Protein AF-A0A8S3WP65-F1 (afdb_monomer)

Structure (mmCIF, N/CA/C/O backbone):
data_AF-A0A8S3WP65-F1
#
_entry.id   AF-A0A8S3WP65-F1
#
loop_
_atom_site.group_PDB
_atom_site.id
_atom_site.type_symbol
_atom_site.label_atom_id
_atom_site.label_alt_id
_atom_site.label_comp_id
_atom_site.label_asym_id
_atom_site.label_entity_id
_atom_site.label_seq_id
_atom_site.pdbx_PDB_ins_code
_atom_site.Cartn_x
_atom_site.Cartn_y
_atom_site.Cartn_z
_atom_site.occupancy
_atom_site.B_iso_or_equiv
_atom_site.auth_seq_id
_atom_site.auth_comp_id
_atom_site.auth_asym_id
_atom_site.auth_atom_id
_atom_site.pdbx_PDB_model_num
ATOM 1 N N . MET A 1 1 ? -4.084 14.789 6.830 1.00 73.50 1 MET A N 1
ATOM 2 C CA . MET A 1 1 ? -4.139 13.817 5.713 1.00 73.50 1 MET A CA 1
ATOM 3 C C . MET A 1 1 ? -3.431 14.402 4.496 1.00 73.50 1 MET A C 1
ATOM 5 O O . MET A 1 1 ? -3.449 15.620 4.334 1.00 73.50 1 MET A O 1
ATOM 9 N N . SER A 1 2 ? -2.811 13.543 3.687 1.00 70.06 2 SER A N 1
ATOM 10 C CA . SER A 1 2 ? -2.235 13.818 2.359 1.00 70.06 2 SER A CA 1
ATOM 11 C C . SER A 1 2 ? -3.255 13.563 1.239 1.00 70.06 2 SER A C 1
ATOM 13 O O . SER A 1 2 ? -4.334 13.037 1.500 1.00 70.06 2 SER A O 1
ATOM 15 N N . SER A 1 3 ? -2.907 13.868 -0.017 1.00 68.88 3 SER A N 1
ATOM 16 C CA . SER A 1 3 ? -3.743 13.529 -1.183 1.00 68.88 3 SER A CA 1
ATOM 17 C C . SER A 1 3 ? -4.003 12.023 -1.320 1.00 68.88 3 SER A C 1
ATOM 19 O O . SER A 1 3 ? -5.126 11.620 -1.608 1.00 68.88 3 SER A O 1
ATOM 21 N N . SER A 1 4 ? -2.989 11.188 -1.062 1.00 62.34 4 SER A N 1
ATOM 22 C CA . SER A 1 4 ? -3.098 9.724 -1.118 1.00 62.34 4 SER A CA 1
ATOM 23 C C . SER A 1 4 ? -3.985 9.158 -0.007 1.00 62.34 4 SER A C 1
ATOM 25 O O . SER A 1 4 ? -4.814 8.292 -0.262 1.00 62.34 4 SER A O 1
ATOM 27 N N . SER A 1 5 ? -3.877 9.695 1.213 1.00 70.25 5 SER A N 1
ATOM 28 C CA . SER A 1 5 ? -4.699 9.248 2.349 1.00 70.25 5 SER A CA 1
ATOM 29 C C . SER A 1 5 ? -6.102 9.857 2.371 1.00 70.25 5 SER A C 1
ATOM 31 O O . SER A 1 5 ? -6.982 9.309 3.025 1.00 70.25 5 SER A O 1
ATOM 33 N N . PHE A 1 6 ? -6.352 10.957 1.652 1.00 82.69 6 PHE A N 1
ATOM 34 C CA . PHE A 1 6 ? -7.670 11.593 1.607 1.00 82.69 6 PHE A CA 1
ATOM 35 C C . PHE A 1 6 ? -8.737 10.671 1.006 1.00 82.69 6 PHE A C 1
ATOM 37 O O . PHE A 1 6 ? -9.775 10.451 1.621 1.00 82.69 6 PHE A O 1
ATOM 44 N N . TYR A 1 7 ? -8.486 10.087 -0.167 1.00 79.69 7 TYR A N 1
ATOM 45 C CA . TYR A 1 7 ? -9.469 9.193 -0.788 1.00 79.69 7 TYR A CA 1
ATOM 46 C C . TYR A 1 7 ? -9.624 7.873 -0.032 1.00 79.69 7 TYR A C 1
ATOM 48 O O . TYR A 1 7 ? -10.714 7.309 -0.036 1.00 79.69 7 TYR A O 1
ATOM 56 N N . ALA A 1 8 ? -8.564 7.406 0.632 1.00 70.00 8 ALA A N 1
ATOM 57 C CA . ALA A 1 8 ? -8.629 6.255 1.529 1.00 70.00 8 ALA A CA 1
ATOM 58 C C . ALA A 1 8 ? -9.447 6.560 2.797 1.00 70.00 8 ALA A C 1
ATOM 60 O O . ALA A 1 8 ? -10.123 5.680 3.320 1.00 70.00 8 ALA A O 1
ATOM 61 N N . HIS A 1 9 ? -9.434 7.812 3.269 1.00 76.38 9 HIS A N 1
ATOM 62 C CA . HIS A 1 9 ? -10.253 8.245 4.399 1.00 76.38 9 HIS A CA 1
ATOM 63 C C . HIS A 1 9 ? -11.750 8.180 4.084 1.00 76.38 9 HIS A C 1
ATOM 65 O O . HIS A 1 9 ? -12.510 7.749 4.946 1.00 76.38 9 HIS A O 1
ATOM 71 N N . LEU A 1 10 ? -12.158 8.541 2.858 1.00 83.31 10 LEU A N 1
ATOM 72 C CA . LEU A 1 10 ? -13.553 8.578 2.394 1.00 83.31 10 LEU A CA 1
ATOM 73 C C . LEU A 1 10 ? -14.160 7.181 2.134 1.00 83.31 10 LEU A C 1
ATOM 75 O O . LEU A 1 10 ? -14.700 6.903 1.064 1.00 83.31 10 LEU A O 1
ATOM 79 N N . THR A 1 11 ? -14.090 6.286 3.115 1.00 79.69 11 THR A N 1
ATOM 80 C CA . THR A 1 11 ? -14.781 4.985 3.089 1.00 79.69 11 THR A CA 1
ATOM 81 C C . THR A 1 11 ? -16.305 5.149 3.180 1.00 79.69 11 THR A C 1
ATOM 83 O O . THR A 1 11 ? -16.824 6.260 3.173 1.00 79.69 11 THR A O 1
ATOM 86 N N . GLU A 1 12 ? -17.051 4.061 3.360 1.00 78.50 12 GLU A N 1
ATOM 87 C CA . GLU A 1 12 ? -18.469 4.148 3.728 1.00 78.50 12 GLU A CA 1
ATOM 88 C C . GLU A 1 12 ? -18.692 4.953 5.022 1.00 78.50 12 GLU A C 1
ATOM 90 O O . GLU A 1 12 ? -17.815 5.016 5.896 1.00 78.50 12 GLU A O 1
ATOM 95 N N . GLY A 1 13 ? -19.871 5.573 5.113 1.00 83.88 13 GLY A N 1
ATOM 96 C CA . GLY A 1 13 ? -20.295 6.421 6.223 1.00 83.88 13 GLY A CA 1
ATOM 97 C C . GLY A 1 13 ? -20.136 7.922 5.969 1.00 83.88 13 GLY A C 1
ATOM 98 O O . GLY A 1 13 ? -19.842 8.373 4.860 1.00 83.88 13 GLY A O 1
ATOM 99 N N . TYR A 1 14 ? -20.349 8.689 7.036 1.00 91.25 14 TYR A N 1
ATOM 100 C CA . TYR A 1 14 ? -20.303 10.147 7.042 1.00 91.25 14 TYR A CA 1
ATOM 101 C C . TYR A 1 14 ? -18.891 10.656 7.297 1.00 91.25 14 TYR A C 1
ATOM 103 O O . TYR A 1 14 ? -18.251 10.239 8.264 1.00 91.25 14 TYR A O 1
ATOM 111 N N . HIS A 1 15 ? -18.433 11.610 6.487 1.00 94.12 15 HIS A N 1
ATOM 112 C CA . HIS A 1 15 ? -17.138 12.263 6.687 1.00 94.12 15 HIS A CA 1
ATOM 113 C C . HIS A 1 15 ? -17.296 13.767 6.695 1.00 94.12 15 HIS A C 1
ATOM 115 O O . HIS A 1 15 ? -18.008 14.322 5.862 1.00 94.12 15 HIS A O 1
ATOM 121 N N . PHE A 1 16 ? -16.582 14.442 7.585 1.00 96.81 16 PHE A N 1
ATOM 122 C CA . PHE A 1 16 ? -16.523 15.893 7.605 1.00 96.81 16 PHE A CA 1
ATOM 123 C C . PHE A 1 16 ? -15.064 16.327 7.572 1.00 96.81 16 PHE A C 1
ATOM 125 O O . PHE A 1 16 ? -14.299 16.008 8.480 1.00 96.81 16 PHE A O 1
ATOM 132 N N . VAL A 1 17 ? -14.650 17.003 6.499 1.00 96.62 17 VAL A N 1
ATOM 133 C CA . VAL A 1 17 ? -13.239 17.309 6.247 1.00 96.62 17 VAL A CA 1
ATOM 134 C C . VAL A 1 17 ? -12.992 18.811 6.235 1.00 96.62 17 VAL A C 1
ATOM 136 O O . VAL A 1 17 ? -13.615 19.550 5.473 1.00 96.62 17 VAL A O 1
ATOM 139 N N . ASN A 1 18 ? -12.025 19.241 7.047 1.00 97.12 18 ASN A N 1
ATOM 140 C CA . ASN A 1 18 ? -11.542 20.615 7.111 1.00 97.12 18 ASN A CA 1
ATOM 141 C C . ASN A 1 18 ? -10.295 20.814 6.242 1.00 97.12 18 ASN A C 1
ATOM 143 O O . ASN A 1 18 ? -9.227 20.266 6.529 1.00 97.12 18 ASN A O 1
ATOM 147 N N . PHE A 1 19 ? -10.417 21.630 5.200 1.00 96.88 19 PHE A N 1
ATOM 148 C CA . PHE A 1 19 ? -9.303 22.095 4.381 1.00 96.88 19 PHE A CA 1
ATOM 149 C C . PHE A 1 19 ? -8.787 23.416 4.950 1.00 96.88 19 PHE A C 1
ATOM 151 O O . PHE A 1 19 ? -9.448 24.452 4.843 1.00 96.88 19 PHE A O 1
ATOM 158 N N . TYR A 1 20 ? -7.601 23.375 5.560 1.00 96.06 20 TYR A N 1
ATOM 159 C CA . TYR A 1 20 ? -7.064 24.483 6.349 1.00 96.06 20 TYR A CA 1
ATOM 160 C C . TYR A 1 20 ? -5.624 24.846 5.972 1.00 96.06 20 TYR A C 1
ATOM 162 O O . TYR A 1 20 ? -4.920 24.111 5.277 1.00 96.06 20 TYR A O 1
ATOM 170 N N . SER A 1 21 ? -5.170 25.986 6.492 1.00 93.81 21 SER A N 1
ATOM 171 C CA . SER A 1 21 ? -3.768 26.406 6.496 1.00 93.81 21 SER A CA 1
ATOM 172 C C . SER A 1 21 ? -3.346 26.751 7.931 1.00 93.81 21 SER A C 1
ATOM 174 O O . SER A 1 21 ? -4.137 27.361 8.652 1.00 93.81 21 SER A O 1
ATOM 176 N N . PRO A 1 22 ? -2.122 26.410 8.375 1.00 89.19 22 PRO A N 1
ATOM 177 C CA . PRO A 1 22 ? -1.654 26.735 9.725 1.00 89.19 22 PRO A CA 1
ATOM 178 C C . PRO A 1 22 ? -1.484 28.246 9.951 1.00 89.19 22 PRO A C 1
ATOM 180 O O . PRO A 1 22 ? -1.510 28.700 11.090 1.00 89.19 22 PRO A O 1
ATOM 183 N N . PHE A 1 23 ? -1.362 29.028 8.874 1.00 90.88 23 PHE A N 1
ATOM 184 C CA . PHE A 1 23 ? -1.177 30.485 8.905 1.00 90.88 23 PHE A CA 1
ATOM 185 C C . PHE A 1 23 ? -2.480 31.265 8.665 1.00 90.88 23 PHE A C 1
ATOM 187 O O . PHE A 1 23 ? -2.450 32.428 8.281 1.00 90.88 23 PHE A O 1
ATOM 194 N N . CYS A 1 24 ? -3.629 30.612 8.823 1.00 93.25 24 CYS A N 1
ATOM 195 C CA . CYS A 1 24 ? -4.949 31.194 8.604 1.00 93.25 24 CYS A CA 1
ATOM 196 C C . CYS A 1 24 ? -5.618 31.448 9.968 1.00 93.25 24 CYS A C 1
ATOM 198 O O . CYS A 1 24 ? -6.002 30.479 10.626 1.00 93.25 24 CYS A O 1
ATOM 200 N N . PRO A 1 25 ? -5.793 32.711 10.405 1.00 94.69 25 PRO A N 1
ATOM 201 C CA . PRO A 1 25 ? -6.412 33.011 11.698 1.00 94.69 25 PRO A CA 1
ATOM 202 C C . PRO A 1 25 ? -7.833 32.436 11.862 1.00 94.69 25 PRO A C 1
ATOM 204 O O . PRO A 1 25 ? -8.093 31.804 12.885 1.00 94.69 25 PRO A O 1
ATOM 207 N N . PRO A 1 26 ? -8.738 32.505 10.858 1.00 94.81 26 PRO A N 1
ATOM 208 C CA . PRO A 1 26 ? -10.039 31.832 10.955 1.00 94.81 26 PRO A CA 1
ATOM 209 C C . PRO A 1 26 ? -9.928 30.312 11.164 1.00 94.81 26 PRO A C 1
ATOM 211 O O . PRO A 1 26 ? -10.738 29.714 11.867 1.00 94.81 26 PRO A O 1
ATOM 214 N N . CYS A 1 27 ? -8.902 29.682 10.587 1.00 96.00 27 CYS A N 1
ATOM 215 C CA . CYS A 1 27 ? -8.636 28.256 10.739 1.00 96.00 27 CYS A CA 1
ATOM 216 C C . CYS A 1 27 ? -8.142 27.916 12.150 1.00 96.00 27 CYS A C 1
ATOM 218 O O . CYS A 1 27 ? -8.512 26.877 12.692 1.00 96.00 27 CYS A O 1
ATOM 220 N N . GLN A 1 28 ? -7.321 28.788 12.743 1.00 94.75 28 GLN A N 1
ATOM 221 C CA . GLN A 1 28 ? -6.856 28.651 14.123 1.00 94.75 28 GLN A CA 1
ATOM 222 C C . GLN A 1 28 ? -8.035 28.749 15.104 1.00 94.75 28 GLN A C 1
ATOM 224 O O . GLN A 1 28 ? -8.157 27.896 15.977 1.00 94.75 28 GLN A O 1
ATOM 229 N N . ASN A 1 29 ? -8.965 29.687 14.884 1.00 94.62 29 ASN A N 1
ATOM 230 C CA . ASN A 1 29 ? -10.176 29.836 15.706 1.00 94.62 29 ASN A CA 1
ATOM 231 C C . ASN A 1 29 ? -11.123 28.620 15.621 1.00 94.62 29 ASN A C 1
ATOM 233 O O . ASN A 1 29 ? -11.782 28.257 16.598 1.00 94.62 29 ASN A O 1
ATOM 237 N N . LEU A 1 30 ? -11.193 27.965 14.457 1.00 97.06 30 LEU A N 1
ATOM 238 C CA . LEU A 1 30 ? -11.996 26.755 14.265 1.00 97.06 30 LEU A CA 1
ATOM 239 C C . LEU A 1 30 ? -11.356 25.506 14.902 1.00 97.06 30 LEU A C 1
ATOM 241 O O . LEU A 1 30 ? -12.071 24.565 15.242 1.00 97.06 30 LEU A O 1
ATOM 245 N N . ALA A 1 31 ? -10.030 25.465 15.055 1.00 95.62 31 ALA A N 1
ATOM 246 C CA . ALA A 1 31 ? -9.293 24.239 15.365 1.00 95.62 31 ALA A CA 1
ATOM 247 C C . ALA A 1 31 ? -9.797 23.512 16.624 1.00 95.62 31 ALA A C 1
ATOM 249 O O . ALA A 1 31 ? -9.958 22.291 16.598 1.00 95.62 31 ALA A O 1
ATOM 250 N N . ASP A 1 32 ? -10.088 24.241 17.702 1.00 96.38 32 ASP A N 1
ATOM 251 C CA . ASP A 1 32 ? -10.550 23.632 18.954 1.00 96.38 32 ASP A CA 1
ATOM 252 C C . ASP A 1 32 ? -12.001 23.149 18.872 1.00 96.38 32 ASP A C 1
ATOM 254 O O . ASP A 1 32 ? -12.317 22.066 19.366 1.00 96.38 32 ASP A O 1
ATOM 258 N N . HIS A 1 33 ? -12.874 23.885 18.180 1.00 97.62 33 HIS A N 1
ATOM 259 C CA . HIS A 1 33 ? -14.239 23.434 17.893 1.00 97.62 33 HIS A CA 1
ATOM 260 C C . HIS A 1 33 ? -14.230 22.171 17.022 1.00 97.62 33 HIS A C 1
ATOM 262 O O . HIS A 1 33 ? -14.977 21.233 17.284 1.00 97.62 33 HIS A O 1
ATOM 268 N N . TRP A 1 34 ? -13.328 22.107 16.039 1.00 97.62 34 TRP A N 1
ATOM 269 C CA . TRP A 1 34 ? -13.163 20.950 15.161 1.00 97.62 34 TRP A CA 1
ATOM 270 C C . TRP A 1 34 ? -12.699 19.700 15.915 1.00 97.62 34 TRP A C 1
ATOM 272 O O . TRP A 1 34 ? -13.223 18.612 15.688 1.00 97.62 34 TRP A O 1
ATOM 282 N N . LYS A 1 35 ? -11.749 19.848 16.850 1.00 96.25 35 LYS A N 1
ATOM 283 C CA . LYS A 1 35 ? -11.306 18.750 17.726 1.00 96.25 35 LYS A CA 1
ATOM 284 C C . LYS A 1 35 ? -12.433 18.263 18.636 1.00 96.25 35 LYS A C 1
ATOM 286 O O . LYS A 1 35 ? -12.632 17.059 18.739 1.00 96.25 35 LYS A O 1
ATOM 291 N N . LYS A 1 36 ? -13.191 19.180 19.250 1.00 96.19 36 LYS A N 1
ATOM 292 C CA . LYS A 1 36 ? -14.346 18.831 20.095 1.00 96.19 36 LYS A CA 1
ATOM 293 C C . LYS A 1 36 ? -15.425 18.095 19.304 1.00 96.19 36 LYS A C 1
ATOM 295 O O . LYS A 1 36 ? -15.953 17.102 19.790 1.00 96.19 36 LYS A O 1
ATOM 300 N N . LEU A 1 37 ? -15.707 18.530 18.073 1.00 96.50 37 LEU A N 1
ATOM 301 C CA . LEU A 1 37 ? -16.617 17.823 17.170 1.00 96.50 37 LEU A CA 1
ATOM 302 C C . LEU A 1 37 ? -16.105 16.405 16.870 1.00 96.50 37 LEU A C 1
ATOM 304 O O . LEU A 1 37 ? -16.864 15.445 16.965 1.00 96.50 37 LEU A O 1
ATOM 308 N N . ALA A 1 38 ? -14.812 16.264 16.555 1.00 95.25 38 ALA A N 1
ATOM 309 C CA . ALA A 1 38 ? -14.188 14.967 16.297 1.00 95.25 38 ALA A CA 1
ATOM 310 C C . ALA A 1 38 ? -14.262 14.019 17.503 1.00 95.25 38 ALA A C 1
ATOM 312 O O . ALA A 1 38 ? -14.479 12.824 17.320 1.00 95.25 38 ALA A O 1
ATOM 313 N N . GLU A 1 39 ? -14.094 14.540 18.720 1.00 92.88 39 GLU A N 1
ATOM 314 C CA . GLU A 1 39 ? -14.215 13.758 19.950 1.00 92.88 39 GLU A CA 1
ATOM 315 C C . GLU A 1 39 ? -15.669 13.350 20.218 1.00 92.88 39 GLU A C 1
ATOM 317 O O . GLU A 1 39 ? -15.942 12.171 20.432 1.00 92.88 39 GLU A O 1
ATOM 322 N N . LYS A 1 40 ? -16.606 14.306 20.152 1.00 92.38 40 LYS A N 1
ATOM 323 C CA . LYS A 1 40 ? -18.023 14.103 20.492 1.00 92.38 40 LYS A CA 1
ATOM 324 C C . LYS A 1 40 ? -18.760 13.192 19.506 1.00 92.38 40 LYS A C 1
ATOM 326 O O . LYS A 1 40 ? -19.698 12.513 19.895 1.00 92.38 40 LYS A O 1
ATOM 331 N N . TYR A 1 41 ? -18.327 13.149 18.244 1.00 93.62 41 TYR A N 1
ATOM 332 C CA . TYR A 1 41 ? -18.921 12.300 17.202 1.00 93.62 41 TYR A CA 1
ATOM 333 C C . TYR A 1 41 ? -17.994 11.157 16.765 1.00 93.62 41 TYR A C 1
ATOM 335 O O . TYR A 1 41 ? -18.170 10.580 15.684 1.00 93.62 41 TYR A O 1
ATOM 343 N N . LYS A 1 42 ? -16.998 10.809 17.591 1.00 89.62 42 LYS A N 1
ATOM 344 C CA . LYS A 1 42 ? -16.091 9.687 17.336 1.00 89.62 42 LYS A CA 1
ATOM 345 C C . LYS A 1 42 ? -16.895 8.397 17.181 1.00 89.62 42 LYS A C 1
ATOM 347 O O . LYS A 1 42 ? -17.644 8.023 18.067 1.00 89.62 42 LYS A O 1
ATOM 352 N N . GLY A 1 43 ? -16.716 7.694 16.064 1.00 86.00 43 GLY A N 1
ATOM 353 C CA . GLY A 1 43 ? -17.458 6.459 15.768 1.00 86.00 43 GLY A CA 1
ATOM 354 C C . GLY A 1 43 ? -18.841 6.678 15.141 1.00 86.00 43 GLY A C 1
ATOM 355 O O . GLY A 1 43 ? -19.447 5.712 14.691 1.00 86.00 43 GLY A O 1
ATOM 356 N N . ILE A 1 44 ? -19.303 7.929 15.042 1.00 89.81 44 ILE A N 1
ATOM 357 C CA . ILE A 1 44 ? -20.542 8.310 14.348 1.00 89.81 44 ILE A CA 1
ATOM 358 C C . ILE A 1 44 ? -20.214 8.879 12.968 1.00 89.81 44 ILE A C 1
ATOM 360 O O . ILE A 1 44 ? -20.711 8.399 11.949 1.00 89.81 44 ILE A O 1
ATOM 364 N N . ILE A 1 45 ? -19.326 9.877 12.930 1.00 92.19 45 ILE A N 1
ATOM 365 C CA . ILE A 1 45 ? -18.794 10.454 11.693 1.00 92.19 45 ILE A CA 1
ATOM 366 C C . ILE A 1 45 ? -17.265 10.439 11.733 1.00 92.19 45 ILE A C 1
ATOM 368 O O . ILE A 1 45 ? -16.646 10.510 12.797 1.00 92.19 45 ILE A O 1
ATOM 372 N N . LYS A 1 46 ? -16.629 10.385 10.565 1.00 91.19 46 LYS A N 1
ATOM 373 C CA . LYS A 1 46 ? -15.177 10.526 10.447 1.00 91.19 46 LYS A CA 1
ATOM 374 C C . LYS A 1 46 ? -14.826 11.991 10.237 1.00 91.19 46 LYS A C 1
ATOM 376 O O . LYS A 1 46 ? -15.157 12.583 9.213 1.00 91.19 46 LYS A O 1
ATOM 381 N N . VAL A 1 47 ? -14.162 12.590 11.218 1.00 94.44 47 VAL A N 1
ATOM 382 C CA . VAL A 1 47 ? -13.735 13.990 11.143 1.00 94.44 47 VAL A CA 1
ATOM 383 C C . VAL A 1 47 ? -12.275 14.052 10.704 1.00 94.44 47 VAL A C 1
ATOM 385 O O . VAL A 1 47 ? -11.386 13.528 11.374 1.00 94.44 47 VAL A O 1
ATOM 388 N N . GLY A 1 48 ? -12.026 14.683 9.559 1.00 93.56 48 GLY A N 1
ATOM 389 C CA . GLY A 1 48 ? -10.716 14.766 8.921 1.00 93.56 48 GLY A CA 1
ATOM 390 C C . GLY A 1 48 ? -10.206 16.200 8.782 1.00 93.56 48 GLY A C 1
ATOM 391 O O . GLY A 1 48 ? -10.965 17.169 8.832 1.00 93.56 48 GLY A O 1
ATOM 392 N N . ALA A 1 49 ? -8.898 16.346 8.564 1.00 94.50 49 ALA A N 1
ATOM 393 C CA . ALA A 1 49 ? -8.287 17.622 8.199 1.00 94.50 49 ALA A CA 1
ATOM 394 C C . ALA A 1 49 ? -7.174 17.460 7.146 1.00 94.50 49 ALA A C 1
ATOM 396 O O . ALA A 1 49 ? -6.339 16.545 7.215 1.00 94.50 49 ALA A O 1
ATOM 397 N N . VAL A 1 50 ? -7.147 18.374 6.175 1.00 93.06 50 VAL A N 1
ATOM 398 C CA . VAL A 1 50 ? -6.142 18.465 5.108 1.00 93.06 50 VAL A CA 1
ATOM 399 C C . VAL A 1 50 ? -5.423 19.801 5.231 1.00 93.06 50 VAL A C 1
ATOM 401 O O . VAL A 1 50 ? -6.041 20.861 5.151 1.00 93.06 50 VAL A O 1
ATOM 404 N N . ASN A 1 51 ? -4.104 19.748 5.413 1.00 91.75 51 ASN A N 1
ATOM 405 C CA . ASN A 1 51 ? -3.274 20.943 5.463 1.00 91.75 51 ASN A CA 1
ATOM 406 C C . ASN A 1 51 ? -2.873 21.357 4.039 1.00 91.75 51 ASN A C 1
ATOM 408 O O . ASN A 1 51 ? -1.953 20.794 3.441 1.00 91.75 51 ASN A O 1
ATOM 412 N N . CYS A 1 52 ? -3.548 22.369 3.507 1.00 90.31 52 CYS A N 1
ATOM 413 C CA . CYS A 1 52 ? -3.350 22.843 2.143 1.00 90.31 52 CYS A CA 1
ATOM 414 C C . CYS A 1 52 ? -2.051 23.627 1.938 1.00 90.31 52 CYS A C 1
ATOM 416 O O . CYS A 1 52 ? -1.647 23.836 0.797 1.00 90.31 52 CYS A O 1
ATOM 418 N N . LYS A 1 53 ? -1.339 24.009 3.010 1.00 87.50 53 LYS A N 1
ATOM 419 C CA . LYS A 1 53 ? 0.011 24.579 2.883 1.00 87.50 53 LYS A CA 1
ATOM 420 C C . LYS A 1 53 ? 1.011 23.541 2.369 1.00 87.50 53 LYS A C 1
ATOM 422 O O . LYS A 1 53 ? 1.858 23.889 1.553 1.00 87.50 53 LYS A O 1
ATOM 427 N N . TYR A 1 54 ? 0.903 22.294 2.827 1.00 83.31 54 TYR A N 1
ATOM 428 C CA . TYR A 1 54 ? 1.789 21.197 2.413 1.00 83.31 54 TYR A CA 1
ATOM 429 C C . TYR A 1 54 ? 1.242 20.393 1.224 1.00 83.31 54 TYR A C 1
ATOM 431 O O . TYR A 1 54 ? 1.994 19.687 0.561 1.00 83.31 54 TYR A O 1
ATOM 439 N N . HIS A 1 55 ? -0.053 20.525 0.918 1.00 84.12 55 HIS A N 1
ATOM 440 C CA . HIS A 1 55 ? -0.723 19.821 -0.182 1.00 84.12 55 HIS A CA 1
ATOM 441 C C . HIS A 1 55 ? -1.456 20.791 -1.127 1.00 84.12 55 HIS A C 1
ATOM 443 O O . HIS A 1 55 ? -2.608 20.565 -1.496 1.00 84.12 55 HIS A O 1
ATOM 449 N N . SER A 1 56 ? -0.790 21.884 -1.513 1.00 82.25 56 SER A N 1
ATOM 450 C CA . SER A 1 56 ? -1.386 22.994 -2.276 1.00 82.25 56 SER A CA 1
ATOM 451 C C . SER A 1 56 ? -1.949 22.571 -3.632 1.00 82.25 56 SER A C 1
ATOM 453 O O . SER A 1 56 ? -3.081 22.926 -3.949 1.00 82.25 56 SER A O 1
ATOM 455 N N . SER A 1 57 ? -1.199 21.770 -4.398 1.00 83.19 57 SER A N 1
ATOM 456 C CA . SER A 1 57 ? -1.639 21.270 -5.707 1.00 83.19 57 SER A CA 1
ATOM 457 C C . SER A 1 57 ? -2.940 20.471 -5.590 1.00 83.19 57 SER A C 1
ATOM 459 O O . SER A 1 57 ? -3.912 20.753 -6.286 1.00 83.19 57 SER A O 1
ATOM 461 N N . PHE A 1 58 ? -3.009 19.564 -4.613 1.00 84.44 58 PHE A N 1
ATOM 462 C CA . PHE A 1 58 ? -4.211 18.783 -4.341 1.00 84.44 58 PHE A CA 1
ATOM 463 C C . PHE A 1 58 ? -5.400 19.663 -3.930 1.00 84.44 58 PHE A C 1
ATOM 465 O O . PHE A 1 58 ? -6.489 19.529 -4.485 1.00 84.44 58 PHE A O 1
ATOM 472 N N . CYS A 1 59 ? -5.207 20.593 -2.990 1.00 89.81 59 CYS A N 1
ATOM 473 C CA . CYS A 1 59 ? -6.298 21.457 -2.548 1.00 89.81 59 CYS A CA 1
ATOM 474 C C . CYS A 1 59 ? -6.813 22.372 -3.669 1.00 89.81 59 CYS A C 1
ATOM 476 O O . CYS A 1 59 ? -8.022 22.484 -3.845 1.00 89.81 59 CYS A O 1
ATOM 478 N N . TYR A 1 60 ? -5.923 23.006 -4.437 1.00 87.12 60 TYR A N 1
ATOM 479 C CA . TYR A 1 60 ? -6.311 24.003 -5.435 1.00 87.12 60 TYR A CA 1
ATOM 480 C C . TYR A 1 60 ? -6.745 23.377 -6.767 1.00 87.12 60 TYR A C 1
ATOM 482 O O . TYR A 1 60 ? -7.796 23.730 -7.295 1.00 87.12 60 TYR A O 1
ATOM 490 N N . HIS A 1 61 ? -5.980 22.423 -7.307 1.00 83.38 61 HIS A N 1
ATOM 491 C CA . HIS A 1 61 ? -6.253 21.854 -8.630 1.00 83.38 61 HIS A CA 1
ATOM 492 C C . HIS A 1 61 ? -7.238 20.684 -8.585 1.00 83.38 61 HIS A C 1
ATOM 494 O O . HIS A 1 61 ? -8.125 20.614 -9.435 1.00 83.38 61 HIS A O 1
ATOM 500 N N . ASN A 1 62 ? -7.123 19.783 -7.602 1.00 85.38 62 ASN A N 1
ATOM 501 C CA . ASN A 1 62 ? -7.996 18.605 -7.527 1.00 85.38 62 ASN A CA 1
ATOM 502 C C . ASN A 1 62 ? -9.307 18.916 -6.798 1.00 85.38 62 ASN A C 1
ATOM 504 O O . ASN A 1 62 ? -10.378 18.621 -7.319 1.00 85.38 62 ASN A O 1
ATOM 508 N N . MET A 1 63 ? -9.223 19.527 -5.613 1.00 87.81 63 MET A N 1
ATOM 509 C CA . MET A 1 63 ? -10.391 19.787 -4.760 1.00 87.81 63 MET A CA 1
ATOM 510 C C . MET A 1 63 ? -11.020 21.171 -4.970 1.00 87.81 63 MET A C 1
ATOM 512 O O . MET A 1 63 ? -12.078 21.446 -4.407 1.00 87.81 63 MET A O 1
ATOM 516 N N . ARG A 1 64 ? -10.392 22.045 -5.773 1.00 89.88 64 ARG A N 1
ATOM 517 C CA . ARG A 1 64 ? -10.871 23.407 -6.086 1.00 89.88 64 ARG A CA 1
ATOM 518 C C . ARG A 1 64 ? -11.171 24.254 -4.840 1.00 89.88 64 ARG A C 1
ATOM 520 O O . ARG A 1 64 ? -12.131 25.021 -4.805 1.00 89.88 64 ARG A O 1
ATOM 527 N N . ILE A 1 65 ? -10.345 24.119 -3.804 1.00 94.00 65 ILE A N 1
ATOM 528 C CA . ILE A 1 65 ? -10.447 24.896 -2.566 1.00 94.00 65 ILE A CA 1
ATOM 529 C C . ILE A 1 65 ? -9.917 26.312 -2.809 1.00 94.00 65 ILE A C 1
ATOM 531 O O . ILE A 1 65 ? -8.718 26.510 -3.005 1.00 94.00 65 ILE A O 1
ATOM 535 N N . GLY A 1 66 ? -10.823 27.294 -2.797 1.00 87.62 66 GLY A N 1
ATOM 536 C CA . GLY A 1 66 ? -10.508 28.704 -3.058 1.00 87.62 66 GLY A CA 1
ATOM 537 C C . GLY A 1 66 ? -10.247 29.559 -1.813 1.00 87.62 66 GLY A C 1
ATOM 538 O O . GLY A 1 66 ? -9.679 30.641 -1.931 1.00 87.62 66 GLY A O 1
ATOM 539 N N . SER A 1 67 ? -10.642 29.100 -0.623 1.00 92.75 67 SER A N 1
ATOM 540 C CA . SER A 1 67 ? -10.499 29.847 0.634 1.00 92.75 67 SER A CA 1
ATOM 541 C C . SER A 1 67 ? -10.354 28.913 1.837 1.00 92.75 67 SER A C 1
ATOM 543 O O . SER A 1 67 ? -10.700 27.730 1.772 1.00 92.75 67 SER A O 1
ATOM 545 N N . TYR A 1 68 ? -9.828 29.444 2.945 1.00 94.25 68 TYR A N 1
ATOM 546 C CA . TYR A 1 68 ? -9.612 28.684 4.176 1.00 94.25 68 TYR A CA 1
ATOM 547 C C . TYR A 1 68 ? -10.307 29.337 5.388 1.00 94.25 68 TYR A C 1
ATOM 549 O O . TYR A 1 68 ? -10.245 30.562 5.518 1.00 94.25 68 TYR A O 1
ATOM 557 N N . PRO A 1 69 ? -10.880 28.537 6.308 1.00 96.50 69 PRO A N 1
ATOM 558 C CA . PRO A 1 69 ? -11.108 27.100 6.160 1.00 96.50 69 PRO A CA 1
ATOM 559 C C . PRO A 1 69 ? -12.226 26.824 5.139 1.00 96.50 69 PRO A C 1
ATOM 561 O O . PRO A 1 69 ? -13.158 27.611 5.005 1.00 96.50 69 PRO A O 1
ATOM 564 N N . SER A 1 70 ? -12.134 25.699 4.430 1.00 97.25 70 SER A N 1
ATOM 565 C CA . SER A 1 70 ? -13.240 25.155 3.631 1.00 97.25 70 SER A CA 1
ATOM 566 C C . SER A 1 70 ? -13.666 23.819 4.224 1.00 97.25 70 SER A C 1
ATOM 568 O O . SER A 1 70 ? -12.842 22.915 4.369 1.00 97.25 70 SER A O 1
ATOM 570 N N . LEU A 1 71 ? -14.944 23.694 4.578 1.00 97.81 71 LEU A N 1
ATOM 571 C CA . LEU A 1 71 ? -15.491 22.531 5.275 1.00 97.81 71 LEU A CA 1
ATOM 572 C C . LEU A 1 71 ? -16.406 21.742 4.337 1.00 97.81 71 LEU A C 1
ATOM 574 O O . LEU A 1 71 ? -17.433 22.253 3.888 1.00 97.81 71 LEU A O 1
ATOM 578 N N . LEU A 1 72 ? -16.017 20.505 4.025 1.00 96.00 72 LEU A N 1
ATOM 579 C CA . LEU A 1 72 ? -16.735 19.635 3.090 1.00 96.00 72 LEU A CA 1
ATOM 580 C C . LEU A 1 72 ? -17.282 18.406 3.812 1.00 96.00 72 LEU A C 1
ATOM 582 O O . LEU A 1 72 ? -16.517 17.659 4.426 1.00 96.00 72 LEU A O 1
ATOM 586 N N . PHE A 1 73 ? -18.589 18.185 3.704 1.00 95.88 73 PHE A N 1
ATOM 587 C CA . PHE A 1 73 ? -19.274 17.028 4.270 1.00 95.88 73 PHE A CA 1
ATOM 588 C C . PHE A 1 73 ? -19.604 16.002 3.189 1.00 95.88 73 PHE A C 1
ATOM 590 O O . PHE A 1 73 ? -20.195 16.341 2.169 1.00 95.88 73 PHE A O 1
ATOM 597 N N . TYR A 1 74 ? -19.237 14.747 3.414 1.00 94.00 74 TYR A N 1
ATOM 598 C CA . TYR A 1 74 ? -19.426 13.633 2.491 1.00 94.00 74 TYR A CA 1
ATOM 599 C C . TYR A 1 74 ? -20.429 12.662 3.120 1.00 94.00 74 TYR A C 1
ATOM 601 O O . TYR A 1 74 ? -20.027 11.828 3.937 1.00 94.00 74 TYR A O 1
ATOM 609 N N . PRO A 1 75 ? -21.729 12.763 2.785 1.00 89.56 75 PRO A N 1
ATOM 610 C CA . PRO A 1 75 ? -22.755 11.915 3.382 1.00 89.56 75 PRO A CA 1
ATOM 611 C C . PRO A 1 75 ? -22.659 10.444 2.963 1.00 89.56 75 PRO A C 1
ATOM 613 O O . PRO A 1 75 ? -23.085 9.575 3.713 1.00 89.56 75 PRO A O 1
ATOM 616 N N . ASN A 1 76 ? -22.076 10.166 1.792 1.00 85.94 76 ASN A N 1
ATOM 617 C CA . ASN A 1 76 ? -21.975 8.819 1.219 1.00 85.94 76 ASN A CA 1
ATOM 618 C C . ASN A 1 76 ? -20.520 8.456 0.860 1.00 85.94 76 ASN A C 1
ATOM 620 O O . ASN A 1 76 ? -20.263 7.809 -0.158 1.00 85.94 76 ASN A O 1
ATOM 624 N N . GLY A 1 77 ? -19.552 8.930 1.650 1.00 84.56 77 GLY A N 1
ATOM 625 C CA . GLY A 1 77 ? -18.130 8.672 1.403 1.00 84.56 77 GLY A CA 1
ATOM 626 C C . GLY A 1 77 ? -17.657 9.079 0.002 1.00 84.56 77 GLY A C 1
ATOM 627 O O . GLY A 1 77 ? -18.076 10.104 -0.537 1.00 84.56 77 GLY A O 1
ATOM 628 N N . LYS A 1 78 ? -16.774 8.265 -0.596 1.00 77.12 78 LYS A N 1
ATOM 629 C CA . LYS A 1 78 ? -16.163 8.511 -1.918 1.00 77.12 78 LYS A CA 1
ATOM 630 C C . LYS A 1 78 ? -17.146 8.441 -3.094 1.00 77.12 78 LYS A C 1
ATOM 632 O O . LYS A 1 78 ? -16.874 9.045 -4.126 1.00 77.12 78 LYS A O 1
ATOM 637 N N . GLN A 1 79 ? -18.244 7.692 -2.973 1.00 72.81 79 GLN A N 1
ATOM 638 C CA . GLN A 1 79 ? -19.187 7.462 -4.079 1.00 72.81 79 GLN A CA 1
ATOM 639 C C . GLN A 1 79 ? -20.255 8.562 -4.211 1.00 72.81 79 GLN A C 1
ATOM 641 O O . GLN A 1 79 ? -20.988 8.586 -5.196 1.00 72.81 79 GLN A O 1
ATOM 646 N N . GLY A 1 80 ? -20.354 9.471 -3.236 1.00 73.31 80 GLY A N 1
ATOM 647 C CA . GLY A 1 80 ? -21.351 10.540 -3.224 1.00 73.31 80 GLY A CA 1
ATOM 648 C C . GLY A 1 80 ? -20.811 11.926 -3.560 1.00 73.31 80 GLY A C 1
ATOM 649 O O . GLY A 1 80 ? -19.615 12.201 -3.479 1.00 73.31 80 GLY A O 1
ATOM 650 N N . ASN A 1 81 ? -21.740 12.838 -3.853 1.00 85.56 81 ASN A N 1
ATOM 651 C CA . ASN A 1 81 ? -21.456 14.269 -3.847 1.00 85.56 81 ASN A CA 1
ATOM 652 C C . ASN A 1 81 ? -21.183 14.752 -2.421 1.00 85.56 81 ASN A C 1
ATOM 654 O O . ASN A 1 81 ? -21.749 14.238 -1.454 1.00 85.56 81 ASN A O 1
ATOM 658 N N . TYR A 1 82 ? -20.354 15.784 -2.308 1.00 92.00 82 TYR A N 1
ATOM 659 C CA . TYR A 1 82 ? -20.096 16.464 -1.049 1.00 92.00 82 TYR A CA 1
ATOM 660 C C . TYR A 1 82 ? -20.932 17.740 -0.924 1.00 92.00 82 TYR A C 1
ATOM 662 O O . TYR A 1 82 ? -21.332 18.353 -1.914 1.00 92.00 82 TYR A O 1
ATOM 670 N N . VAL A 1 83 ? -21.175 18.155 0.315 1.00 94.12 83 VAL A N 1
ATOM 671 C CA . VAL A 1 83 ? -21.905 19.369 0.677 1.00 94.12 83 VAL A CA 1
ATOM 672 C C . VAL A 1 83 ? -20.917 20.377 1.258 1.00 94.12 83 VAL A C 1
ATOM 674 O O . VAL A 1 83 ? -20.172 20.063 2.187 1.00 94.12 83 VAL A O 1
ATOM 677 N N . TYR A 1 84 ? -20.908 21.597 0.717 1.00 94.88 84 TYR A N 1
ATOM 678 C CA . TYR A 1 84 ? -20.176 22.710 1.323 1.00 94.88 84 TYR A CA 1
ATOM 679 C C . TYR A 1 84 ? -20.910 23.182 2.574 1.00 94.88 84 TYR A C 1
ATOM 681 O O . TYR A 1 84 ? -22.047 23.648 2.484 1.00 94.88 84 TYR A O 1
ATOM 689 N N . TYR A 1 85 ? -20.239 23.136 3.720 1.00 96.88 85 TYR A N 1
ATOM 690 C CA . TYR A 1 85 ? -20.737 23.791 4.919 1.00 96.88 85 TYR A CA 1
ATOM 691 C C . TYR A 1 85 ? -20.480 25.300 4.833 1.00 96.88 85 TYR A C 1
ATOM 693 O O . TYR A 1 85 ? -19.364 25.737 4.550 1.00 96.88 85 TYR A O 1
ATOM 701 N N . ARG A 1 86 ? -21.535 26.089 5.058 1.00 94.19 86 ARG A N 1
ATOM 702 C CA . ARG A 1 86 ? -21.518 27.562 4.985 1.00 94.19 86 ARG A CA 1
ATOM 703 C C . ARG A 1 86 ? -22.012 28.239 6.269 1.00 94.19 86 ARG A C 1
ATOM 705 O O . ARG A 1 86 ? -22.217 29.448 6.264 1.00 94.19 86 ARG A O 1
ATOM 712 N N . GLY A 1 87 ? -22.263 27.462 7.322 1.00 94.81 87 GLY A N 1
ATOM 713 C CA . GLY A 1 87 ? -22.715 27.982 8.610 1.00 94.81 87 GLY A CA 1
ATOM 714 C C . GLY A 1 87 ? -21.574 28.585 9.429 1.00 94.81 87 GLY A C 1
ATOM 715 O O . GLY A 1 87 ? -20.432 28.682 8.978 1.00 94.81 87 GLY A O 1
ATOM 716 N N . GLU A 1 88 ? -21.877 28.965 10.666 1.00 95.81 88 GLU A N 1
ATOM 717 C CA . GLU A 1 88 ? -20.879 29.521 11.578 1.00 95.81 88 GLU A CA 1
ATOM 718 C C . GLU A 1 88 ? -19.828 28.483 11.996 1.00 95.81 88 GLU A C 1
ATOM 720 O O . GLU A 1 88 ? -20.098 27.292 12.114 1.00 95.81 88 GLU A O 1
ATOM 725 N N . HIS A 1 89 ? -18.604 28.923 12.277 1.00 95.75 89 HIS A N 1
ATOM 726 C CA . HIS A 1 89 ? -17.501 28.044 12.689 1.00 95.75 89 HIS A CA 1
ATOM 727 C C . HIS A 1 89 ? -17.481 27.779 14.207 1.00 95.75 89 HIS A C 1
ATOM 729 O O . HIS A 1 89 ? -16.414 27.701 14.818 1.00 95.75 89 HIS A O 1
ATOM 735 N N . THR A 1 90 ? -18.661 27.661 14.820 1.00 96.50 90 THR A N 1
ATOM 736 C CA . THR A 1 90 ? -18.849 27.325 16.238 1.00 96.50 90 THR A CA 1
ATOM 737 C C . THR A 1 90 ? -19.184 25.841 16.385 1.00 96.50 90 THR A C 1
ATOM 739 O O . THR A 1 90 ? -19.725 25.229 15.467 1.00 96.50 90 THR A O 1
ATOM 742 N N . LEU A 1 91 ? -18.881 25.236 17.542 1.00 95.56 91 LEU A N 1
ATOM 743 C CA . LEU A 1 91 ? -19.203 23.818 17.775 1.00 95.56 91 LEU A CA 1
ATOM 744 C C . LEU A 1 91 ? -20.706 23.564 17.599 1.00 95.56 91 LEU A C 1
ATOM 746 O O . LEU A 1 91 ? -21.074 22.651 16.875 1.00 95.56 91 LEU A O 1
ATOM 750 N N . ARG A 1 92 ? -21.557 24.419 18.175 1.00 95.38 92 ARG A N 1
ATOM 751 C CA . ARG A 1 92 ? -23.016 24.292 18.092 1.00 95.38 92 ARG A CA 1
ATOM 752 C C . ARG A 1 92 ? -23.528 24.237 16.649 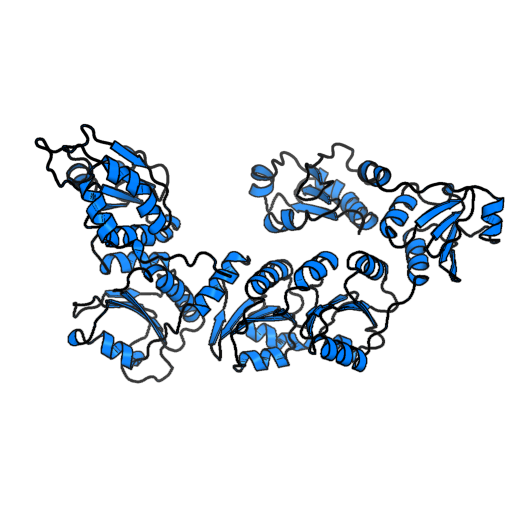1.00 95.38 92 ARG A C 1
ATOM 754 O O . ARG A 1 92 ? -24.259 23.314 16.314 1.00 95.38 92 ARG A O 1
ATOM 761 N N . ALA A 1 93 ? -23.116 25.173 15.793 1.00 96.75 93 ALA A N 1
ATOM 762 C CA . ALA A 1 93 ? -23.574 25.209 14.402 1.00 96.75 93 ALA A CA 1
ATOM 763 C C . ALA A 1 93 ? -23.072 23.995 13.592 1.00 96.75 93 ALA A C 1
ATOM 765 O O . ALA A 1 93 ? -23.793 23.451 12.753 1.00 96.75 93 ALA A O 1
ATOM 766 N N . LEU A 1 94 ? -21.854 23.520 13.883 1.00 97.12 94 LEU A N 1
ATOM 767 C CA . LEU A 1 94 ? -21.326 22.286 13.296 1.00 97.12 94 LEU A CA 1
ATOM 768 C C . LEU A 1 94 ? -22.130 21.055 13.742 1.00 97.12 94 LEU A C 1
ATOM 770 O O . LEU A 1 94 ? -22.406 20.184 12.919 1.00 97.12 94 LEU A O 1
ATOM 774 N N . GLU A 1 95 ? -22.513 20.985 15.019 1.00 95.19 95 GLU A N 1
ATOM 775 C CA . GLU A 1 95 ? -23.351 19.909 15.560 1.00 95.19 95 GLU A CA 1
ATOM 776 C C . GLU A 1 95 ? -24.746 19.907 14.940 1.00 95.19 95 GLU A C 1
ATOM 778 O O . GLU A 1 95 ? -25.186 18.866 14.462 1.00 95.19 95 GLU A O 1
ATOM 783 N N . GLU A 1 96 ? -25.411 21.063 14.884 1.00 94.94 96 GLU A N 1
ATOM 784 C CA . GLU A 1 96 ? -26.725 21.227 14.247 1.00 94.94 96 GLU A CA 1
ATOM 785 C C . GLU A 1 96 ? -26.692 20.749 12.787 1.00 94.94 96 GLU A C 1
ATOM 787 O O . GLU A 1 96 ? -27.562 19.996 12.342 1.00 94.94 96 GLU A O 1
ATOM 792 N N . PHE A 1 97 ? -25.637 21.107 12.049 1.00 95.31 97 PHE A N 1
ATOM 793 C CA . PHE A 1 97 ? -25.458 20.648 10.678 1.00 95.31 97 PHE A CA 1
ATOM 794 C C . PHE A 1 97 ? -25.284 19.132 10.586 1.00 95.31 97 PHE A C 1
ATOM 796 O O . PHE A 1 97 ? -25.996 18.499 9.811 1.00 95.31 97 PHE A O 1
ATOM 803 N N . VAL A 1 98 ? -24.392 18.529 11.378 1.00 94.12 98 VAL A N 1
ATOM 804 C CA . VAL A 1 98 ? -24.208 17.066 11.397 1.00 94.12 98 VAL A CA 1
ATOM 805 C C . VAL A 1 98 ? -25.515 16.362 11.775 1.00 94.12 98 VAL A C 1
ATOM 807 O O . VAL A 1 98 ? -25.909 15.392 11.123 1.00 94.12 98 VAL A O 1
ATOM 810 N N . MET A 1 99 ? -26.227 16.877 12.776 1.00 91.62 99 MET A N 1
ATOM 811 C CA . MET A 1 99 ? -27.477 16.297 13.255 1.00 91.62 99 MET A CA 1
ATOM 812 C C . MET A 1 99 ? -28.602 16.349 12.233 1.00 91.62 99 MET A C 1
ATOM 814 O O . MET A 1 99 ? -29.364 15.386 12.148 1.00 91.62 99 MET A O 1
ATOM 818 N N . SER A 1 100 ? -28.646 17.377 11.384 1.00 91.94 100 SER A N 1
ATOM 819 C CA . SER A 1 100 ? -29.612 17.436 10.280 1.00 91.94 100 SER A CA 1
ATOM 820 C C . SER A 1 100 ? -29.508 16.237 9.320 1.00 91.94 100 SER A C 1
ATOM 822 O O . SER A 1 100 ? -30.501 15.846 8.708 1.00 91.94 100 SER A O 1
ATOM 824 N N . PHE A 1 101 ? -28.337 15.594 9.222 1.00 89.75 101 PHE A N 1
ATOM 825 C CA . PHE A 1 101 ? -28.166 14.352 8.461 1.00 89.75 101 PHE A CA 1
ATOM 826 C C . PHE A 1 101 ? -28.447 13.104 9.304 1.00 89.75 101 PHE A C 1
ATOM 828 O O . PHE A 1 101 ? -29.049 12.156 8.801 1.00 89.75 101 PHE A O 1
ATOM 835 N N . LEU A 1 102 ? -28.031 13.089 10.575 1.00 87.44 102 LEU A N 1
ATOM 836 C CA . LEU A 1 102 ? -28.156 11.911 11.441 1.00 87.44 102 LEU A CA 1
ATOM 837 C C . LEU A 1 102 ? -29.594 11.641 11.900 1.00 87.44 102 LEU A C 1
ATOM 839 O O . LEU A 1 102 ? -30.020 10.486 11.906 1.00 87.44 102 LEU A O 1
ATOM 843 N N . GLN A 1 103 ? -30.359 12.675 12.254 1.00 84.12 103 GLN A N 1
ATOM 844 C CA . GLN A 1 103 ? -31.735 12.523 12.750 1.00 84.12 103 GLN A CA 1
ATOM 845 C C . GLN A 1 103 ? -32.682 11.949 11.690 1.00 84.12 103 GLN A C 1
ATOM 847 O O . GLN A 1 103 ? -33.591 11.192 12.020 1.00 84.12 103 GLN A O 1
ATOM 852 N N . ASN A 1 104 ? -32.424 12.226 10.408 1.00 78.44 104 ASN A N 1
ATOM 853 C CA . ASN A 1 104 ? -33.170 11.624 9.301 1.00 78.44 104 ASN A CA 1
ATOM 854 C C . ASN A 1 104 ? -32.964 10.102 9.198 1.00 78.44 104 ASN A C 1
ATOM 856 O O . ASN A 1 104 ? -33.813 9.404 8.649 1.00 78.44 104 ASN A O 1
ATOM 860 N N . LEU A 1 105 ? -31.851 9.576 9.721 1.00 78.31 105 LEU A N 1
ATOM 861 C CA . LEU A 1 105 ? -31.572 8.139 9.748 1.00 78.31 105 LEU A CA 1
ATOM 862 C C . LEU A 1 105 ? -31.994 7.456 11.048 1.00 78.31 105 LEU A C 1
ATOM 864 O O . LEU A 1 105 ? -32.318 6.269 11.036 1.00 78.31 105 LEU A O 1
ATOM 868 N N . MET A 1 106 ? -31.894 8.166 12.170 1.00 82.88 106 MET A N 1
ATOM 869 C CA . MET A 1 106 ? -32.043 7.604 13.509 1.00 82.88 106 MET A CA 1
ATOM 870 C C . MET A 1 106 ? -33.106 8.382 14.276 1.00 82.88 106 MET A C 1
ATOM 872 O O . MET A 1 106 ? -32.816 9.374 14.940 1.00 82.88 106 MET A O 1
ATOM 876 N N . HIS A 1 107 ? -34.342 7.893 14.205 1.00 83.88 107 HIS A N 1
ATOM 877 C CA . HIS A 1 107 ? -35.439 8.374 15.035 1.00 83.88 107 HIS A CA 1
ATOM 878 C C . HIS A 1 107 ? -35.593 7.481 16.269 1.00 83.88 107 HIS A C 1
ATOM 880 O O . HIS A 1 107 ? -35.758 6.267 16.141 1.00 83.88 107 HIS A O 1
ATOM 886 N N . VAL A 1 108 ? -35.556 8.084 17.459 1.00 89.31 108 VAL A N 1
ATOM 887 C CA . VAL A 1 108 ? -35.823 7.399 18.730 1.00 89.31 108 VAL A CA 1
ATOM 888 C C . VAL A 1 108 ? -37.316 7.543 19.043 1.00 89.31 108 VAL A C 1
ATOM 890 O O . VAL A 1 108 ? -37.754 8.644 19.377 1.00 89.31 108 VAL A O 1
ATOM 893 N N . PRO A 1 109 ? -38.125 6.476 18.919 1.00 91.19 109 PRO A N 1
ATOM 894 C CA . PRO A 1 109 ? -39.567 6.592 19.070 1.00 91.19 109 PRO A CA 1
ATOM 895 C C . PRO A 1 109 ? -39.979 6.675 20.544 1.00 91.19 109 PRO A C 1
ATOM 897 O O . PRO A 1 109 ? -39.428 5.977 21.402 1.00 91.19 109 PRO A O 1
ATOM 900 N N . VAL A 1 110 ? -41.028 7.455 20.811 1.00 91.88 110 VAL A N 1
ATOM 901 C CA . VAL A 1 110 ? -41.762 7.415 22.082 1.00 91.88 110 VAL A CA 1
ATOM 902 C C . VAL A 1 110 ? -42.712 6.219 22.063 1.00 91.88 110 VAL A C 1
ATOM 904 O O . VAL A 1 110 ? -43.482 6.037 21.116 1.00 91.88 110 VAL A O 1
ATOM 907 N N . ILE A 1 111 ? -42.665 5.383 23.097 1.00 92.25 111 ILE A N 1
ATOM 908 C CA . ILE A 1 111 ? -43.519 4.197 23.217 1.00 92.25 111 ILE A CA 1
ATOM 909 C C . ILE A 1 111 ? -44.557 4.363 24.328 1.00 92.25 111 ILE A C 1
ATOM 911 O O . ILE A 1 111 ? -44.314 5.003 25.344 1.00 92.25 111 ILE A O 1
ATOM 915 N N . ARG A 1 112 ? -45.721 3.732 24.138 1.00 89.38 112 ARG A N 1
ATOM 916 C CA . ARG A 1 112 ? -46.823 3.705 25.121 1.00 89.38 112 ARG A CA 1
ATOM 917 C C . ARG A 1 112 ? -47.097 2.315 25.696 1.00 89.38 112 ARG A C 1
ATOM 919 O O . ARG A 1 112 ? -48.026 2.132 26.473 1.00 89.38 112 ARG A O 1
ATOM 926 N N . GLN A 1 113 ? -46.319 1.315 25.290 1.00 89.75 113 GLN A N 1
ATOM 927 C CA . GLN A 1 113 ? -46.434 -0.059 25.771 1.00 89.75 113 GLN A CA 1
ATOM 928 C C . GLN A 1 113 ? -45.053 -0.706 25.807 1.00 89.75 113 GLN A C 1
ATOM 930 O O . GLN A 1 113 ? -44.237 -0.486 24.907 1.00 89.75 113 GLN A O 1
ATOM 935 N N . LEU A 1 114 ? -44.798 -1.522 26.833 1.00 86.25 114 LEU A N 1
ATOM 936 C CA . LEU A 1 114 ? -43.562 -2.292 26.919 1.00 86.25 114 LEU A CA 1
ATOM 937 C C . LEU A 1 114 ? -43.534 -3.350 25.818 1.00 86.25 114 LEU A C 1
ATOM 939 O O . LEU A 1 114 ? -44.480 -4.113 25.635 1.00 86.25 114 LEU A O 1
ATOM 943 N N . ARG A 1 115 ? -42.416 -3.406 25.100 1.00 82.62 115 ARG A N 1
ATOM 944 C CA . ARG A 1 115 ? -42.132 -4.482 24.154 1.00 82.62 115 ARG A CA 1
ATOM 945 C C . ARG A 1 115 ? -41.624 -5.700 24.924 1.00 82.62 115 ARG A C 1
ATOM 947 O O . ARG A 1 115 ? -40.673 -5.576 25.690 1.00 82.62 115 ARG A O 1
ATOM 954 N N . ASN A 1 116 ? -42.233 -6.858 24.688 1.00 70.94 116 ASN A N 1
ATOM 955 C CA . ASN A 1 116 ? -41.687 -8.147 25.099 1.00 70.94 116 ASN A CA 1
ATOM 956 C C . ASN A 1 116 ? -41.017 -8.787 23.883 1.00 70.94 116 ASN A C 1
ATOM 958 O O . ASN A 1 116 ? -41.667 -9.002 22.862 1.00 70.94 116 ASN A O 1
ATOM 962 N N . GLY A 1 117 ? -39.719 -9.047 23.980 1.00 71.75 117 GLY A N 1
ATOM 963 C CA . GLY A 1 117 ? -38.972 -9.745 22.946 1.00 71.75 117 GLY A CA 1
ATOM 964 C C . GLY A 1 117 ? -37.521 -9.959 23.348 1.00 71.75 117 GLY A C 1
ATOM 965 O O . GLY A 1 117 ? -37.003 -9.261 24.217 1.00 71.75 117 GLY A O 1
ATOM 966 N N . ASP A 1 118 ? -36.866 -10.884 22.658 1.00 81.75 118 ASP A N 1
ATOM 967 C CA . ASP A 1 118 ? -35.501 -11.343 22.957 1.00 81.75 118 ASP A CA 1
ATOM 968 C C . ASP A 1 118 ? -34.420 -10.383 22.432 1.00 81.75 118 ASP A C 1
ATOM 970 O O . ASP A 1 118 ? -33.271 -10.761 22.224 1.00 81.75 118 ASP A O 1
ATOM 974 N N . LYS A 1 119 ? -34.788 -9.132 22.133 1.00 89.12 119 LYS A N 1
ATOM 975 C CA . LYS A 1 119 ? -33.864 -8.114 21.624 1.00 89.12 119 LYS A CA 1
ATOM 976 C C . LYS A 1 119 ? -33.518 -7.131 22.739 1.00 89.12 119 LYS A C 1
ATOM 978 O O . LYS A 1 119 ? -34.414 -6.767 23.497 1.00 89.12 119 LYS A O 1
ATOM 983 N N . PRO A 1 120 ? -32.266 -6.649 22.820 1.00 93.50 120 PRO A N 1
ATOM 984 C CA . PRO A 1 120 ? -31.897 -5.648 23.811 1.00 93.50 120 PRO A CA 1
ATOM 985 C C . PRO A 1 120 ? -32.638 -4.326 23.572 1.00 93.50 120 PRO A C 1
ATOM 987 O O . PRO A 1 120 ? -32.673 -3.815 22.445 1.00 93.50 120 PRO A O 1
ATOM 990 N N . ILE A 1 121 ? -33.226 -3.762 24.628 1.00 94.81 121 ILE A N 1
ATOM 991 C CA . ILE A 1 121 ? -33.944 -2.483 24.587 1.00 94.81 121 ILE A CA 1
ATOM 992 C C . ILE A 1 121 ? -33.432 -1.574 25.703 1.00 94.81 121 ILE A C 1
ATOM 994 O O . ILE A 1 121 ? -33.266 -2.002 26.843 1.00 94.81 121 ILE A O 1
ATOM 998 N N . VAL A 1 122 ? -33.208 -0.307 25.363 1.00 95.19 122 VAL A N 1
ATOM 999 C CA . VAL A 1 122 ? -32.882 0.770 26.300 1.00 95.19 122 VAL A CA 1
ATOM 1000 C C . VAL A 1 122 ? -34.097 1.681 26.398 1.00 95.19 122 VAL A C 1
ATOM 1002 O O . VAL A 1 122 ? -34.452 2.358 25.431 1.00 95.19 122 VAL A O 1
ATOM 1005 N N . TYR A 1 123 ? -34.740 1.682 27.559 1.00 94.31 123 TYR A N 1
ATOM 1006 C CA . TYR A 1 123 ? -35.863 2.553 27.875 1.00 94.31 123 TYR A CA 1
ATOM 1007 C C . TYR A 1 123 ? -35.344 3.813 28.553 1.00 94.31 123 TYR A C 1
ATOM 1009 O O . TYR A 1 123 ? -34.882 3.756 29.687 1.00 94.31 123 TYR A O 1
ATOM 1017 N N . VAL A 1 124 ? -35.428 4.945 27.869 1.00 93.88 124 VAL A N 1
ATOM 1018 C CA . VAL A 1 124 ? -35.085 6.253 28.428 1.00 93.88 124 VAL A CA 1
ATOM 1019 C C . VAL A 1 124 ? -36.314 6.811 29.134 1.00 93.88 124 VAL A C 1
ATOM 1021 O O . VAL A 1 124 ? -37.355 7.001 28.503 1.00 93.88 124 VAL A O 1
ATOM 1024 N N . LEU A 1 125 ? -36.202 7.057 30.436 1.00 91.31 125 LEU A N 1
ATOM 1025 C CA . LEU A 1 125 ? -37.297 7.494 31.295 1.00 91.31 125 LEU A CA 1
ATOM 1026 C C . LEU A 1 125 ? -37.335 9.029 31.355 1.00 91.31 125 LEU A C 1
ATOM 1028 O O . LEU A 1 125 ? -36.742 9.645 32.239 1.00 91.31 125 LEU A O 1
ATOM 1032 N N . GLY A 1 126 ? -38.055 9.638 30.412 1.00 79.25 126 GLY A N 1
ATOM 1033 C CA . GLY A 1 126 ? -38.102 11.089 30.230 1.00 79.25 126 GLY A CA 1
ATOM 1034 C C . GLY A 1 126 ? -36.888 11.628 29.464 1.00 79.25 126 GLY A C 1
ATOM 1035 O O . GLY A 1 126 ? -35.751 11.568 29.920 1.00 79.25 126 GLY A O 1
ATOM 1036 N N . SER A 1 127 ? -37.130 12.191 28.280 1.00 72.69 127 SER A N 1
ATOM 1037 C CA . SER A 1 127 ? -36.081 12.715 27.388 1.00 72.69 127 SER A CA 1
ATOM 1038 C C . SER A 1 127 ? -35.481 14.051 27.847 1.00 72.69 127 SER A C 1
ATOM 1040 O O . SER A 1 127 ? -34.364 14.378 27.462 1.00 72.69 127 SER A O 1
ATOM 1042 N N . HIS A 1 128 ? -36.190 14.802 28.693 1.00 75.62 128 HIS A N 1
ATOM 1043 C CA . HIS A 1 128 ? -35.812 16.146 29.147 1.00 75.62 128 HIS A CA 1
ATOM 1044 C C . HIS A 1 128 ? -34.566 16.182 30.047 1.00 75.62 128 HIS A C 1
ATOM 1046 O O . HIS A 1 128 ? -33.946 17.233 30.182 1.00 75.62 128 HIS A O 1
ATOM 1052 N N . ASN A 1 129 ? -34.187 15.048 30.641 1.00 74.81 129 ASN A N 1
ATOM 1053 C CA . ASN A 1 129 ? -33.028 14.947 31.533 1.00 74.81 129 ASN A CA 1
ATOM 1054 C C . ASN A 1 129 ? -31.712 14.662 30.795 1.00 74.81 129 ASN A C 1
ATOM 1056 O O . ASN A 1 129 ? -30.658 14.605 31.424 1.00 74.81 129 ASN A O 1
ATOM 1060 N N . ILE A 1 130 ? -31.762 14.468 29.474 1.00 83.75 130 ILE A N 1
ATOM 1061 C CA . ILE A 1 130 ? -30.603 14.159 28.637 1.00 83.75 130 ILE A CA 1
ATOM 1062 C C . ILE A 1 130 ? -30.356 15.326 27.674 1.00 83.75 130 ILE A C 1
ATOM 1064 O O . ILE A 1 130 ? -31.292 15.951 27.183 1.00 83.75 130 ILE A O 1
ATOM 1068 N N . GLU A 1 131 ? -29.082 15.626 27.402 1.00 86.06 131 GLU A N 1
ATOM 1069 C CA . GLU A 1 131 ? -28.678 16.654 26.434 1.00 86.06 131 GLU A CA 1
ATOM 1070 C C . GLU A 1 131 ? -29.374 16.439 25.072 1.00 86.06 131 GLU A C 1
ATOM 1072 O O . GLU A 1 131 ? -29.437 15.311 24.577 1.00 86.06 131 GLU A O 1
ATOM 1077 N N . GLU A 1 132 ? -29.821 17.533 24.440 1.00 79.62 132 GLU A N 1
ATOM 1078 C CA . GLU A 1 132 ? -30.623 17.608 23.198 1.00 79.62 132 GLU A CA 1
ATOM 1079 C C . GLU A 1 132 ? -30.211 16.613 22.093 1.00 79.62 132 GLU A C 1
ATOM 1081 O O . GLU A 1 132 ? -31.044 16.065 21.371 1.00 79.62 132 GLU A O 1
ATOM 1086 N N . TYR A 1 133 ? -28.916 16.325 21.989 1.00 88.38 133 TYR A N 1
ATOM 1087 C CA . TYR A 1 133 ? -28.329 15.486 20.950 1.00 88.38 133 TYR A CA 1
ATOM 1088 C C . TYR A 1 133 ? -27.753 14.155 21.441 1.00 88.38 133 TYR A C 1
ATOM 1090 O O . TYR A 1 133 ? -27.495 13.266 20.622 1.00 88.38 133 TYR A O 1
ATOM 1098 N N . ALA A 1 134 ? -27.594 13.976 22.753 1.00 89.94 134 ALA A N 1
ATOM 1099 C CA . ALA A 1 134 ? -26.993 12.773 23.321 1.00 89.94 134 ALA A CA 1
ATOM 1100 C C . ALA A 1 134 ? -27.830 11.526 23.023 1.00 89.94 134 ALA A C 1
ATOM 1102 O O . ALA A 1 134 ? -27.278 10.508 22.622 1.00 89.94 134 ALA A O 1
ATOM 1103 N N . LEU A 1 135 ? -29.164 11.608 23.082 1.00 90.12 135 LEU A N 1
ATOM 1104 C CA . LEU A 1 135 ? -30.030 10.466 22.755 1.00 90.12 135 LEU A CA 1
ATOM 1105 C C . LEU A 1 135 ? -29.832 9.930 21.336 1.00 90.12 135 LEU A C 1
ATOM 1107 O O . LEU A 1 135 ? -29.785 8.718 21.130 1.00 90.12 135 LEU A O 1
ATOM 1111 N N . THR A 1 136 ? -29.684 10.826 20.360 1.00 90.62 136 THR A N 1
ATOM 1112 C CA . THR A 1 136 ? -29.462 10.429 18.963 1.00 90.62 136 THR A CA 1
ATOM 1113 C C . THR A 1 136 ? -28.084 9.786 18.799 1.00 90.62 136 THR A C 1
ATOM 1115 O O . THR A 1 136 ? -27.958 8.774 18.108 1.00 90.62 136 THR A O 1
ATOM 1118 N N . ARG A 1 137 ? -27.055 10.321 19.471 1.00 92.38 137 ARG A N 1
ATOM 1119 C CA . ARG A 1 137 ? -25.701 9.745 19.453 1.00 92.38 137 ARG A CA 1
ATOM 1120 C C . ARG A 1 137 ? -25.641 8.380 20.140 1.00 92.38 137 ARG A C 1
ATOM 1122 O O . ARG A 1 137 ? -25.120 7.439 19.545 1.00 92.38 137 ARG A O 1
ATOM 1129 N N . ILE A 1 138 ? -26.264 8.228 21.312 1.00 93.06 138 ILE A N 1
ATOM 1130 C CA . ILE A 1 138 ? -26.409 6.943 22.016 1.00 93.06 138 ILE A CA 1
ATOM 1131 C C . ILE A 1 138 ? -27.096 5.923 21.106 1.00 93.06 138 ILE A C 1
ATOM 1133 O O . ILE A 1 138 ? -26.590 4.818 20.914 1.00 93.06 138 ILE A O 1
ATOM 1137 N N . ALA A 1 139 ? -28.221 6.298 20.489 1.00 92.75 139 ALA A N 1
ATOM 1138 C CA . ALA A 1 139 ? -28.930 5.425 19.561 1.00 92.75 139 ALA A CA 1
ATOM 1139 C C . ALA A 1 139 ? -28.056 5.020 18.365 1.00 92.75 139 ALA A C 1
ATOM 1141 O O . ALA A 1 139 ? -28.111 3.869 17.934 1.00 92.75 139 ALA A O 1
ATOM 1142 N N . PHE A 1 140 ? -27.231 5.932 17.841 1.00 92.06 140 PHE A N 1
ATOM 1143 C CA . PHE A 1 140 ? -26.301 5.631 16.754 1.00 92.06 140 PHE A CA 1
ATOM 1144 C C . PHE A 1 140 ? -25.218 4.638 17.187 1.00 92.06 140 PHE A C 1
ATOM 1146 O O . PHE A 1 140 ? -24.977 3.653 16.492 1.00 92.06 140 PHE A O 1
ATOM 1153 N N . HIS A 1 141 ? -24.602 4.850 18.350 1.00 92.12 141 HIS A N 1
ATOM 1154 C CA . HIS A 1 141 ? -23.605 3.939 18.913 1.00 92.12 141 HIS A CA 1
ATOM 1155 C C . HIS A 1 141 ? -24.162 2.535 19.163 1.00 92.12 141 HIS A C 1
ATOM 1157 O O . HIS A 1 141 ? -23.478 1.542 18.908 1.00 92.12 141 HIS A O 1
ATOM 1163 N N . LEU A 1 142 ? -25.417 2.450 19.603 1.00 93.38 142 LEU A N 1
ATOM 1164 C CA . LEU A 1 142 ? -26.116 1.196 19.871 1.00 93.38 142 LEU A CA 1
ATOM 1165 C C . LEU A 1 142 ? -26.835 0.622 18.647 1.00 93.38 142 LEU A C 1
ATOM 1167 O O . LEU A 1 142 ? -27.535 -0.385 18.767 1.00 93.38 142 LEU A O 1
ATOM 1171 N N . LYS A 1 143 ? -26.674 1.217 17.462 1.00 90.88 143 LYS A N 1
ATOM 1172 C CA . LYS A 1 143 ? -27.332 0.752 16.241 1.00 90.88 143 LYS A CA 1
ATOM 1173 C C . LYS A 1 143 ? -26.993 -0.718 15.978 1.00 90.88 143 LYS A C 1
ATOM 1175 O O . LYS A 1 143 ? -25.834 -1.096 15.843 1.00 90.88 143 LYS A O 1
ATOM 1180 N N . GLY A 1 144 ? -28.031 -1.550 15.908 1.00 90.12 144 GLY A N 1
ATOM 1181 C CA . GLY A 1 144 ? -27.912 -3.004 15.758 1.00 90.12 144 GLY A CA 1
ATOM 1182 C C . GLY A 1 144 ? -27.623 -3.764 17.059 1.00 90.12 144 GLY A C 1
ATOM 1183 O O . GLY A 1 144 ? -27.896 -4.960 17.107 1.00 90.12 144 GLY A O 1
ATOM 1184 N N . LEU A 1 145 ? -27.136 -3.094 18.111 1.00 92.56 145 LEU A N 1
ATOM 1185 C CA . LEU A 1 145 ? -26.902 -3.676 19.438 1.00 92.56 145 LEU A CA 1
ATOM 1186 C C . LEU A 1 145 ? -28.151 -3.645 20.307 1.00 92.56 145 LEU A C 1
ATOM 1188 O O . LEU A 1 145 ? -28.556 -4.674 20.834 1.00 92.56 145 LEU A O 1
ATOM 1192 N N . ALA A 1 146 ? -28.758 -2.471 20.455 1.00 93.75 146 ALA A N 1
ATOM 1193 C CA . ALA A 1 146 ? -29.941 -2.277 21.274 1.00 93.75 146 ALA A CA 1
ATOM 1194 C C . ALA A 1 146 ? -30.868 -1.248 20.631 1.00 93.75 146 ALA A C 1
ATOM 1196 O O . ALA A 1 146 ? -30.429 -0.284 20.006 1.00 93.75 146 ALA A O 1
ATOM 1197 N N . THR A 1 147 ? -32.174 -1.447 20.794 1.00 93.25 147 THR A N 1
ATOM 1198 C CA . THR A 1 147 ? -33.155 -0.442 20.375 1.00 93.25 147 THR A CA 1
ATOM 1199 C C . THR A 1 147 ? -33.328 0.575 21.492 1.00 93.25 147 THR A C 1
ATOM 1201 O O . THR A 1 147 ? -33.702 0.201 22.599 1.00 93.25 147 THR A O 1
ATOM 1204 N N . VAL A 1 148 ? -33.098 1.852 21.203 1.00 93.62 148 VAL A N 1
ATOM 1205 C CA . VAL A 1 148 ? -33.361 2.942 22.151 1.00 93.62 148 VAL A CA 1
ATOM 1206 C C . VAL A 1 148 ? -34.787 3.446 21.946 1.00 93.62 148 VAL A C 1
ATOM 1208 O O . VAL A 1 148 ? -35.210 3.655 20.808 1.00 93.62 148 VAL A O 1
ATOM 1211 N N . VAL A 1 149 ? -35.539 3.611 23.033 1.00 93.56 149 VAL A N 1
ATOM 1212 C CA . VAL A 1 149 ? -36.921 4.115 23.031 1.00 93.56 149 VAL A CA 1
ATOM 1213 C C . VAL A 1 149 ? -37.135 5.086 24.187 1.00 93.56 149 VAL A C 1
ATOM 1215 O O . VAL A 1 149 ? -36.507 4.948 25.235 1.00 93.56 149 VAL A O 1
ATOM 1218 N N . ILE A 1 150 ? -38.042 6.044 24.012 1.00 93.12 150 ILE A N 1
ATOM 1219 C CA . ILE A 1 150 ? -38.400 7.014 25.053 1.00 93.12 150 ILE A CA 1
ATOM 1220 C C . ILE A 1 150 ? -39.707 6.580 25.724 1.00 93.12 150 ILE A C 1
ATOM 1222 O O . ILE A 1 150 ? -40.660 6.170 25.055 1.00 93.12 150 ILE A O 1
ATOM 1226 N N . VAL A 1 151 ? -39.747 6.681 27.050 1.00 93.19 151 VAL A N 1
ATOM 1227 C CA . VAL A 1 151 ? -40.924 6.445 27.888 1.00 93.19 151 VAL A CA 1
ATOM 1228 C C . VAL A 1 151 ? -41.275 7.750 28.596 1.00 93.19 151 VAL A C 1
ATOM 1230 O O . VAL A 1 151 ? -40.512 8.228 29.432 1.00 93.19 151 VAL A O 1
ATOM 1233 N N . GLU A 1 152 ? -42.427 8.320 28.245 1.00 90.44 152 GLU A N 1
ATOM 1234 C CA . GLU A 1 152 ? -42.984 9.534 28.873 1.00 90.44 152 GLU A CA 1
ATOM 1235 C C . GLU A 1 152 ? -44.195 9.228 29.768 1.00 90.44 152 GLU A C 1
ATOM 1237 O O . GLU A 1 152 ? -44.637 10.077 30.531 1.00 90.44 152 GLU A O 1
ATOM 1242 N N . ASP A 1 153 ? -44.745 8.017 29.673 1.00 90.88 153 ASP A N 1
ATOM 1243 C CA . ASP A 1 153 ? -45.892 7.580 30.466 1.00 90.88 153 ASP A CA 1
ATOM 1244 C C . ASP A 1 153 ? -45.447 7.148 31.874 1.00 90.88 153 ASP A C 1
ATOM 1246 O O . ASP A 1 153 ? -44.631 6.234 32.020 1.00 90.88 153 ASP A O 1
ATOM 1250 N N . GLU A 1 154 ? -46.003 7.787 32.906 1.00 89.25 154 GLU A N 1
ATOM 1251 C CA . GLU A 1 154 ? -45.658 7.536 34.314 1.00 89.25 154 GLU A CA 1
ATOM 1252 C C . GLU A 1 154 ? -45.964 6.098 34.763 1.00 89.25 154 GLU A C 1
ATOM 1254 O O . GLU A 1 154 ? -45.193 5.491 35.504 1.00 89.25 154 GLU A O 1
ATOM 1259 N N . ILE A 1 155 ? -47.038 5.484 34.256 1.00 91.19 155 ILE A N 1
ATOM 1260 C CA . ILE A 1 155 ? -47.405 4.106 34.618 1.00 91.19 155 ILE A CA 1
ATOM 1261 C C . ILE A 1 155 ? -46.366 3.126 34.058 1.00 91.19 155 ILE A C 1
ATOM 1263 O O . ILE A 1 155 ? -46.015 2.129 34.695 1.00 91.19 155 ILE A O 1
ATOM 1267 N N . LEU A 1 156 ? -45.867 3.375 32.846 1.00 91.38 156 LEU A N 1
ATOM 1268 C CA . LEU A 1 156 ? -44.774 2.591 32.268 1.00 91.38 156 LEU A CA 1
ATOM 1269 C C . LEU A 1 156 ? -43.449 2.847 32.981 1.00 91.38 156 LEU A C 1
ATOM 1271 O O . LEU A 1 156 ? -42.690 1.892 33.167 1.00 91.38 156 LEU A O 1
ATOM 1275 N N . ARG A 1 157 ? -43.183 4.094 33.387 1.00 91.19 157 ARG A N 1
ATOM 1276 C CA . ARG A 1 157 ? -42.008 4.457 34.187 1.00 91.19 157 ARG A CA 1
ATOM 1277 C C . ARG A 1 157 ? -41.967 3.631 35.470 1.00 91.19 157 ARG A C 1
ATOM 1279 O O . ARG A 1 157 ? -40.991 2.914 35.671 1.00 91.19 157 ARG A O 1
ATOM 1286 N N . GLU A 1 158 ? -43.044 3.630 36.256 1.00 91.31 158 GLU A N 1
ATOM 1287 C CA . GLU A 1 158 ? -43.137 2.873 37.516 1.00 91.31 158 GLU A CA 1
ATOM 1288 C C . GLU A 1 158 ? -42.990 1.354 37.326 1.00 91.31 158 GLU A C 1
ATOM 1290 O O . GLU A 1 158 ? -42.449 0.651 38.183 1.00 91.31 158 GLU A O 1
ATOM 1295 N N . LYS A 1 159 ? -43.446 0.819 36.184 1.00 91.50 159 LYS A N 1
ATOM 1296 C CA . LYS A 1 159 ? -43.238 -0.597 35.827 1.00 91.50 159 LYS A CA 1
ATOM 1297 C C . LYS A 1 159 ? -41.778 -0.917 35.511 1.00 91.50 159 LYS A C 1
ATOM 1299 O O . LYS A 1 159 ? -41.362 -2.065 35.678 1.00 91.50 159 LYS A O 1
ATOM 1304 N N . LEU A 1 160 ? -41.022 0.056 35.006 1.00 92.00 160 LEU A N 1
ATOM 1305 C CA . LEU A 1 160 ? -39.624 -0.109 34.624 1.00 92.00 160 LEU A CA 1
ATOM 1306 C C . LEU A 1 160 ? -38.675 0.143 35.790 1.00 92.00 160 LEU A C 1
ATOM 1308 O O . LEU A 1 160 ? -37.762 -0.654 35.970 1.00 92.00 160 LEU A O 1
ATOM 1312 N N . SER A 1 161 ? -38.885 1.182 36.592 1.00 92.88 161 SER A N 1
ATOM 1313 C CA . SER A 1 161 ? -38.094 1.460 37.793 1.00 92.88 161 SER A CA 1
ATOM 1314 C C . SER A 1 161 ? -38.953 2.131 38.862 1.00 92.88 161 SER A C 1
ATOM 1316 O O . SER A 1 161 ? -39.849 2.913 38.555 1.00 92.88 161 SER A O 1
ATOM 1318 N N . LYS A 1 162 ? -38.662 1.816 40.128 1.00 92.75 162 LYS A N 1
ATOM 1319 C CA . LYS A 1 162 ? -39.236 2.509 41.292 1.00 92.75 162 LYS A CA 1
ATOM 1320 C C . LYS A 1 162 ? -38.347 3.647 41.787 1.00 92.75 162 LYS A C 1
ATOM 1322 O O . LYS A 1 162 ? -38.783 4.420 42.633 1.00 92.75 162 LYS A O 1
ATOM 1327 N N . ASP A 1 163 ? -37.108 3.708 41.310 1.00 91.69 163 ASP A N 1
ATOM 1328 C CA . ASP A 1 163 ? -36.155 4.735 41.696 1.00 91.69 163 ASP A CA 1
ATOM 1329 C C . ASP A 1 163 ? -36.374 5.992 40.831 1.00 91.69 163 ASP A C 1
ATOM 1331 O O . ASP A 1 163 ? -36.227 5.927 39.602 1.00 91.69 163 ASP A O 1
ATOM 1335 N N . PRO A 1 164 ? -36.742 7.138 41.434 1.00 87.12 164 PRO A N 1
ATOM 1336 C CA . PRO A 1 164 ? -36.943 8.380 40.697 1.00 87.12 164 PRO A CA 1
ATOM 1337 C C . PRO A 1 164 ? -35.662 8.884 40.023 1.00 87.12 164 PRO A C 1
ATOM 1339 O O . PRO A 1 164 ? -35.771 9.548 38.995 1.00 87.12 164 PRO A O 1
ATOM 1342 N N . GLU A 1 165 ? -34.480 8.519 40.524 1.00 89.88 165 GLU A N 1
ATOM 1343 C CA . GLU A 1 165 ? -33.191 8.920 39.948 1.00 89.88 165 GLU A CA 1
ATOM 1344 C C . GLU A 1 165 ? -32.822 8.102 38.700 1.00 89.88 165 GLU A C 1
ATOM 1346 O O . GLU A 1 165 ? -31.863 8.423 38.003 1.00 89.88 165 GLU A O 1
ATOM 1351 N N . THR A 1 166 ? -33.573 7.041 38.373 1.00 93.00 166 THR A N 1
ATOM 1352 C CA . THR A 1 166 ? -33.318 6.263 37.156 1.00 93.00 166 THR A CA 1
ATOM 1353 C C . THR A 1 166 ? -33.619 7.098 35.907 1.00 93.00 166 THR A C 1
ATOM 1355 O O . THR A 1 166 ? -34.753 7.528 35.674 1.00 93.00 166 THR A O 1
ATOM 1358 N N . VAL A 1 167 ? -32.601 7.258 35.061 1.00 93.44 167 VAL A N 1
ATOM 1359 C CA . VAL A 1 167 ? -32.665 7.952 33.768 1.00 93.44 167 VAL A CA 1
ATOM 1360 C C . VAL A 1 167 ? -32.929 6.965 32.633 1.00 93.44 167 VAL A C 1
ATOM 1362 O O . VAL A 1 167 ? -33.696 7.260 31.716 1.00 93.44 167 VAL A O 1
ATOM 1365 N N . ALA A 1 168 ? -32.326 5.776 32.682 1.00 94.81 168 ALA A N 1
ATOM 1366 C CA . ALA A 1 168 ? -32.522 4.748 31.669 1.00 94.81 168 ALA A CA 1
ATOM 1367 C C . ALA A 1 168 ? -32.558 3.337 32.266 1.00 94.81 168 ALA A C 1
ATOM 1369 O O . ALA A 1 168 ? -31.912 3.041 33.268 1.00 94.81 168 ALA A O 1
ATOM 1370 N N . VAL A 1 169 ? -33.301 2.442 31.617 1.00 95.00 169 VAL A N 1
ATOM 1371 C CA . VAL A 1 169 ? -33.359 1.017 31.956 1.00 95.00 169 VAL A CA 1
ATOM 1372 C C . VAL A 1 169 ? -32.972 0.204 30.734 1.00 95.00 169 VAL A C 1
ATOM 1374 O O . VAL A 1 169 ? -33.667 0.220 29.719 1.00 95.00 169 VAL A O 1
ATOM 1377 N N . PHE A 1 170 ? -31.876 -0.537 30.835 1.00 95.38 170 PHE A N 1
ATOM 1378 C CA . PHE A 1 170 ? -31.511 -1.551 29.858 1.00 95.38 170 PHE A CA 1
ATOM 1379 C C . PHE A 1 170 ? -32.166 -2.883 30.222 1.00 95.38 170 PHE A C 1
ATOM 1381 O O . PHE A 1 170 ? -32.071 -3.348 31.362 1.00 95.38 170 PHE A O 1
ATOM 1388 N N . LYS A 1 171 ? -32.828 -3.503 29.245 1.00 93.44 171 LYS A N 1
ATOM 1389 C CA . LYS A 1 171 ? -33.456 -4.815 29.385 1.00 93.44 171 LYS A CA 1
ATOM 1390 C C . LYS A 1 171 ? -33.036 -5.731 28.242 1.00 93.44 171 LYS A C 1
ATOM 1392 O O . LYS A 1 171 ? -33.183 -5.376 27.071 1.00 93.44 171 LYS A O 1
ATOM 1397 N N . TYR A 1 172 ? -32.569 -6.924 28.586 1.00 92.25 172 TYR A N 1
ATOM 1398 C CA . TYR A 1 172 ? -32.247 -7.981 27.634 1.00 92.25 172 TYR A CA 1
ATOM 1399 C C . TYR A 1 172 ? -32.384 -9.354 28.296 1.00 92.25 172 TYR A C 1
ATOM 1401 O O . TYR A 1 172 ? -31.637 -9.670 29.219 1.00 92.25 172 TYR A O 1
ATOM 1409 N N . ASN A 1 173 ? -33.318 -10.180 27.822 1.00 87.88 173 ASN A N 1
ATOM 1410 C CA . ASN A 1 173 ? -33.696 -11.435 28.483 1.00 87.88 173 ASN A CA 1
ATOM 1411 C C . ASN A 1 173 ? -34.005 -11.181 29.976 1.00 87.88 173 ASN A C 1
ATOM 1413 O O . ASN A 1 173 ? -34.808 -10.302 30.294 1.00 87.88 173 ASN A O 1
ATOM 1417 N N . GLU A 1 174 ? -33.329 -11.892 30.879 1.00 86.75 174 GLU A N 1
ATOM 1418 C CA . GLU A 1 174 ? -33.438 -11.720 32.335 1.00 86.75 174 GLU A CA 1
ATOM 1419 C C . GLU A 1 174 ? -32.575 -10.571 32.886 1.00 86.75 174 GLU A C 1
ATOM 1421 O O . GLU A 1 174 ? -32.665 -10.221 34.062 1.00 86.75 174 GLU A O 1
ATOM 1426 N N . ILE A 1 175 ? -31.720 -9.963 32.056 1.00 90.62 175 ILE A N 1
ATOM 1427 C CA . ILE A 1 175 ? -30.869 -8.850 32.471 1.00 90.62 175 ILE A CA 1
ATOM 1428 C C . ILE A 1 175 ? -31.719 -7.584 32.503 1.00 90.62 175 ILE A C 1
ATOM 1430 O O . ILE A 1 175 ? -32.240 -7.132 31.479 1.00 90.62 175 ILE A O 1
ATOM 1434 N N . LYS A 1 176 ? -31.811 -6.989 33.690 1.00 93.25 176 LYS A N 1
ATOM 1435 C CA . LYS A 1 176 ? -32.359 -5.655 33.916 1.00 93.25 176 LYS A CA 1
ATOM 1436 C C . LYS A 1 176 ? -31.294 -4.805 34.597 1.00 93.25 176 LYS A C 1
ATOM 1438 O O . LYS A 1 176 ? -30.831 -5.152 35.681 1.00 93.25 176 LYS A O 1
ATOM 1443 N N . LYS A 1 177 ? -30.921 -3.694 33.969 1.00 95.25 177 LYS A N 1
ATOM 1444 C CA . LYS A 1 177 ? -29.919 -2.759 34.480 1.00 95.25 177 LYS A CA 1
ATOM 1445 C C . LYS A 1 177 ? -30.505 -1.351 34.501 1.00 95.25 177 LYS A C 1
ATOM 1447 O O . LYS A 1 177 ? -30.876 -0.816 33.460 1.00 95.25 177 LYS A O 1
ATOM 1452 N N . GLU A 1 178 ? -30.622 -0.787 35.696 1.00 95.31 178 GLU A N 1
ATOM 1453 C CA . GLU A 1 178 ? -31.059 0.593 35.929 1.00 95.31 178 GLU A CA 1
ATOM 1454 C C . GLU A 1 178 ? -29.831 1.512 35.938 1.00 95.31 178 GLU A C 1
ATOM 1456 O O . GLU A 1 178 ? -28.786 1.143 36.485 1.00 95.31 178 GLU A O 1
ATOM 1461 N N . ILE A 1 179 ? -29.953 2.664 35.276 1.00 95.06 179 ILE A N 1
ATOM 1462 C CA . ILE A 1 179 ? -28.888 3.642 35.048 1.00 95.06 179 ILE A CA 1
ATOM 1463 C C . ILE A 1 179 ? -29.399 5.003 35.514 1.00 95.06 179 ILE A C 1
ATOM 1465 O O . ILE A 1 179 ? -30.385 5.512 34.974 1.00 95.06 179 ILE A O 1
ATOM 1469 N N . SER A 1 180 ? -28.720 5.599 36.491 1.00 93.38 180 SER A N 1
ATOM 1470 C CA . SER A 1 180 ? -29.124 6.879 37.096 1.00 93.38 180 SER A CA 1
ATOM 1471 C C . SER A 1 180 ? -28.370 8.090 36.532 1.00 93.38 180 SER A C 1
ATOM 1473 O O . SER A 1 180 ? -28.711 9.230 36.822 1.00 93.38 180 SER A O 1
ATOM 1475 N N . SER A 1 181 ? -27.334 7.872 35.718 1.00 91.94 181 SER A N 1
ATOM 1476 C CA . SER A 1 181 ? -26.578 8.961 35.089 1.00 91.94 181 SER A CA 1
ATOM 1477 C C . SER A 1 181 ? -27.262 9.464 33.817 1.00 91.94 181 SER A C 1
ATOM 1479 O O . SER A 1 181 ? -27.748 8.668 33.014 1.00 91.94 181 SER A O 1
ATOM 1481 N N . SER A 1 182 ? -27.239 10.780 33.599 1.00 90.25 182 SER A N 1
ATOM 1482 C CA . SER A 1 182 ? -27.620 11.421 32.333 1.00 90.25 182 SER A CA 1
ATOM 1483 C C . SER A 1 182 ? -26.440 11.647 31.378 1.00 90.25 182 SER A C 1
ATOM 1485 O O . SER A 1 182 ? -26.642 12.080 30.242 1.00 90.25 182 SER A O 1
ATOM 1487 N N . ASP A 1 183 ? -25.211 11.349 31.815 1.00 91.69 183 ASP A N 1
ATOM 1488 C CA . ASP A 1 183 ? -24.009 11.473 30.992 1.00 91.69 183 ASP A CA 1
ATOM 1489 C C . ASP A 1 183 ? -23.941 10.365 29.930 1.00 91.69 183 ASP A C 1
ATOM 1491 O O . ASP A 1 183 ? -24.005 9.172 30.229 1.00 91.69 183 ASP A O 1
ATOM 1495 N N . GLU A 1 184 ? -23.752 10.770 28.673 1.00 91.25 184 GLU A N 1
ATOM 1496 C CA . GLU A 1 184 ? -23.739 9.885 27.505 1.00 91.25 184 GLU A CA 1
ATOM 1497 C C . GLU A 1 184 ? -22.709 8.753 27.614 1.00 91.25 184 GLU A C 1
ATOM 1499 O O . GLU A 1 184 ? -23.032 7.597 27.327 1.00 91.25 184 GLU A O 1
ATOM 1504 N N . LYS A 1 185 ? -21.477 9.063 28.043 1.00 90.62 185 LYS A N 1
ATOM 1505 C CA . LYS A 1 185 ? -20.395 8.070 28.144 1.00 90.62 185 LYS A CA 1
ATOM 1506 C C . LYS A 1 185 ? -20.714 7.035 29.220 1.00 90.62 185 LYS A C 1
ATOM 1508 O O . LYS A 1 185 ? -20.489 5.844 29.012 1.00 90.62 185 LYS A O 1
ATOM 1513 N N . THR A 1 186 ? -21.270 7.484 30.342 1.00 92.44 186 THR A N 1
ATOM 1514 C CA . THR A 1 186 ? -21.679 6.621 31.455 1.00 92.44 186 THR A CA 1
ATOM 1515 C C . THR A 1 186 ? -22.829 5.701 31.051 1.00 92.44 186 THR A C 1
ATOM 1517 O O . THR A 1 186 ? -22.740 4.493 31.265 1.00 92.44 186 THR A O 1
ATOM 1520 N N . ILE A 1 187 ? -23.863 6.243 30.394 1.00 92.94 187 ILE A N 1
ATOM 1521 C CA . ILE A 1 187 ? -24.995 5.453 29.889 1.00 92.94 187 ILE A CA 1
ATOM 1522 C C . ILE A 1 187 ? -24.499 4.367 28.929 1.00 92.94 187 ILE A C 1
ATOM 1524 O O . ILE A 1 187 ? -24.840 3.197 29.096 1.00 92.94 187 ILE A O 1
ATOM 1528 N N . LEU A 1 188 ? -23.669 4.732 27.944 1.00 93.44 188 LEU A N 1
ATOM 1529 C CA . LEU A 1 188 ? -23.119 3.770 26.986 1.00 93.44 188 LEU A CA 1
ATOM 1530 C C . LEU A 1 188 ? -22.300 2.681 27.681 1.00 93.44 188 LEU A C 1
ATOM 1532 O O . LEU A 1 188 ? -22.509 1.505 27.388 1.00 93.44 188 LEU A O 1
ATOM 1536 N N . LYS A 1 189 ? -21.424 3.052 28.620 1.00 92.50 189 LYS A N 1
ATOM 1537 C CA . LYS A 1 189 ? -20.599 2.098 29.366 1.00 92.50 189 LYS A CA 1
ATOM 1538 C C . LYS A 1 189 ? -21.450 1.098 30.149 1.00 92.50 189 LYS A C 1
ATOM 1540 O O . LYS A 1 189 ? -21.258 -0.102 29.996 1.00 92.50 189 LYS A O 1
ATOM 1545 N N . GLU A 1 190 ? -22.429 1.566 30.924 1.00 93.88 190 GLU A N 1
ATOM 1546 C CA . GLU A 1 190 ? -23.284 0.675 31.719 1.00 93.88 190 GLU A CA 1
ATOM 1547 C C . GLU A 1 190 ? -24.137 -0.264 30.854 1.00 93.88 190 GLU A C 1
ATOM 1549 O O . GLU A 1 190 ? -24.364 -1.414 31.233 1.00 93.88 190 GLU A O 1
ATOM 1554 N N . ILE A 1 191 ? -24.586 0.201 29.682 1.00 94.31 191 ILE A N 1
ATOM 1555 C CA . ILE A 1 191 ? -25.292 -0.644 28.710 1.00 94.31 191 ILE A CA 1
ATOM 1556 C C . ILE A 1 191 ? -24.349 -1.709 28.152 1.00 94.31 191 ILE A C 1
ATOM 1558 O O . ILE A 1 191 ? -24.710 -2.883 28.110 1.00 94.31 191 ILE A O 1
ATOM 1562 N N . VAL A 1 192 ? -23.148 -1.311 27.728 1.00 93.12 192 VAL A N 1
ATOM 1563 C CA . VAL A 1 192 ? -22.144 -2.213 27.150 1.00 93.12 192 VAL A CA 1
ATOM 1564 C C . VAL A 1 192 ? -21.698 -3.268 28.161 1.00 93.12 192 VAL A C 1
ATOM 1566 O O . VAL A 1 192 ? -21.640 -4.444 27.812 1.00 93.12 192 VAL A O 1
ATOM 1569 N N . ASP A 1 193 ? -21.475 -2.892 29.418 1.00 91.31 193 ASP A N 1
ATOM 1570 C CA . ASP A 1 193 ? -21.090 -3.817 30.491 1.00 91.31 193 ASP A CA 1
ATOM 1571 C C . ASP A 1 193 ? -22.195 -4.837 30.822 1.00 91.31 193 ASP A C 1
ATOM 1573 O O . ASP A 1 193 ? -21.909 -5.944 31.289 1.00 91.31 193 ASP A O 1
ATOM 1577 N N . ALA A 1 194 ? -23.458 -4.480 30.567 1.00 92.88 194 ALA A N 1
ATOM 1578 C CA . ALA A 1 194 ? -24.614 -5.357 30.739 1.00 92.88 194 ALA A CA 1
ATOM 1579 C C . ALA A 1 194 ? -24.886 -6.269 29.526 1.00 92.88 194 ALA A C 1
ATOM 1581 O O . ALA A 1 194 ? -25.710 -7.184 29.625 1.00 92.88 194 ALA A O 1
ATOM 1582 N N . LEU A 1 195 ? -24.224 -6.050 28.382 1.00 91.25 195 LEU A N 1
ATOM 1583 C CA . LEU A 1 195 ? -24.343 -6.936 27.224 1.00 91.25 195 LEU A CA 1
ATOM 1584 C C . LEU A 1 195 ? -23.671 -8.299 27.489 1.00 91.25 195 LEU A C 1
ATOM 1586 O O . LEU A 1 195 ? -22.797 -8.427 28.348 1.00 91.25 195 LEU A O 1
ATOM 1590 N N . PRO A 1 196 ? -24.047 -9.354 26.736 1.00 88.81 196 PRO A N 1
ATOM 1591 C CA . PRO A 1 196 ? -23.419 -10.666 26.864 1.00 88.81 196 PRO A CA 1
ATOM 1592 C C . PRO A 1 196 ? -21.906 -10.605 26.674 1.00 88.81 196 PRO A C 1
ATOM 1594 O O . PRO A 1 196 ? -21.428 -10.163 25.627 1.00 88.81 196 PRO A O 1
ATOM 1597 N N . LYS A 1 197 ? -21.171 -11.107 27.670 1.00 89.81 197 LYS A N 1
ATOM 1598 C CA . LYS A 1 197 ? -19.707 -11.161 27.653 1.00 89.81 197 LYS A CA 1
ATOM 1599 C C . LYS A 1 197 ? -19.192 -12.061 26.528 1.00 89.81 197 LYS A C 1
ATOM 1601 O O . LYS A 1 197 ? -19.852 -13.021 26.129 1.00 89.81 197 LYS A O 1
ATOM 1606 N N . PHE A 1 198 ? -17.997 -11.745 26.040 1.00 91.75 198 PHE A N 1
ATOM 1607 C CA . PHE A 1 198 ? -17.298 -12.536 25.033 1.00 91.75 198 PHE A CA 1
ATOM 1608 C C . PHE A 1 198 ? -16.526 -13.694 25.663 1.00 91.75 198 PHE A C 1
ATOM 1610 O O . PHE A 1 198 ? -16.126 -13.636 26.830 1.00 91.75 198 PHE A O 1
ATOM 1617 N N . GLU A 1 199 ? -16.307 -14.733 24.860 1.00 93.44 199 GLU A N 1
ATOM 1618 C CA . GLU A 1 199 ? -15.449 -15.860 25.210 1.00 93.44 199 GLU A CA 1
ATOM 1619 C C . GLU A 1 199 ? -14.032 -15.364 25.524 1.00 93.44 199 GLU A C 1
ATOM 1621 O O . GLU A 1 199 ? -13.435 -14.632 24.731 1.00 93.44 199 GLU A O 1
ATOM 1626 N N . GLN A 1 200 ? -13.512 -15.739 26.696 1.00 94.50 200 GLN A N 1
ATOM 1627 C CA . GLN A 1 200 ? -12.146 -15.412 27.098 1.00 94.50 200 GLN A CA 1
ATOM 1628 C C . GLN A 1 200 ? -11.186 -16.456 26.534 1.00 94.50 200 GLN A C 1
ATOM 1630 O O . GLN A 1 200 ? -11.317 -17.643 26.830 1.00 94.50 200 GLN A O 1
ATOM 1635 N N . ILE A 1 201 ? -10.199 -16.013 25.761 1.00 95.31 201 ILE A N 1
ATOM 1636 C CA . ILE A 1 201 ? -9.231 -16.893 25.112 1.00 95.31 201 ILE A CA 1
ATOM 1637 C C . ILE A 1 201 ? -7.939 -16.933 25.933 1.00 95.31 201 ILE A C 1
ATOM 1639 O O . ILE A 1 201 ? -7.246 -15.930 26.104 1.00 95.31 201 ILE A O 1
ATOM 1643 N N . GLY A 1 202 ? -7.605 -18.126 26.424 1.00 95.31 202 GLY A N 1
ATOM 1644 C CA . GLY A 1 202 ? -6.306 -18.435 27.024 1.00 95.31 202 GLY A CA 1
ATOM 1645 C C . GLY A 1 202 ? -5.340 -19.109 26.036 1.00 95.31 202 GLY A C 1
ATOM 1646 O O . GLY A 1 202 ? -5.714 -19.380 24.893 1.00 95.31 202 GLY A O 1
ATOM 1647 N N . PRO A 1 203 ? -4.111 -19.444 26.470 1.00 94.19 203 PRO A N 1
ATOM 1648 C CA . PRO A 1 203 ? -3.090 -20.046 25.606 1.00 94.19 203 PRO A CA 1
ATOM 1649 C C . PRO A 1 203 ? -3.517 -21.369 24.948 1.00 94.19 203 PRO A C 1
ATOM 1651 O O . PRO A 1 203 ? -3.329 -21.551 23.744 1.00 94.19 203 PRO A O 1
ATOM 1654 N N . GLU A 1 204 ? -4.128 -22.279 25.714 1.00 94.19 204 GLU A N 1
ATOM 1655 C CA . GLU A 1 204 ? -4.585 -23.575 25.188 1.00 94.19 204 GLU A CA 1
ATOM 1656 C C . GLU A 1 204 ? -5.754 -23.419 24.214 1.00 94.19 204 GLU A C 1
ATOM 1658 O O . GLU A 1 204 ? -5.763 -24.051 23.158 1.00 94.19 204 GLU A O 1
ATOM 1663 N N . GLU A 1 205 ? -6.704 -22.524 24.500 1.00 94.38 205 GLU A N 1
ATOM 1664 C CA . GLU A 1 205 ? -7.821 -22.293 23.582 1.00 94.38 205 GLU A CA 1
ATOM 1665 C C . GLU A 1 205 ? -7.350 -21.625 22.288 1.00 94.38 205 GLU A C 1
ATOM 1667 O O . GLU A 1 205 ? -7.723 -22.048 21.196 1.00 94.38 205 GLU A O 1
ATOM 1672 N N . LEU A 1 206 ? -6.421 -20.668 22.375 1.00 93.81 206 LEU A N 1
ATOM 1673 C CA . LEU A 1 206 ? -5.795 -20.066 21.199 1.00 93.81 206 LEU A CA 1
ATOM 1674 C C . LEU A 1 206 ? -5.121 -21.127 20.315 1.00 93.81 206 LEU A C 1
ATOM 1676 O O . LEU A 1 206 ? -5.249 -21.109 19.087 1.00 93.81 206 LEU A O 1
ATOM 1680 N N . LYS A 1 207 ? -4.414 -22.077 20.934 1.00 92.38 207 LYS A N 1
ATOM 1681 C CA . LYS A 1 207 ? -3.782 -23.206 20.245 1.00 92.38 207 LYS A CA 1
ATOM 1682 C C . LYS A 1 207 ? -4.823 -24.121 19.594 1.00 92.38 207 LYS A C 1
ATOM 1684 O O . LYS A 1 207 ? -4.645 -24.501 18.434 1.00 92.38 207 LYS A O 1
ATOM 1689 N N . ASN A 1 208 ? -5.921 -24.425 20.285 1.00 92.50 208 ASN A N 1
ATOM 1690 C CA . ASN A 1 208 ? -7.029 -25.217 19.746 1.00 92.50 208 ASN A CA 1
ATOM 1691 C C . ASN A 1 208 ? -7.671 -24.546 18.528 1.00 92.50 208 ASN A C 1
ATOM 1693 O O . ASN A 1 208 ? -7.848 -25.197 17.495 1.00 92.50 208 ASN A O 1
ATOM 1697 N N . ILE A 1 209 ? -7.959 -23.244 18.613 1.00 92.94 209 ILE A N 1
ATOM 1698 C CA . ILE A 1 209 ? -8.507 -22.445 17.511 1.00 92.94 209 ILE A CA 1
ATOM 1699 C C . ILE A 1 209 ? -7.562 -22.490 16.302 1.00 92.94 209 ILE A C 1
ATOM 1701 O O . ILE A 1 209 ? -7.991 -22.805 15.191 1.00 92.94 209 ILE A O 1
ATOM 1705 N N . ARG A 1 210 ? -6.256 -22.259 16.502 1.00 91.56 210 ARG A N 1
ATOM 1706 C CA . ARG A 1 210 ? -5.260 -22.315 15.413 1.00 91.56 210 ARG A CA 1
ATOM 1707 C C . ARG A 1 210 ? -5.186 -23.690 14.754 1.00 91.56 210 ARG A C 1
ATOM 1709 O O . ARG A 1 210 ? -5.095 -23.768 13.531 1.00 91.56 210 ARG A O 1
ATOM 1716 N N . ASN A 1 211 ? -5.239 -24.766 15.537 1.00 90.19 211 ASN A N 1
ATOM 1717 C CA . ASN A 1 211 ? -5.212 -26.129 15.005 1.00 90.19 211 ASN A CA 1
ATOM 1718 C C . ASN A 1 211 ? -6.465 -26.440 14.178 1.00 90.19 211 ASN A C 1
ATOM 1720 O O . ASN A 1 211 ? -6.345 -26.967 13.075 1.00 90.19 211 ASN A O 1
ATOM 1724 N N . LYS A 1 212 ? -7.647 -26.034 14.655 1.00 90.94 212 LYS A N 1
ATOM 1725 C CA . LYS A 1 212 ? -8.915 -26.153 13.918 1.00 90.94 212 LYS A CA 1
ATOM 1726 C C . LYS A 1 212 ? -8.872 -25.416 12.574 1.00 90.94 212 LYS A C 1
ATOM 1728 O O . LYS A 1 212 ? -9.283 -25.967 11.554 1.00 90.94 212 LYS A O 1
ATOM 1733 N N . LEU A 1 213 ? -8.332 -24.195 12.555 1.00 89.94 213 LEU A N 1
ATOM 1734 C CA . LEU A 1 213 ? -8.180 -23.390 11.334 1.00 89.94 213 LEU A CA 1
ATOM 1735 C C . LEU A 1 213 ? -7.199 -24.001 10.322 1.00 89.94 213 LEU A C 1
ATOM 1737 O O . LEU A 1 213 ? -7.327 -23.767 9.121 1.00 89.94 213 LEU A O 1
ATOM 1741 N N . ARG A 1 214 ? -6.222 -24.787 10.793 1.00 87.75 214 ARG A N 1
ATOM 1742 C CA . ARG A 1 214 ? -5.286 -25.546 9.947 1.00 87.75 214 ARG A CA 1
ATOM 1743 C C . ARG A 1 214 ? -5.898 -26.829 9.391 1.00 87.75 214 ARG A C 1
ATOM 1745 O O . ARG A 1 214 ? -5.581 -27.205 8.272 1.00 87.75 214 ARG A O 1
ATOM 1752 N N . SER A 1 215 ? -6.775 -27.491 10.146 1.00 85.56 215 SER A N 1
ATOM 1753 C CA . SER A 1 215 ? -7.354 -28.792 9.779 1.00 85.56 215 SER A CA 1
ATOM 1754 C C . SER A 1 215 ? -8.602 -28.710 8.891 1.00 85.56 215 SER A C 1
ATOM 1756 O O . SER A 1 215 ? -9.282 -29.717 8.716 1.00 85.56 215 SER A O 1
ATOM 1758 N N . GLY A 1 216 ? -8.932 -27.533 8.348 1.00 72.75 216 GLY A N 1
ATOM 1759 C CA . GLY A 1 216 ? -10.021 -27.361 7.379 1.00 72.75 216 GLY A CA 1
ATOM 1760 C C . GLY A 1 216 ? -11.215 -26.526 7.850 1.00 72.75 216 GLY A C 1
ATOM 1761 O O . GLY A 1 216 ? -12.135 -26.319 7.061 1.00 72.75 216 GLY A O 1
ATOM 1762 N N . HIS A 1 217 ? -11.220 -25.988 9.079 1.00 72.62 217 HIS A N 1
ATOM 1763 C CA . HIS A 1 217 ? -12.202 -24.958 9.435 1.00 72.62 217 HIS A CA 1
ATOM 1764 C C . HIS A 1 217 ? -11.862 -23.632 8.747 1.00 72.62 217 HIS A C 1
ATOM 1766 O O . HIS A 1 217 ? -10.738 -23.140 8.836 1.00 72.62 217 HIS A O 1
ATOM 1772 N N . ILE A 1 218 ? -12.848 -23.050 8.062 1.00 74.75 218 ILE A N 1
ATOM 1773 C CA . ILE A 1 218 ? -12.642 -21.881 7.196 1.00 74.75 218 ILE A CA 1
ATOM 1774 C C . ILE A 1 218 ? -12.986 -20.540 7.854 1.00 74.75 218 ILE A C 1
ATOM 1776 O O . ILE A 1 218 ? -12.565 -19.509 7.340 1.00 74.75 218 ILE A O 1
ATOM 1780 N N . THR A 1 219 ? -13.729 -20.536 8.965 1.00 89.31 219 THR A N 1
ATOM 1781 C CA . THR A 1 219 ? -14.252 -19.305 9.579 1.00 89.31 219 THR A CA 1
ATOM 1782 C C . THR A 1 219 ? -13.178 -18.583 10.401 1.00 89.31 219 THR A C 1
ATOM 1784 O O . THR A 1 219 ? -12.746 -19.135 11.416 1.00 89.31 219 THR A O 1
ATOM 1787 N N . PRO A 1 220 ? -12.762 -17.357 10.030 1.00 92.81 220 PRO A N 1
ATOM 1788 C CA . PRO A 1 220 ? -11.760 -16.602 10.777 1.00 92.81 220 PRO A CA 1
ATOM 1789 C C . PRO A 1 220 ? -12.223 -16.215 12.187 1.00 92.81 220 PRO A C 1
ATOM 1791 O O . PRO A 1 220 ? -13.420 -16.069 12.455 1.00 92.81 220 PRO A O 1
ATOM 1794 N N . TRP A 1 221 ? -11.251 -15.989 13.069 1.00 95.06 221 TRP A N 1
ATOM 1795 C CA . TRP A 1 221 ? -11.465 -15.446 14.408 1.00 95.06 221 TRP A CA 1
ATOM 1796 C C . TRP A 1 221 ? -10.884 -14.041 14.518 1.00 95.06 221 TRP A C 1
ATOM 1798 O O . TRP A 1 221 ? -9.722 -13.809 14.187 1.00 95.06 221 TRP A O 1
ATOM 1808 N N . VAL A 1 222 ? -11.682 -13.118 15.039 1.00 96.81 222 VAL A N 1
ATOM 1809 C CA . VAL A 1 222 ? -11.250 -11.793 15.472 1.00 96.81 222 VAL A CA 1
ATOM 1810 C C . VAL A 1 222 ? -10.894 -11.870 16.952 1.00 96.81 222 VAL A C 1
ATOM 1812 O O . VAL A 1 222 ? -11.709 -12.271 17.784 1.00 96.81 222 VAL A O 1
ATOM 1815 N N . LEU A 1 223 ? -9.668 -11.478 17.279 1.00 96.88 223 LEU A N 1
ATOM 1816 C CA . LEU A 1 223 ? -9.172 -11.393 18.645 1.00 96.88 223 LEU A CA 1
ATOM 1817 C C . LEU A 1 223 ? -9.164 -9.932 19.086 1.00 96.88 223 LEU A C 1
ATOM 1819 O O . LEU A 1 223 ? -8.611 -9.075 18.391 1.00 96.88 223 LEU A O 1
ATOM 1823 N N . TYR A 1 224 ? -9.759 -9.666 20.244 1.00 96.75 224 TYR A N 1
ATOM 1824 C CA . TYR A 1 224 ? -9.741 -8.360 20.889 1.00 96.75 224 TYR A CA 1
ATOM 1825 C C . TYR A 1 224 ? -8.902 -8.414 22.156 1.00 96.75 224 TYR A C 1
ATOM 1827 O O . TYR A 1 224 ? -9.190 -9.187 23.067 1.00 96.75 224 TYR A O 1
ATOM 1835 N N . PHE A 1 225 ? -7.864 -7.590 22.206 1.00 95.94 225 PHE A N 1
ATOM 1836 C CA . PHE A 1 225 ? -6.983 -7.473 23.358 1.00 95.94 225 PHE A CA 1
ATOM 1837 C C . PHE A 1 225 ? -7.411 -6.276 24.186 1.00 95.94 225 PHE A C 1
ATOM 1839 O O . PHE A 1 225 ? -7.470 -5.160 23.668 1.00 95.94 225 PHE A O 1
ATOM 1846 N N . SER A 1 226 ? -7.687 -6.511 25.461 1.00 94.69 226 SER A N 1
ATOM 1847 C CA . SER A 1 226 ? -8.258 -5.515 26.362 1.00 94.69 226 SER A CA 1
ATOM 1848 C C . SER A 1 226 ? -7.686 -5.623 27.772 1.00 94.69 226 SER A C 1
ATOM 1850 O O . SER A 1 226 ? -6.998 -6.579 28.146 1.00 94.69 226 SER A O 1
ATOM 1852 N N . THR A 1 227 ? -8.014 -4.623 28.570 1.00 92.56 227 THR A N 1
ATOM 1853 C CA . THR A 1 227 ? -7.938 -4.591 30.025 1.00 92.56 227 THR A CA 1
ATOM 1854 C C . THR A 1 227 ? -9.342 -4.394 30.605 1.00 92.56 227 THR A C 1
ATOM 1856 O O . THR A 1 227 ? -10.312 -4.198 29.876 1.00 92.56 227 THR A O 1
ATOM 1859 N N . GLU A 1 228 ? -9.482 -4.480 31.929 1.00 82.88 228 GLU A N 1
ATOM 1860 C CA . GLU A 1 228 ? -10.781 -4.324 32.610 1.00 82.88 228 GLU A CA 1
ATOM 1861 C C . GLU A 1 228 ? -11.409 -2.936 32.407 1.00 82.88 228 GLU A C 1
ATOM 1863 O O . GLU A 1 228 ? -12.629 -2.807 32.478 1.00 82.88 228 GLU A O 1
ATOM 1868 N N . ASP A 1 229 ? -10.586 -1.922 32.137 1.00 82.56 229 ASP A N 1
ATOM 1869 C CA . ASP A 1 229 ? -11.011 -0.529 32.008 1.00 82.56 229 ASP A CA 1
ATOM 1870 C C . ASP A 1 229 ? -11.381 -0.137 30.567 1.00 82.56 229 ASP A C 1
ATOM 1872 O O . ASP A 1 229 ? -11.960 0.933 30.353 1.00 82.56 229 ASP A O 1
ATOM 1876 N N . ASP A 1 230 ? -11.064 -0.986 29.583 1.00 85.69 230 ASP A N 1
ATOM 1877 C CA . ASP A 1 230 ? -11.288 -0.688 28.170 1.00 85.69 230 ASP A CA 1
ATOM 1878 C C . ASP A 1 230 ? -12.771 -0.764 27.791 1.00 85.69 230 ASP A C 1
ATOM 1880 O O . ASP A 1 230 ? -13.472 -1.733 28.088 1.00 85.69 230 ASP A O 1
ATOM 1884 N N . ASP A 1 231 ? -13.235 0.245 27.050 1.00 85.62 231 ASP A N 1
ATOM 1885 C CA . ASP A 1 231 ? -14.575 0.265 26.462 1.00 85.62 231 ASP A CA 1
ATOM 1886 C C . ASP A 1 231 ? -14.725 -0.859 25.418 1.00 85.62 231 ASP A C 1
ATOM 1888 O O . ASP A 1 231 ? -13.943 -0.973 24.469 1.00 85.62 231 ASP A O 1
ATOM 1892 N N . LYS A 1 232 ? -15.754 -1.695 25.588 1.00 91.06 232 LYS A N 1
ATOM 1893 C CA . LYS A 1 232 ? -16.044 -2.858 24.733 1.00 91.06 232 LYS A CA 1
ATOM 1894 C C . LYS A 1 232 ? -17.090 -2.578 23.655 1.00 91.06 232 LYS A C 1
ATOM 1896 O O . LYS A 1 232 ? -17.461 -3.490 22.912 1.00 91.06 232 LYS A O 1
ATOM 1901 N N . LEU A 1 233 ? -17.555 -1.335 23.516 1.00 92.38 233 LEU A N 1
ATOM 1902 C CA . LEU A 1 233 ? -18.558 -0.951 22.523 1.00 92.38 233 LEU A CA 1
ATOM 1903 C C . LEU A 1 233 ? -18.126 -1.341 21.105 1.00 92.38 233 LEU A C 1
ATOM 1905 O O . LEU A 1 233 ? -18.898 -1.941 20.356 1.00 92.38 233 LEU A O 1
ATOM 1909 N N . GLN A 1 234 ? -16.872 -1.055 20.747 1.00 91.00 234 GLN A N 1
ATOM 1910 C CA . GLN A 1 234 ? -16.357 -1.355 19.414 1.00 91.00 234 GLN A CA 1
ATOM 1911 C C . GLN A 1 234 ? -16.316 -2.869 19.142 1.00 91.00 234 GLN A C 1
ATOM 1913 O O . GLN A 1 234 ? -16.649 -3.292 18.037 1.00 91.00 234 GLN A O 1
ATOM 1918 N N . LEU A 1 235 ? -15.979 -3.697 20.140 1.00 93.94 235 LEU A N 1
ATOM 1919 C CA . LEU A 1 235 ? -16.011 -5.163 20.034 1.00 93.94 235 LEU A CA 1
ATOM 1920 C C . LEU A 1 235 ? -17.408 -5.674 19.675 1.00 93.94 235 LEU A C 1
ATOM 1922 O O . LEU A 1 235 ? -17.585 -6.455 18.737 1.00 93.94 235 LEU A O 1
ATOM 1926 N N . HIS A 1 236 ? -18.416 -5.162 20.370 1.00 94.19 236 HIS A N 1
ATOM 1927 C CA . HIS A 1 236 ? -19.813 -5.463 20.099 1.00 94.19 236 HIS A CA 1
ATOM 1928 C C . HIS A 1 236 ? -20.268 -5.012 18.703 1.00 94.19 236 HIS A C 1
ATOM 1930 O O . HIS A 1 236 ? -20.933 -5.778 18.000 1.00 94.19 236 HIS A O 1
ATOM 1936 N N . GLN A 1 237 ? -19.878 -3.810 18.275 1.00 92.88 237 GLN A N 1
ATOM 1937 C CA . GLN A 1 237 ? -20.187 -3.296 16.938 1.00 92.88 237 GLN A CA 1
ATOM 1938 C C . GLN A 1 237 ? -19.547 -4.144 15.829 1.00 92.88 237 GLN A C 1
ATOM 1940 O O . GLN A 1 237 ? -20.214 -4.477 14.849 1.00 92.88 237 GLN A O 1
ATOM 1945 N N . MET A 1 238 ? -18.283 -4.553 15.990 1.00 94.19 238 MET A N 1
ATOM 1946 C CA . MET A 1 238 ? -17.601 -5.405 15.009 1.00 94.19 238 MET A CA 1
ATOM 1947 C C . MET A 1 238 ? -18.260 -6.783 14.895 1.00 94.19 238 MET A C 1
ATOM 1949 O O . MET A 1 238 ? -18.413 -7.277 13.780 1.00 94.19 238 MET A O 1
ATOM 1953 N N . ARG A 1 239 ? -18.742 -7.371 16.001 1.00 94.12 239 ARG A N 1
ATOM 1954 C CA . ARG A 1 239 ? -19.489 -8.642 15.954 1.00 94.12 239 ARG A CA 1
ATOM 1955 C C . ARG A 1 239 ? -20.744 -8.558 15.081 1.00 94.12 239 ARG A C 1
ATOM 1957 O O . ARG A 1 239 ? -21.069 -9.517 14.391 1.00 94.12 239 ARG A O 1
ATOM 1964 N N . ILE A 1 240 ? -21.447 -7.425 15.101 1.00 92.25 240 ILE A N 1
ATOM 1965 C CA . ILE A 1 240 ? -22.616 -7.212 14.232 1.00 92.25 240 ILE A CA 1
ATOM 1966 C C . ILE A 1 240 ? -22.191 -7.031 12.780 1.00 92.25 240 ILE A C 1
ATOM 1968 O O . ILE A 1 240 ? -22.831 -7.573 11.884 1.00 92.25 240 ILE A O 1
ATOM 1972 N N . GLN A 1 241 ? -21.137 -6.247 12.546 1.00 92.12 241 GLN A N 1
ATOM 1973 C CA . GLN A 1 241 ? -20.671 -5.939 11.197 1.00 92.12 241 GLN A CA 1
ATOM 1974 C C . GLN A 1 241 ? -20.109 -7.174 10.476 1.00 92.12 241 GLN A C 1
ATOM 1976 O O . GLN A 1 241 ? -20.239 -7.280 9.258 1.00 92.12 241 GLN A O 1
ATOM 1981 N N . PHE A 1 242 ? -19.521 -8.117 11.216 1.00 94.31 242 PHE A N 1
ATOM 1982 C CA . PHE A 1 242 ? -18.906 -9.331 10.679 1.00 94.31 242 PHE A CA 1
ATOM 1983 C C . PHE A 1 242 ? -19.563 -10.595 11.267 1.00 94.31 242 PHE A C 1
ATOM 1985 O O . PHE A 1 242 ? -18.923 -11.323 12.026 1.00 94.31 242 PHE A O 1
ATOM 1992 N N . PRO A 1 243 ? -20.827 -10.902 10.909 1.00 93.06 243 PRO A N 1
ATOM 1993 C CA . PRO A 1 243 ? -21.573 -12.023 11.495 1.00 93.06 243 PRO A CA 1
ATOM 1994 C C . PRO A 1 243 ? -21.005 -13.400 11.115 1.00 93.06 243 PRO A C 1
ATOM 1996 O O . PRO A 1 243 ? -21.269 -14.386 11.796 1.00 93.06 243 PRO A O 1
ATOM 1999 N N . ASN A 1 244 ? -20.206 -13.467 10.046 1.00 92.38 244 ASN A N 1
ATOM 2000 C CA . ASN A 1 244 ? -19.561 -14.686 9.552 1.00 92.38 244 ASN A CA 1
ATOM 2001 C C . ASN A 1 244 ? -18.149 -14.888 10.136 1.00 92.38 244 ASN A C 1
ATOM 2003 O O . ASN A 1 244 ? -17.312 -15.533 9.510 1.00 92.38 244 ASN A O 1
ATOM 2007 N N . MET A 1 245 ? -17.853 -14.293 11.293 1.00 94.44 245 MET A N 1
ATOM 2008 C CA . MET A 1 245 ? -16.581 -14.449 12.001 1.00 94.44 245 MET A CA 1
ATOM 2009 C C . MET A 1 245 ? -16.832 -14.743 13.476 1.00 94.44 245 MET A C 1
ATOM 2011 O O . MET A 1 245 ? -17.818 -14.292 14.061 1.00 94.44 245 MET A O 1
ATOM 2015 N N . HIS A 1 246 ? -15.914 -15.482 14.091 1.00 94.69 246 HIS A N 1
ATOM 2016 C CA . HIS A 1 246 ? -15.914 -15.671 15.538 1.00 94.69 246 HIS A CA 1
ATOM 2017 C C . HIS A 1 246 ? -15.171 -14.526 16.225 1.00 94.69 246 HIS A C 1
ATOM 2019 O O . HIS A 1 246 ? -14.276 -13.920 15.641 1.00 94.69 246 HIS A O 1
ATOM 2025 N N . PHE A 1 247 ? -15.539 -14.232 17.469 1.00 96.06 247 PHE A N 1
ATOM 2026 C CA . PHE A 1 247 ? -14.937 -13.167 18.265 1.00 96.06 247 PHE A CA 1
ATOM 2027 C C . PHE A 1 247 ? -14.549 -13.713 19.629 1.00 96.06 247 PHE A C 1
ATOM 2029 O O . PHE A 1 247 ? -15.379 -14.332 20.293 1.00 96.06 247 PHE A O 1
ATOM 2036 N N . GLY A 1 248 ? -13.328 -13.419 20.062 1.00 95.44 248 GLY A N 1
ATOM 2037 C CA . GLY A 1 248 ? -12.879 -13.720 21.413 1.00 95.44 248 GLY A CA 1
ATOM 2038 C C . GLY A 1 248 ? -12.059 -12.589 22.011 1.00 95.44 248 GLY A C 1
ATOM 2039 O O . GLY A 1 248 ? -11.454 -11.782 21.302 1.00 95.44 248 GLY A O 1
ATOM 2040 N N . GLU A 1 249 ? -12.076 -12.527 23.334 1.00 95.94 249 GLU A N 1
ATOM 2041 C CA . GLU A 1 249 ? -11.407 -11.504 24.124 1.00 95.94 249 GLU A CA 1
ATOM 2042 C C . GLU A 1 249 ? -10.197 -12.105 24.847 1.00 95.94 249 GLU A C 1
ATOM 2044 O O . GLU A 1 249 ? -10.268 -13.198 25.407 1.00 95.94 249 GLU A O 1
ATOM 2049 N N . ILE A 1 250 ? -9.078 -11.383 24.842 1.00 96.44 250 ILE A N 1
ATOM 2050 C CA . ILE A 1 250 ? -7.868 -11.724 25.589 1.00 96.44 250 ILE A CA 1
ATOM 2051 C C . ILE A 1 250 ? -7.579 -10.571 26.547 1.00 96.44 250 ILE A C 1
ATOM 2053 O O . ILE A 1 250 ? -7.168 -9.486 26.136 1.00 96.44 250 ILE A O 1
ATOM 2057 N N . ASN A 1 251 ? -7.775 -10.816 27.841 1.00 94.75 251 ASN A N 1
ATOM 2058 C CA . ASN A 1 251 ? -7.489 -9.832 28.877 1.00 94.75 251 ASN A CA 1
ATOM 2059 C C . ASN A 1 251 ? -5.983 -9.811 29.201 1.00 94.75 251 ASN A C 1
ATOM 2061 O O . ASN A 1 251 ? -5.487 -10.663 29.946 1.00 94.75 251 ASN A O 1
ATOM 2065 N N . CYS A 1 252 ? -5.266 -8.802 28.701 1.00 94.94 252 CYS A N 1
ATOM 2066 C CA . CYS A 1 252 ? -3.811 -8.675 28.840 1.00 94.94 252 CYS A CA 1
ATOM 2067 C C . CYS A 1 252 ? -3.327 -8.345 30.258 1.00 94.94 252 CYS A C 1
ATOM 2069 O O . CYS A 1 252 ? -2.137 -8.480 30.543 1.00 94.94 252 CYS A O 1
ATOM 2071 N N . LYS A 1 253 ? -4.223 -7.958 31.177 1.00 93.25 253 LYS A N 1
ATOM 2072 C CA . LYS A 1 253 ? -3.888 -7.836 32.605 1.00 93.25 253 LYS A CA 1
ATOM 2073 C C . LYS A 1 253 ? -3.734 -9.217 33.242 1.00 93.25 253 LYS A C 1
ATOM 2075 O O . LYS A 1 253 ? -2.806 -9.431 34.015 1.00 93.25 253 LYS A O 1
ATOM 2080 N N . SER A 1 254 ? -4.618 -10.152 32.886 1.00 93.56 254 SER A N 1
ATOM 2081 C CA . SER A 1 254 ? -4.586 -11.539 33.375 1.00 93.56 254 SER A CA 1
ATOM 2082 C C . SER A 1 254 ? -3.668 -12.466 32.564 1.00 93.56 254 SER A C 1
ATOM 2084 O O . SER A 1 254 ? -3.105 -13.403 33.119 1.00 93.56 254 SER A O 1
ATOM 2086 N N . GLN A 1 255 ? -3.483 -12.193 31.269 1.00 95.00 255 GLN A N 1
ATOM 2087 C CA . GLN A 1 255 ? -2.749 -13.024 30.305 1.00 95.00 255 GLN A CA 1
ATOM 2088 C C . GLN A 1 255 ? -1.513 -12.287 29.758 1.00 95.00 255 GLN A C 1
ATOM 2090 O O . GLN A 1 255 ? -1.308 -12.210 28.546 1.00 95.00 255 GLN A O 1
ATOM 2095 N N . ARG A 1 256 ? -0.695 -11.700 30.644 1.00 92.75 256 ARG A N 1
ATOM 2096 C CA . ARG A 1 256 ? 0.440 -10.843 30.249 1.00 92.75 256 ARG A CA 1
ATOM 2097 C C . ARG A 1 256 ? 1.428 -11.560 29.324 1.00 92.75 256 ARG A C 1
ATOM 2099 O O . ARG A 1 256 ? 1.721 -11.053 28.250 1.00 92.75 256 ARG A O 1
ATOM 2106 N N . GLU A 1 257 ? 1.863 -12.764 29.694 1.00 92.06 257 GLU A N 1
ATOM 2107 C CA . GLU A 1 257 ? 2.822 -13.546 28.897 1.00 92.06 257 GLU A CA 1
ATOM 2108 C C . GLU A 1 257 ? 2.289 -13.871 27.494 1.00 92.06 257 GLU A C 1
ATOM 2110 O O . GLU A 1 257 ? 3.027 -13.811 26.509 1.00 92.06 257 GLU A O 1
ATOM 2115 N N . LEU A 1 258 ? 0.988 -14.163 27.384 1.00 93.31 258 LEU A N 1
ATOM 2116 C CA . LEU A 1 258 ? 0.344 -14.422 26.101 1.00 93.31 258 LEU A CA 1
ATOM 2117 C C . LEU A 1 258 ? 0.342 -13.164 25.225 1.00 93.31 258 LEU A C 1
ATOM 2119 O O . LEU A 1 258 ? 0.750 -13.235 24.066 1.00 93.31 258 LEU A O 1
ATOM 2123 N N . CYS A 1 259 ? -0.073 -12.018 25.768 1.00 93.06 259 CYS A N 1
ATOM 2124 C CA . CYS A 1 259 ? -0.085 -10.753 25.032 1.00 93.06 259 CYS A CA 1
ATOM 2125 C C . CYS A 1 259 ? 1.326 -10.315 24.605 1.00 93.06 259 CYS A C 1
ATOM 2127 O O . CYS A 1 259 ? 1.508 -9.899 23.458 1.00 93.06 259 CYS A O 1
ATOM 2129 N N . ASP A 1 260 ? 2.330 -10.499 25.467 1.00 88.81 260 ASP A N 1
ATOM 2130 C CA . ASP A 1 260 ? 3.734 -10.221 25.148 1.00 88.81 260 ASP A CA 1
ATOM 2131 C C . ASP A 1 260 ? 4.227 -11.111 23.994 1.00 88.81 260 ASP A C 1
ATOM 2133 O O . ASP A 1 260 ? 4.856 -10.626 23.049 1.00 88.81 260 ASP A O 1
ATOM 2137 N N . SER A 1 261 ? 3.883 -12.407 24.016 1.00 87.75 261 SER A N 1
ATOM 2138 C CA . SER A 1 261 ? 4.235 -13.349 22.941 1.00 87.75 261 SER A CA 1
ATOM 2139 C C . SER A 1 261 ? 3.583 -13.004 21.595 1.00 87.75 261 SER A C 1
ATOM 2141 O O . SER A 1 261 ? 4.153 -13.276 20.539 1.00 87.75 261 SER A O 1
ATOM 2143 N N . LEU A 1 262 ? 2.413 -12.360 21.632 1.00 90.31 262 LEU A N 1
ATOM 2144 C CA . LEU A 1 262 ? 1.653 -11.895 20.468 1.00 90.31 262 LEU A CA 1
ATOM 2145 C C . LEU A 1 262 ? 2.005 -10.456 20.054 1.00 90.31 262 LEU A C 1
ATOM 2147 O O . LEU A 1 262 ? 1.363 -9.902 19.155 1.00 90.31 262 LEU A O 1
ATOM 2151 N N . GLN A 1 263 ? 3.039 -9.876 20.682 1.00 87.75 263 GLN A N 1
ATOM 2152 C CA . GLN A 1 263 ? 3.567 -8.535 20.415 1.00 87.75 263 GLN A CA 1
ATOM 2153 C C . GLN A 1 263 ? 2.515 -7.427 20.600 1.00 87.75 263 GLN A C 1
ATOM 2155 O O . GLN A 1 263 ? 2.453 -6.472 19.820 1.00 87.75 263 GLN A O 1
ATOM 2160 N N . ILE A 1 264 ? 1.663 -7.562 21.619 1.00 90.38 264 ILE A N 1
ATOM 2161 C CA . ILE A 1 264 ? 0.663 -6.556 21.983 1.00 90.38 264 ILE A CA 1
ATOM 2162 C C . ILE A 1 264 ? 1.287 -5.560 22.961 1.00 90.38 264 ILE A C 1
ATOM 2164 O O . ILE A 1 264 ? 1.555 -5.892 24.109 1.00 90.38 264 ILE A O 1
ATOM 2168 N N . GLU A 1 265 ? 1.515 -4.327 22.508 1.00 84.06 265 GLU A N 1
ATOM 2169 C CA . GLU A 1 265 ? 2.170 -3.287 23.321 1.00 84.06 265 GLU A CA 1
ATOM 2170 C C . GLU A 1 265 ? 1.192 -2.338 24.010 1.00 84.06 265 GLU A C 1
ATOM 2172 O O . GLU A 1 265 ? 1.499 -1.746 25.044 1.00 84.06 265 GLU A O 1
ATOM 2177 N N . SER A 1 266 ? 0.023 -2.162 23.405 1.00 88.38 266 SER A N 1
ATOM 2178 C CA . SER A 1 266 ? -1.006 -1.233 23.839 1.00 88.38 266 SER A CA 1
ATOM 2179 C C . SER A 1 266 ? -2.371 -1.900 23.726 1.00 88.38 266 SER A C 1
ATOM 2181 O O . SER A 1 266 ? -2.595 -2.769 22.881 1.00 88.38 266 SER A O 1
ATOM 2183 N N . THR A 1 267 ? -3.272 -1.519 24.626 1.00 90.94 267 THR A N 1
ATOM 2184 C CA . THR A 1 267 ? -4.678 -1.927 24.615 1.00 90.94 267 THR A CA 1
ATOM 2185 C C . THR A 1 267 ? -5.552 -0.672 24.501 1.00 90.94 267 THR A C 1
ATOM 2187 O O . THR A 1 267 ? -5.120 0.402 24.935 1.00 90.94 267 THR A O 1
ATOM 2190 N N . PRO A 1 268 ? -6.727 -0.768 23.860 1.00 92.81 268 PRO A N 1
ATOM 2191 C CA . PRO A 1 268 ? -7.237 -1.950 23.168 1.00 92.81 268 PRO A CA 1
ATOM 2192 C C . PRO A 1 268 ? -6.509 -2.219 21.839 1.00 92.81 268 PRO A C 1
ATOM 2194 O O . PRO A 1 268 ? -6.045 -1.297 21.167 1.00 92.81 268 PRO A O 1
ATOM 2197 N N . SER A 1 269 ? -6.420 -3.489 21.439 1.00 93.38 269 SER A N 1
ATOM 2198 C CA . SER A 1 269 ? -5.814 -3.897 20.163 1.00 93.38 269 SER A CA 1
ATOM 2199 C C . SER A 1 269 ? -6.604 -5.013 19.489 1.00 93.38 269 SER A C 1
ATOM 2201 O O . SER A 1 269 ? -7.425 -5.684 20.113 1.00 93.38 269 SER A O 1
ATOM 2203 N N . TRP A 1 270 ? -6.347 -5.219 18.200 1.00 95.31 270 TRP A N 1
ATOM 2204 C CA . TRP A 1 270 ? -7.075 -6.165 17.360 1.00 95.31 270 TRP A CA 1
ATOM 2205 C C . TRP A 1 270 ? -6.109 -7.092 16.637 1.00 95.31 270 TRP A C 1
ATOM 2207 O O . TRP A 1 270 ? -5.040 -6.672 16.191 1.00 95.31 270 TRP A O 1
ATOM 2217 N N . ALA A 1 271 ? -6.509 -8.344 16.459 1.00 95.81 271 ALA A N 1
ATOM 2218 C CA . ALA A 1 271 ? -5.840 -9.262 15.553 1.00 95.81 271 ALA A CA 1
ATOM 2219 C C . ALA A 1 271 ? -6.834 -10.210 14.886 1.00 95.81 271 ALA A C 1
ATOM 2221 O O . ALA A 1 271 ? -7.986 -10.340 15.298 1.00 95.81 271 ALA A O 1
ATOM 2222 N N . LEU A 1 272 ? -6.357 -10.889 13.853 1.00 95.50 272 LEU A N 1
ATOM 2223 C CA . LEU A 1 272 ? -7.068 -11.942 13.154 1.00 95.50 272 LEU A CA 1
ATOM 2224 C C . LEU A 1 272 ? -6.298 -13.252 13.257 1.00 95.50 272 LEU A C 1
ATOM 2226 O O . LEU A 1 272 ? -5.086 -13.288 13.040 1.00 95.50 272 LEU A O 1
ATOM 2230 N N . LEU A 1 273 ? -7.033 -14.332 13.496 1.00 94.12 273 LEU A N 1
ATOM 2231 C CA . LEU A 1 273 ? -6.631 -15.676 13.111 1.00 94.12 273 LEU A CA 1
ATOM 2232 C C . LEU A 1 273 ? -7.411 -16.066 11.863 1.00 94.12 273 LEU A C 1
ATOM 2234 O O . LEU A 1 273 ? -8.635 -16.199 11.880 1.00 94.12 273 LEU A O 1
ATOM 2238 N N . LYS A 1 274 ? -6.683 -16.226 10.769 1.00 91.94 274 LYS A N 1
ATOM 2239 C CA . LYS A 1 274 ? -7.228 -16.483 9.440 1.00 91.94 274 LYS A CA 1
ATOM 2240 C C . LYS A 1 274 ? -7.312 -17.984 9.178 1.00 91.94 274 LYS A C 1
ATOM 2242 O O . LYS A 1 274 ? -6.742 -18.799 9.913 1.00 91.94 274 LYS A O 1
ATOM 2247 N N . ARG A 1 275 ? -7.968 -18.348 8.076 1.00 87.25 275 ARG A N 1
ATOM 2248 C CA . ARG A 1 275 ? -7.881 -19.701 7.508 1.00 87.25 275 ARG A CA 1
ATOM 2249 C C . ARG A 1 275 ? -6.405 -20.110 7.358 1.00 87.25 275 ARG A C 1
ATOM 2251 O O . ARG A 1 275 ? -5.567 -19.273 7.035 1.00 87.25 275 ARG A O 1
ATOM 2258 N N . GLY A 1 276 ? -6.079 -21.364 7.680 1.00 84.44 276 GLY A N 1
ATOM 2259 C CA . GLY A 1 276 ? -4.690 -21.844 7.745 1.00 84.44 276 GLY A CA 1
ATOM 2260 C C . GLY A 1 276 ? -3.979 -21.555 9.077 1.00 84.44 276 GLY A C 1
ATOM 2261 O O . GLY A 1 276 ? -2.845 -21.982 9.289 1.00 84.44 276 GLY A O 1
ATOM 2262 N N . GLY A 1 277 ? -4.639 -20.875 10.023 1.00 85.06 277 GLY A N 1
ATOM 2263 C CA . GLY A 1 277 ? -4.093 -20.585 11.354 1.00 85.06 277 GLY A CA 1
ATOM 2264 C C . GLY A 1 277 ? -3.066 -19.446 11.378 1.00 85.06 277 GLY A C 1
ATOM 2265 O O . GLY A 1 277 ? -2.309 -19.326 12.353 1.00 85.06 277 GLY A O 1
ATOM 2266 N N . THR A 1 278 ? -3.033 -18.636 10.316 1.00 89.25 278 THR A N 1
ATOM 2267 C CA . THR A 1 278 ? -2.202 -17.436 10.190 1.00 89.25 278 THR A CA 1
ATOM 2268 C C . THR A 1 278 ? -2.692 -16.346 11.135 1.00 89.25 278 THR A C 1
ATOM 2270 O O . THR A 1 278 ? -3.874 -16.007 11.141 1.00 89.25 278 THR A O 1
ATOM 2273 N N . TYR A 1 279 ? -1.774 -15.787 11.922 1.00 93.06 279 TYR A N 1
ATOM 2274 C CA . TYR A 1 279 ? -2.028 -14.664 12.820 1.00 93.06 279 TYR A CA 1
ATOM 2275 C C . TYR A 1 279 ? -1.596 -13.356 12.157 1.00 93.06 279 TYR A C 1
ATOM 2277 O O . TYR A 1 279 ? -0.488 -13.277 11.627 1.00 93.06 279 TYR A O 1
ATOM 2285 N N . GLN A 1 280 ? -2.445 -12.330 12.210 1.00 93.88 280 GLN A N 1
ATOM 2286 C CA . GLN A 1 280 ? -2.069 -10.965 11.848 1.00 93.88 280 GLN A CA 1
ATOM 2287 C C . GLN A 1 280 ? -2.582 -9.980 12.895 1.00 93.88 280 GLN A C 1
ATOM 2289 O O . GLN A 1 280 ? -3.773 -9.959 13.194 1.00 93.88 280 GLN A O 1
ATOM 2294 N N . ARG A 1 281 ? -1.694 -9.127 13.403 1.00 93.06 281 ARG A N 1
ATOM 2295 C CA . ARG A 1 281 ? -2.011 -8.008 14.294 1.00 93.06 281 ARG A CA 1
ATOM 2296 C C . ARG A 1 281 ? -2.394 -6.761 13.493 1.00 93.06 281 ARG A C 1
ATOM 2298 O O . ARG A 1 281 ? -1.790 -6.476 12.458 1.00 93.06 281 ARG A O 1
ATOM 2305 N N . ALA A 1 282 ? -3.365 -6.003 13.994 1.00 91.12 282 ALA A N 1
ATOM 2306 C CA . ALA A 1 282 ? -3.748 -4.721 13.420 1.00 91.12 282 ALA A CA 1
ATOM 2307 C C . ALA A 1 282 ? -2.684 -3.639 13.695 1.00 91.12 282 ALA A C 1
ATOM 2309 O O . ALA A 1 282 ? -2.153 -3.566 14.808 1.00 91.12 282 ALA A O 1
ATOM 2310 N N . PRO A 1 283 ? -2.396 -2.749 12.730 1.00 88.25 283 PRO A N 1
ATOM 2311 C CA . PRO A 1 283 ? -1.641 -1.527 12.998 1.00 88.25 283 PRO A CA 1
ATOM 2312 C C . PRO A 1 283 ? -2.396 -0.615 13.982 1.00 88.25 283 PRO A C 1
ATOM 2314 O O . PRO A 1 283 ? -3.612 -0.471 13.878 1.00 88.25 283 PRO A O 1
ATOM 2317 N N . GLU A 1 284 ? -1.686 0.057 14.895 1.00 82.25 284 GLU A N 1
ATOM 2318 C CA . GLU A 1 284 ? -2.302 0.785 16.025 1.00 82.25 284 GLU A CA 1
ATOM 2319 C C . GLU A 1 284 ? -3.329 1.855 15.618 1.00 82.25 284 GLU A C 1
ATOM 2321 O O . GLU A 1 284 ? -4.359 2.007 16.269 1.00 82.25 284 GLU A O 1
ATOM 2326 N N . LYS A 1 285 ? -3.075 2.611 14.542 1.00 79.38 285 LYS A N 1
ATOM 2327 C CA . LYS A 1 285 ? -3.972 3.699 14.096 1.00 79.38 285 LYS A CA 1
ATOM 2328 C C . LYS A 1 285 ? -4.966 3.274 13.017 1.00 79.38 285 LYS A C 1
ATOM 2330 O O . LYS A 1 285 ? -5.680 4.121 12.477 1.00 79.38 285 LYS A O 1
ATOM 2335 N N . MET A 1 286 ? -4.999 1.992 12.667 1.00 81.44 286 MET A N 1
ATOM 2336 C CA . MET A 1 286 ? -5.906 1.476 11.652 1.00 81.44 286 MET A CA 1
ATOM 2337 C C . MET A 1 286 ? -7.290 1.217 12.249 1.00 81.44 286 MET A C 1
ATOM 2339 O O . MET A 1 286 ? -7.426 0.768 13.384 1.00 81.44 286 MET A O 1
ATOM 2343 N N . SER A 1 287 ? -8.349 1.490 11.482 1.00 83.94 287 SER A N 1
ATOM 2344 C CA . SER A 1 287 ? -9.703 1.159 11.933 1.00 83.94 287 SER A CA 1
ATOM 2345 C C . SER A 1 287 ? -9.894 -0.360 11.954 1.00 83.94 287 SER A C 1
ATOM 2347 O O . SER A 1 287 ? -9.556 -1.032 10.977 1.00 83.94 287 SER A O 1
ATOM 2349 N N . ALA A 1 288 ? -10.483 -0.889 13.031 1.00 89.44 288 ALA A N 1
ATOM 2350 C CA . ALA A 1 288 ? -10.746 -2.322 13.170 1.00 89.44 288 ALA A CA 1
ATOM 2351 C C . ALA A 1 288 ? -11.571 -2.872 11.997 1.00 89.44 288 ALA A C 1
ATOM 2353 O O . ALA A 1 288 ? -11.222 -3.904 11.440 1.00 89.44 288 ALA A O 1
ATOM 2354 N N . ALA A 1 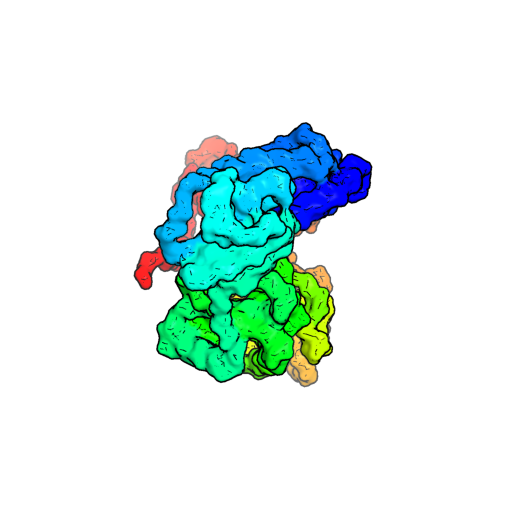289 ? -12.601 -2.149 11.546 1.00 88.38 289 ALA A N 1
ATOM 2355 C CA . ALA A 1 289 ? -13.424 -2.572 10.412 1.00 88.38 289 ALA A CA 1
ATOM 2356 C C . ALA A 1 289 ? -12.622 -2.665 9.102 1.00 88.38 289 ALA A C 1
ATOM 2358 O O . ALA A 1 289 ? -12.764 -3.627 8.346 1.00 88.38 289 ALA A O 1
ATOM 2359 N N . THR A 1 290 ? -11.759 -1.680 8.832 1.00 85.12 290 THR A N 1
ATOM 2360 C CA . THR A 1 290 ? -10.893 -1.676 7.640 1.00 85.12 290 THR A CA 1
ATOM 2361 C C . THR A 1 290 ? -9.888 -2.819 7.700 1.00 85.12 290 THR A C 1
ATOM 2363 O O . THR A 1 290 ? -9.710 -3.525 6.714 1.00 85.12 290 THR A O 1
ATOM 2366 N N . PHE A 1 291 ? -9.275 -3.028 8.864 1.00 90.69 291 PHE A N 1
ATOM 2367 C CA . PHE A 1 291 ? -8.343 -4.123 9.088 1.00 90.69 291 PHE A CA 1
ATOM 2368 C C . PHE A 1 291 ? -9.024 -5.486 8.903 1.00 90.69 291 PHE A C 1
ATOM 2370 O O . PHE A 1 291 ? -8.578 -6.283 8.085 1.00 90.69 291 PHE A O 1
ATOM 2377 N N . ILE A 1 292 ? -10.144 -5.730 9.594 1.00 92.88 292 ILE A N 1
ATOM 2378 C CA . ILE A 1 292 ? -10.867 -7.008 9.545 1.00 92.88 292 ILE A CA 1
ATOM 2379 C C . ILE A 1 292 ? -11.293 -7.340 8.110 1.00 92.88 292 ILE A C 1
ATOM 2381 O O . ILE A 1 292 ? -11.036 -8.443 7.634 1.00 92.88 292 ILE A O 1
ATOM 2385 N N . SER A 1 293 ? -11.900 -6.382 7.404 1.00 88.81 293 SER A N 1
ATOM 2386 C CA . SER A 1 293 ? -12.395 -6.596 6.036 1.00 88.81 293 SER A CA 1
ATOM 2387 C C . SER A 1 293 ? -11.287 -6.898 5.024 1.00 88.81 293 SER A C 1
ATOM 2389 O O . SER A 1 293 ? -11.464 -7.776 4.183 1.00 88.81 293 SER A O 1
ATOM 2391 N N . ARG A 1 294 ? -10.145 -6.203 5.101 1.00 85.75 294 ARG A N 1
ATOM 2392 C CA . ARG A 1 294 ? -9.032 -6.375 4.152 1.00 85.75 294 ARG A CA 1
ATOM 2393 C C . ARG A 1 294 ? -8.166 -7.585 4.475 1.00 85.75 294 ARG A C 1
ATOM 2395 O O . ARG A 1 294 ? -7.827 -8.370 3.597 1.00 85.75 294 ARG A O 1
ATOM 2402 N N . SER A 1 295 ? -7.810 -7.749 5.744 1.00 90.88 295 SER A N 1
ATOM 2403 C CA . SER A 1 295 ? -6.808 -8.726 6.165 1.00 90.88 295 SER A CA 1
ATOM 2404 C C . SER A 1 295 ? -7.354 -10.145 6.310 1.00 90.88 295 SER A C 1
ATOM 2406 O O . SER A 1 295 ? -6.561 -11.086 6.294 1.00 90.88 295 SER A O 1
ATOM 2408 N N . ALA A 1 296 ? -8.674 -10.337 6.421 1.00 89.50 296 ALA A N 1
ATOM 2409 C CA . ALA A 1 296 ? -9.272 -11.666 6.584 1.00 89.50 296 ALA A CA 1
ATOM 2410 C C . ALA A 1 296 ? -8.912 -12.642 5.450 1.00 89.50 296 ALA A C 1
ATOM 2412 O O . ALA A 1 296 ? -8.701 -13.826 5.716 1.00 89.50 296 ALA A O 1
ATOM 2413 N N . ASN A 1 297 ? -8.788 -12.142 4.216 1.00 87.50 297 ASN A N 1
ATOM 2414 C CA . ASN A 1 297 ? -8.498 -12.962 3.036 1.00 87.50 297 ASN A CA 1
ATOM 2415 C C . ASN A 1 297 ? -6.997 -13.114 2.738 1.00 87.50 297 ASN A C 1
ATOM 2417 O O . ASN A 1 297 ? -6.624 -13.989 1.963 1.00 87.50 297 ASN A O 1
ATOM 2421 N N . ALA A 1 298 ? -6.130 -12.319 3.371 1.00 90.12 298 ALA A N 1
ATOM 2422 C CA . ALA A 1 298 ? -4.683 -12.345 3.148 1.00 90.12 298 ALA A CA 1
ATOM 2423 C C . ALA A 1 298 ? -4.025 -13.526 3.888 1.00 90.12 298 ALA A C 1
ATOM 2425 O O . ALA A 1 298 ? -3.341 -13.337 4.893 1.00 90.12 298 ALA A O 1
ATOM 2426 N N . GLN A 1 299 ? -4.294 -14.763 3.469 1.00 89.12 299 GLN A N 1
ATOM 2427 C CA . GLN A 1 299 ? -3.874 -15.981 4.187 1.00 89.12 299 GLN A CA 1
ATOM 2428 C C . GLN A 1 299 ? -2.350 -16.170 4.229 1.00 89.12 299 GLN A C 1
ATOM 2430 O O . GLN A 1 299 ? -1.832 -16.689 5.219 1.00 89.12 299 GLN A O 1
ATOM 2435 N N . ASN A 1 300 ? -1.656 -15.680 3.201 1.00 91.50 300 ASN A N 1
ATOM 2436 C CA . ASN A 1 300 ? -0.201 -15.675 3.050 1.00 91.50 300 ASN A CA 1
ATOM 2437 C C . ASN A 1 300 ? 0.502 -14.538 3.818 1.00 91.50 300 ASN A C 1
ATOM 2439 O O . ASN A 1 300 ? 1.721 -14.430 3.741 1.00 91.50 300 ASN A O 1
ATOM 2443 N N . LEU A 1 301 ? -0.232 -13.676 4.538 1.00 94.44 301 LEU A N 1
ATOM 2444 C CA . LEU A 1 301 ? 0.325 -12.545 5.288 1.00 94.44 301 LEU A CA 1
ATOM 2445 C C . LEU A 1 301 ? 0.323 -12.799 6.798 1.00 94.44 301 LEU A C 1
ATOM 2447 O O . LEU A 1 301 ? -0.736 -12.840 7.435 1.00 94.44 301 LEU A O 1
ATOM 2451 N N . HIS A 1 302 ? 1.517 -12.869 7.378 1.00 93.06 302 HIS A N 1
ATOM 2452 C CA . HIS A 1 302 ? 1.754 -13.217 8.776 1.00 93.06 302 HIS A CA 1
ATOM 2453 C C . HIS A 1 302 ? 2.283 -12.024 9.577 1.00 93.06 302 HIS A C 1
ATOM 2455 O O . HIS A 1 302 ? 3.128 -11.271 9.099 1.00 93.06 302 HIS A O 1
ATOM 2461 N N . THR A 1 303 ? 1.860 -11.877 10.832 1.00 93.56 303 THR A N 1
ATOM 2462 C CA . THR A 1 303 ? 2.653 -11.141 11.826 1.00 93.56 303 THR A CA 1
ATOM 2463 C C . THR A 1 303 ? 3.710 -12.082 12.381 1.00 93.56 303 THR A C 1
ATOM 2465 O O . THR A 1 303 ? 3.377 -13.142 12.907 1.00 93.56 303 THR A O 1
ATOM 2468 N N . LEU A 1 304 ? 4.973 -11.696 12.222 1.00 92.69 304 LEU A N 1
ATOM 2469 C CA . LEU A 1 304 ? 6.133 -12.500 12.571 1.00 92.69 304 LEU A CA 1
ATOM 2470 C C . LEU A 1 304 ? 6.673 -12.120 13.945 1.00 92.69 304 LEU A C 1
ATOM 2472 O O . LEU A 1 304 ? 6.793 -10.946 14.293 1.00 92.69 304 LEU A O 1
ATOM 2476 N N . SER A 1 305 ? 7.088 -13.135 14.689 1.00 89.69 305 SER A N 1
ATOM 2477 C CA . SER A 1 305 ? 7.982 -13.000 15.832 1.00 89.69 305 SER A CA 1
ATOM 2478 C C . SER A 1 305 ? 9.435 -12.790 15.383 1.00 89.69 305 SER A C 1
ATOM 2480 O O . SER A 1 305 ? 9.823 -13.088 14.251 1.00 89.69 305 SER A O 1
ATOM 2482 N N . ALA A 1 306 ? 10.288 -12.320 16.298 1.00 87.88 306 ALA A N 1
ATOM 2483 C CA . ALA A 1 306 ? 11.715 -12.169 16.013 1.00 87.88 306 ALA A CA 1
ATOM 2484 C C . ALA A 1 306 ? 12.407 -13.510 15.696 1.00 87.88 306 ALA A C 1
ATOM 2486 O O . ALA A 1 306 ? 13.357 -13.532 14.917 1.00 87.88 306 ALA A O 1
ATOM 2487 N N . SER A 1 307 ? 11.953 -14.622 16.285 1.00 88.62 307 SER A N 1
ATOM 2488 C CA . SER A 1 307 ? 12.484 -15.962 16.004 1.00 88.62 307 SER A CA 1
ATOM 2489 C C . SER A 1 307 ? 12.068 -16.466 14.623 1.00 88.62 307 SER A C 1
ATOM 2491 O O . SER A 1 307 ? 12.904 -17.009 13.905 1.00 88.62 307 SER A O 1
ATOM 2493 N N . GLU A 1 308 ? 10.812 -16.246 14.222 1.00 90.94 308 GLU A N 1
ATOM 2494 C CA . GLU A 1 308 ? 10.339 -16.574 12.871 1.00 90.94 308 GLU A CA 1
ATOM 2495 C C . GLU A 1 308 ? 11.079 -15.756 11.815 1.00 90.94 308 GLU A C 1
ATOM 2497 O O . GLU A 1 308 ? 11.566 -16.332 10.846 1.00 90.94 308 GLU A O 1
ATOM 2502 N N . LEU A 1 309 ? 11.240 -14.445 12.034 1.00 91.62 309 LEU A N 1
ATOM 2503 C CA . LEU A 1 309 ? 11.994 -13.591 11.120 1.00 91.62 309 LEU A CA 1
ATOM 2504 C C . LEU A 1 309 ? 13.443 -14.075 10.959 1.00 91.62 309 LEU A C 1
ATOM 2506 O O . LEU A 1 309 ? 13.912 -14.179 9.832 1.00 91.62 309 LEU A O 1
ATOM 2510 N N . ARG A 1 310 ? 14.140 -14.426 12.050 1.00 90.12 310 ARG A N 1
ATOM 2511 C CA . ARG A 1 310 ? 15.507 -14.980 11.967 1.00 90.12 310 ARG A CA 1
ATOM 2512 C C . ARG A 1 310 ? 15.558 -16.246 11.120 1.00 90.12 310 ARG A C 1
ATOM 2514 O O . ARG A 1 310 ? 16.357 -16.314 10.199 1.00 90.12 310 ARG A O 1
ATOM 2521 N N . ARG A 1 311 ? 14.656 -17.195 11.382 1.00 90.06 311 ARG A N 1
ATOM 2522 C CA . ARG A 1 311 ? 14.570 -18.451 10.627 1.00 90.06 311 ARG A CA 1
ATOM 2523 C C . ARG A 1 311 ? 14.359 -18.205 9.130 1.00 90.06 311 ARG A C 1
ATOM 2525 O O . ARG A 1 311 ? 14.994 -18.864 8.320 1.00 90.06 311 ARG A O 1
ATOM 2532 N N . ILE A 1 312 ? 13.510 -17.236 8.776 1.00 91.50 312 ILE A N 1
ATOM 2533 C CA . ILE A 1 312 ? 13.277 -16.833 7.382 1.00 91.50 312 ILE A CA 1
ATOM 2534 C C . ILE A 1 312 ? 14.556 -16.261 6.755 1.00 91.50 312 ILE A C 1
ATOM 2536 O O . ILE A 1 312 ? 14.924 -16.653 5.650 1.00 91.50 312 ILE A O 1
ATOM 2540 N N . LEU A 1 313 ? 15.257 -15.366 7.459 1.00 89.44 313 LEU A N 1
ATOM 2541 C CA . LEU A 1 313 ? 16.505 -14.769 6.967 1.00 89.44 313 LEU A CA 1
ATOM 2542 C C . LEU A 1 313 ? 17.650 -15.783 6.825 1.00 89.44 313 LEU A C 1
ATOM 2544 O O . LEU A 1 313 ? 18.507 -15.598 5.962 1.00 89.44 313 LEU A O 1
ATOM 2548 N N . ASP A 1 314 ? 17.644 -16.854 7.618 1.00 86.94 314 ASP A N 1
ATOM 2549 C CA . ASP A 1 314 ? 18.623 -17.946 7.541 1.00 86.94 314 ASP A CA 1
ATOM 2550 C C . ASP A 1 314 ? 18.378 -18.898 6.346 1.00 86.94 314 ASP A C 1
ATOM 2552 O O . ASP A 1 314 ? 19.150 -19.833 6.131 1.00 86.94 314 ASP A O 1
ATOM 2556 N N . GLY A 1 315 ? 17.349 -18.637 5.528 1.00 74.31 315 GLY A N 1
ATOM 2557 C CA . GLY A 1 315 ? 17.104 -19.336 4.264 1.00 74.31 315 GLY A CA 1
ATOM 2558 C C . GLY A 1 315 ? 16.013 -20.401 4.323 1.00 74.31 315 GLY A C 1
ATOM 2559 O O . GLY A 1 315 ? 16.154 -21.449 3.692 1.00 74.31 315 GLY A O 1
ATOM 2560 N N . ASP A 1 316 ? 14.937 -20.143 5.072 1.00 68.19 316 ASP A N 1
ATOM 2561 C CA . ASP A 1 316 ? 13.730 -20.980 5.056 1.00 68.19 316 ASP A CA 1
ATOM 2562 C C . ASP A 1 316 ? 13.200 -21.166 3.618 1.00 68.19 316 ASP A C 1
ATOM 2564 O O . ASP A 1 316 ? 13.417 -20.328 2.741 1.00 68.19 316 ASP A O 1
ATOM 2568 N N . VAL A 1 317 ? 12.527 -22.288 3.356 1.00 69.50 317 VAL A N 1
ATOM 2569 C CA . VAL A 1 317 ? 12.090 -22.651 1.998 1.00 69.50 317 VAL A CA 1
ATOM 2570 C C . VAL A 1 317 ? 11.027 -21.663 1.500 1.00 69.50 317 VAL A C 1
ATOM 2572 O O . VAL A 1 317 ? 10.005 -21.473 2.157 1.00 69.50 317 VAL A O 1
ATOM 2575 N N . GLY A 1 318 ? 11.257 -21.064 0.329 1.00 80.38 318 GLY A N 1
ATOM 2576 C CA . GLY A 1 318 ? 10.312 -20.165 -0.346 1.00 80.38 318 GLY A CA 1
ATOM 2577 C C . GLY A 1 318 ? 10.747 -18.697 -0.374 1.00 80.38 318 GLY A C 1
ATOM 2578 O O . GLY A 1 318 ? 11.741 -18.297 0.233 1.00 80.38 318 GLY A O 1
ATOM 2579 N N . MET A 1 319 ? 10.007 -17.882 -1.124 1.00 90.62 319 MET A N 1
ATOM 2580 C CA . MET A 1 319 ? 10.236 -16.442 -1.211 1.00 90.62 319 MET A CA 1
ATOM 2581 C C . MET A 1 319 ? 9.401 -15.723 -0.149 1.00 90.62 319 MET A C 1
ATOM 2583 O O . MET A 1 319 ? 8.186 -15.895 -0.077 1.00 90.62 319 MET A O 1
ATOM 2587 N N . TRP A 1 320 ? 10.044 -14.881 0.655 1.00 94.06 320 TRP A N 1
ATOM 2588 C CA . TRP A 1 320 ? 9.392 -14.097 1.698 1.00 94.06 320 TRP A CA 1
ATOM 2589 C C . TRP A 1 320 ? 9.463 -12.608 1.400 1.00 94.06 320 TRP A C 1
ATOM 2591 O O . TRP A 1 320 ? 10.542 -12.025 1.350 1.00 94.06 320 TRP A O 1
ATOM 2601 N N . VAL A 1 321 ? 8.310 -11.966 1.265 1.00 95.44 321 VAL A N 1
ATOM 2602 C CA . VAL A 1 321 ? 8.198 -10.509 1.207 1.00 95.44 321 VAL A CA 1
ATOM 2603 C C . VAL A 1 321 ? 8.009 -9.997 2.630 1.00 95.44 321 VAL A C 1
ATOM 2605 O O . VAL A 1 321 ? 7.026 -10.308 3.298 1.00 95.44 321 VAL A O 1
ATOM 2608 N N . LEU A 1 322 ? 8.969 -9.229 3.128 1.00 96.12 322 LEU A N 1
ATOM 2609 C CA . LEU A 1 322 ? 9.059 -8.851 4.531 1.00 96.12 322 LEU A CA 1
ATOM 2610 C C . LEU A 1 322 ? 8.950 -7.341 4.696 1.00 96.12 322 LEU A C 1
ATOM 2612 O O . LEU A 1 322 ? 9.691 -6.584 4.075 1.00 96.12 322 LEU A O 1
ATOM 2616 N N . LEU A 1 323 ? 8.062 -6.916 5.590 1.00 96.25 323 LEU A N 1
ATOM 2617 C CA . LEU A 1 323 ? 7.988 -5.560 6.113 1.00 96.25 323 LEU A CA 1
ATOM 2618 C C . LEU A 1 323 ? 8.477 -5.569 7.560 1.00 96.25 323 LEU A C 1
ATOM 2620 O O . LEU A 1 323 ? 7.827 -6.119 8.449 1.00 96.25 323 LEU A O 1
ATOM 2624 N N . VAL A 1 324 ? 9.622 -4.938 7.806 1.00 95.00 324 VAL A N 1
ATOM 2625 C CA . VAL A 1 324 ? 10.185 -4.796 9.153 1.00 95.00 324 VAL A CA 1
ATOM 2626 C C . VAL A 1 324 ? 10.052 -3.345 9.594 1.00 95.00 324 VAL A C 1
ATOM 2628 O O . VAL A 1 324 ? 10.477 -2.425 8.892 1.00 95.00 324 VAL A O 1
ATOM 2631 N N . VAL A 1 325 ? 9.448 -3.138 10.762 1.00 93.12 325 VAL A N 1
ATOM 2632 C CA . VAL A 1 325 ? 9.105 -1.820 11.296 1.00 93.12 325 VAL A CA 1
ATOM 2633 C C . VAL A 1 325 ? 9.760 -1.646 12.666 1.00 93.12 325 VAL A C 1
ATOM 2635 O O . VAL A 1 325 ? 9.369 -2.342 13.602 1.00 93.12 325 VAL A O 1
ATOM 2638 N N . PRO A 1 326 ? 10.717 -0.714 12.821 1.00 92.31 326 PRO A N 1
ATOM 2639 C CA . PRO A 1 326 ? 11.281 -0.388 14.128 1.00 92.31 326 PRO A CA 1
ATOM 2640 C C . PRO A 1 326 ? 10.228 0.121 15.119 1.00 92.31 326 PRO A C 1
ATOM 2642 O O . PRO A 1 326 ? 9.209 0.702 14.736 1.00 92.31 326 PRO A O 1
ATOM 2645 N N . TYR A 1 327 ? 10.510 -0.051 16.403 1.00 90.50 327 TYR A N 1
ATOM 2646 C CA . TYR A 1 327 ? 9.647 0.352 17.504 1.00 90.50 327 TYR A CA 1
ATOM 2647 C C . TYR A 1 327 ? 9.290 1.844 17.434 1.00 90.50 327 TYR A C 1
ATOM 2649 O O . TYR A 1 327 ? 10.135 2.704 17.160 1.00 90.50 327 TYR A O 1
ATOM 2657 N N . LYS A 1 328 ? 8.010 2.150 17.694 1.00 85.75 328 LYS A N 1
ATOM 2658 C CA . LYS A 1 328 ? 7.413 3.502 17.648 1.00 85.75 328 LYS A CA 1
ATOM 2659 C C . LYS A 1 328 ? 7.546 4.241 16.307 1.00 85.75 328 LYS A C 1
ATOM 2661 O O . LYS A 1 328 ? 7.408 5.466 16.269 1.00 85.75 328 LYS A O 1
ATOM 2666 N N . MET A 1 329 ? 7.762 3.533 15.199 1.00 86.06 329 MET A N 1
ATOM 2667 C CA . MET A 1 329 ? 7.711 4.131 13.862 1.00 86.06 329 MET A CA 1
ATOM 2668 C C . MET A 1 329 ? 6.297 4.073 13.284 1.00 86.06 329 MET A C 1
ATOM 2670 O O . MET A 1 329 ? 5.596 3.076 13.417 1.00 86.06 329 MET A O 1
ATOM 2674 N N . SER A 1 330 ? 5.880 5.145 12.610 1.00 81.50 330 SER A N 1
ATOM 2675 C CA . SER A 1 330 ? 4.616 5.168 11.866 1.00 81.50 330 SER A CA 1
ATOM 2676 C C . SER A 1 330 ? 4.773 4.430 10.537 1.00 81.50 330 SER A C 1
ATOM 2678 O O . SER A 1 330 ? 5.693 4.717 9.773 1.00 81.50 330 SER A O 1
ATOM 2680 N N . TRP A 1 331 ? 3.861 3.507 10.246 1.00 86.81 331 TRP A N 1
ATOM 2681 C CA . TRP A 1 331 ? 3.906 2.661 9.046 1.00 86.81 331 TRP A CA 1
ATOM 2682 C C . TRP A 1 331 ? 2.519 2.288 8.509 1.00 86.81 331 TRP A C 1
ATOM 2684 O O . TRP A 1 331 ? 2.389 1.485 7.594 1.00 86.81 331 TRP A O 1
ATOM 2694 N N . GLU A 1 332 ? 1.459 2.891 9.037 1.00 82.31 332 GLU A N 1
ATOM 2695 C CA . GLU A 1 332 ? 0.073 2.560 8.695 1.00 82.31 332 GLU A CA 1
ATOM 2696 C C . GLU A 1 332 ? -0.241 2.842 7.219 1.00 82.31 332 GLU A C 1
ATOM 2698 O O . GLU A 1 332 ? -1.022 2.131 6.602 1.00 82.31 332 GLU A O 1
ATOM 2703 N N . HIS A 1 333 ? 0.439 3.825 6.624 1.00 79.19 333 HIS A N 1
ATOM 2704 C CA . HIS A 1 333 ? 0.377 4.115 5.188 1.00 79.19 333 HIS A CA 1
ATOM 2705 C C . HIS A 1 333 ? 1.020 3.030 4.302 1.00 79.19 333 HIS A C 1
ATOM 2707 O O . HIS A 1 333 ? 0.806 3.043 3.095 1.00 79.19 333 HIS A O 1
ATOM 2713 N N . ILE A 1 334 ? 1.816 2.131 4.890 1.00 89.25 334 ILE A N 1
ATOM 2714 C CA . ILE A 1 334 ? 2.475 0.993 4.234 1.00 89.25 334 ILE A CA 1
ATOM 2715 C C . ILE A 1 334 ? 1.629 -0.271 4.394 1.00 89.25 334 ILE A C 1
ATOM 2717 O O . ILE A 1 334 ? 1.559 -1.080 3.476 1.00 89.25 334 ILE A O 1
ATOM 2721 N N . ALA A 1 335 ? 0.974 -0.427 5.550 1.00 87.31 335 ALA A N 1
ATOM 2722 C CA . ALA A 1 335 ? 0.210 -1.621 5.903 1.00 87.31 335 ALA A CA 1
ATOM 2723 C C . ALA A 1 335 ? -0.856 -1.986 4.857 1.00 87.31 335 ALA A C 1
ATOM 2725 O O . ALA A 1 335 ? -0.980 -3.160 4.507 1.00 87.31 335 ALA A O 1
ATOM 2726 N N . ASP A 1 336 ? -1.581 -0.986 4.346 1.00 85.25 336 ASP A N 1
ATOM 2727 C CA . ASP A 1 336 ? -2.628 -1.171 3.336 1.00 85.25 336 ASP A CA 1
ATOM 2728 C C . ASP A 1 336 ? -2.049 -1.642 1.989 1.00 85.25 336 ASP A C 1
ATOM 2730 O O . ASP A 1 336 ? -2.347 -2.774 1.611 1.00 85.25 336 ASP A O 1
ATOM 2734 N N . PRO A 1 337 ? -1.160 -0.883 1.304 1.00 89.19 337 PRO A N 1
ATOM 2735 C CA . PRO A 1 337 ? -0.531 -1.352 0.066 1.00 89.19 337 PRO A CA 1
ATOM 2736 C C . PRO A 1 337 ? 0.169 -2.706 0.193 1.00 89.19 337 PRO A C 1
ATOM 2738 O O . PRO A 1 337 ? 0.156 -3.497 -0.743 1.00 89.19 337 PRO A O 1
ATOM 2741 N N . PHE A 1 338 ? 0.781 -2.983 1.347 1.00 93.81 338 PHE A N 1
ATOM 2742 C CA . PHE A 1 338 ? 1.463 -4.251 1.596 1.00 93.81 338 PHE A CA 1
ATOM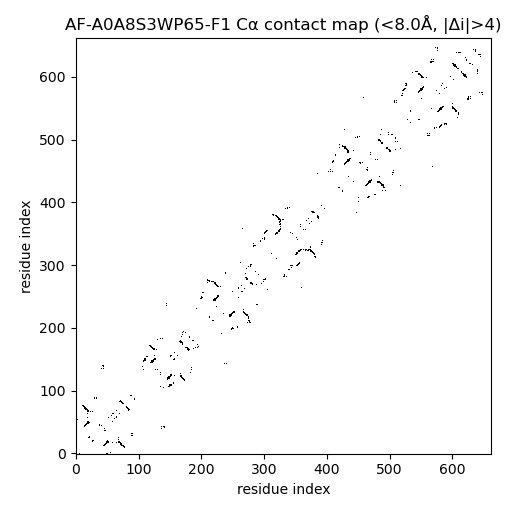 2743 C C . PHE A 1 338 ? 0.481 -5.421 1.738 1.00 93.81 338 PHE A C 1
ATOM 2745 O O . PHE A 1 338 ? 0.738 -6.510 1.228 1.00 93.81 338 PHE A O 1
ATOM 2752 N N . THR A 1 339 ? -0.658 -5.196 2.402 1.00 91.75 339 THR A N 1
ATOM 2753 C CA . THR A 1 339 ? -1.734 -6.193 2.490 1.00 91.75 339 THR A CA 1
ATOM 2754 C C . THR A 1 339 ? -2.367 -6.421 1.121 1.00 91.75 339 THR A C 1
ATOM 2756 O O . THR A 1 339 ? -2.554 -7.571 0.732 1.00 91.75 339 THR A O 1
ATOM 2759 N N . ASP A 1 340 ? -2.630 -5.357 0.364 1.00 90.56 340 ASP A N 1
ATOM 2760 C CA . ASP A 1 340 ? -3.199 -5.449 -0.983 1.00 90.56 340 ASP A CA 1
ATOM 2761 C C . ASP A 1 340 ? -2.250 -6.211 -1.928 1.00 90.56 340 ASP A C 1
ATOM 2763 O O . ASP A 1 340 ? -2.671 -7.155 -2.594 1.00 90.56 340 ASP A O 1
ATOM 2767 N N . ALA A 1 341 ? -0.944 -5.922 -1.881 1.00 93.19 341 ALA A N 1
ATOM 2768 C CA . ALA A 1 341 ? 0.059 -6.686 -2.622 1.00 93.19 341 ALA A CA 1
ATOM 2769 C C . ALA A 1 341 ? 0.065 -8.171 -2.221 1.00 93.19 341 ALA A C 1
ATOM 2771 O O . ALA A 1 341 ? 0.152 -9.030 -3.092 1.00 93.19 341 ALA A O 1
ATOM 2772 N N . SER A 1 342 ? -0.079 -8.500 -0.929 1.00 94.81 342 SER A N 1
ATOM 2773 C CA . SER A 1 342 ? -0.144 -9.903 -0.488 1.00 94.81 342 SER A CA 1
ATOM 2774 C C . SER A 1 342 ? -1.347 -10.656 -1.061 1.00 94.81 342 SER A C 1
ATOM 2776 O O . SER A 1 342 ? -1.218 -11.829 -1.408 1.00 94.81 342 SER A O 1
ATOM 2778 N N . LEU A 1 343 ? -2.488 -9.979 -1.240 1.00 92.00 343 LEU A N 1
ATOM 2779 C CA . LEU A 1 343 ? -3.696 -10.574 -1.814 1.00 92.00 343 LEU A CA 1
ATOM 2780 C C . LEU A 1 343 ? -3.502 -10.982 -3.282 1.00 92.00 343 LEU A C 1
ATOM 2782 O O . LEU A 1 343 ? -4.043 -12.006 -3.686 1.00 92.00 343 LEU A O 1
ATOM 2786 N N . GLN A 1 344 ? -2.681 -10.257 -4.049 1.00 93.50 344 GLN A N 1
ATOM 2787 C CA . GLN A 1 344 ? -2.337 -10.621 -5.435 1.00 93.50 344 GLN A CA 1
ATOM 2788 C C . GLN A 1 344 ? -1.540 -11.933 -5.533 1.00 93.50 344 GLN A C 1
ATOM 2790 O O . GLN A 1 344 ? -1.497 -12.563 -6.586 1.00 93.50 344 GLN A O 1
ATOM 2795 N N . PHE A 1 345 ? -0.924 -12.362 -4.429 1.00 92.31 345 PHE A N 1
ATOM 2796 C CA . PHE A 1 345 ? -0.178 -13.616 -4.327 1.00 92.31 345 PHE A CA 1
ATOM 2797 C C . PHE A 1 345 ? -0.843 -14.613 -3.368 1.00 92.31 345 PHE A C 1
ATOM 2799 O O . PHE A 1 345 ? -0.180 -15.539 -2.907 1.00 92.31 345 PHE A O 1
ATOM 2806 N N . ALA A 1 346 ? -2.128 -14.435 -3.036 1.00 86.38 346 ALA A N 1
ATOM 2807 C CA . ALA A 1 346 ? -2.824 -15.294 -2.075 1.00 86.38 346 ALA A CA 1
ATOM 2808 C C . ALA A 1 346 ? -2.899 -16.766 -2.522 1.00 86.38 346 ALA A C 1
ATOM 2810 O O . ALA A 1 346 ? -2.848 -17.651 -1.672 1.00 86.38 346 ALA A O 1
ATOM 2811 N N . ASP A 1 347 ? -2.962 -17.008 -3.835 1.00 83.38 347 ASP A N 1
ATOM 2812 C CA . ASP A 1 347 ? -2.994 -18.348 -4.441 1.00 83.38 347 ASP A CA 1
ATOM 2813 C C . ASP A 1 347 ? -1.591 -18.881 -4.802 1.00 83.38 347 ASP A C 1
ATOM 2815 O O . ASP A 1 347 ? -1.457 -19.939 -5.413 1.00 83.38 347 ASP A O 1
ATOM 2819 N N . SER A 1 348 ? -0.525 -18.141 -4.475 1.00 84.88 348 SER A N 1
ATOM 2820 C CA . SER A 1 348 ? 0.851 -18.552 -4.760 1.00 84.88 348 SER A CA 1
ATOM 2821 C C . SER A 1 348 ? 1.419 -19.370 -3.603 1.00 84.88 348 SER A C 1
ATOM 2823 O O . SER A 1 348 ? 1.716 -18.813 -2.550 1.00 84.88 348 SER A O 1
ATOM 2825 N N . ASP A 1 349 ? 1.704 -20.651 -3.834 1.00 80.69 349 ASP A N 1
ATOM 2826 C CA . ASP A 1 349 ? 2.309 -21.526 -2.816 1.00 80.69 349 ASP A CA 1
ATOM 2827 C C . ASP A 1 349 ? 3.761 -21.137 -2.455 1.00 80.69 349 ASP A C 1
ATOM 2829 O O . ASP A 1 349 ? 4.235 -21.424 -1.358 1.00 80.69 349 ASP A O 1
ATOM 2833 N N . ASP A 1 350 ? 4.463 -20.435 -3.353 1.00 85.62 350 ASP A N 1
ATOM 2834 C CA . ASP A 1 350 ? 5.893 -20.122 -3.199 1.00 85.62 350 ASP A CA 1
ATOM 2835 C C . ASP A 1 350 ? 6.193 -18.757 -2.551 1.00 85.62 350 ASP A C 1
ATOM 2837 O O . ASP A 1 350 ? 7.360 -18.453 -2.280 1.00 85.62 350 ASP A O 1
ATOM 2841 N N . ILE A 1 351 ? 5.177 -17.901 -2.356 1.00 91.19 351 ILE A N 1
ATOM 2842 C CA . ILE A 1 351 ? 5.364 -16.510 -1.912 1.00 91.19 351 ILE A CA 1
ATOM 2843 C C . ILE A 1 351 ? 4.582 -16.259 -0.631 1.00 91.19 351 ILE A C 1
ATOM 2845 O O . ILE A 1 351 ? 3.355 -16.188 -0.622 1.00 91.19 351 ILE A O 1
ATOM 2849 N N . SER A 1 352 ? 5.322 -16.043 0.449 1.00 93.31 352 SER A N 1
ATOM 2850 C CA . SER A 1 352 ? 4.777 -15.680 1.753 1.00 93.31 352 SER A CA 1
ATOM 2851 C C . SER A 1 352 ? 5.086 -14.226 2.089 1.00 93.31 352 SER A C 1
ATOM 2853 O O . SER A 1 352 ? 6.106 -13.673 1.682 1.00 93.31 352 SER A O 1
ATOM 2855 N N . PHE A 1 353 ? 4.208 -13.594 2.859 1.00 95.62 353 PHE A N 1
ATOM 2856 C CA . PHE A 1 353 ? 4.368 -12.227 3.332 1.00 95.62 353 PHE A CA 1
ATOM 2857 C C . PHE A 1 353 ? 4.476 -12.196 4.855 1.00 95.62 353 PHE A C 1
ATOM 2859 O O . PHE A 1 353 ? 3.753 -12.886 5.574 1.00 95.62 353 PHE A O 1
ATOM 2866 N N . GLY A 1 354 ? 5.356 -11.345 5.371 1.00 95.19 354 GLY A N 1
ATOM 2867 C CA . GLY A 1 354 ? 5.596 -11.219 6.802 1.00 95.19 354 GLY A CA 1
ATOM 2868 C C . GLY A 1 354 ? 5.725 -9.773 7.250 1.00 95.19 354 GLY A C 1
ATOM 2869 O O . GLY A 1 354 ? 6.451 -8.990 6.645 1.00 95.19 354 GLY A O 1
ATOM 2870 N N . ILE A 1 355 ? 5.057 -9.423 8.344 1.00 95.25 355 ILE A N 1
ATOM 2871 C CA . ILE A 1 355 ? 5.201 -8.139 9.027 1.00 95.25 355 ILE A CA 1
ATOM 2872 C C . ILE A 1 355 ? 5.841 -8.387 10.387 1.00 95.25 355 ILE A C 1
ATOM 2874 O O . ILE A 1 355 ? 5.250 -9.046 11.241 1.00 95.25 355 ILE A O 1
ATOM 2878 N N . MET A 1 356 ? 7.011 -7.801 10.616 1.00 93.31 356 MET A N 1
ATOM 2879 C CA . MET A 1 356 ? 7.641 -7.720 11.932 1.00 93.31 356 MET A CA 1
ATOM 2880 C C . MET A 1 356 ? 7.542 -6.277 12.430 1.00 93.31 356 MET A C 1
ATOM 2882 O O . MET A 1 356 ? 8.354 -5.426 12.065 1.00 93.31 356 MET A O 1
ATOM 2886 N N . ALA A 1 357 ? 6.540 -6.003 13.265 1.00 90.94 357 ALA A N 1
ATOM 2887 C CA . ALA A 1 357 ? 6.412 -4.731 13.968 1.00 90.94 357 ALA A CA 1
ATOM 2888 C C . ALA A 1 357 ? 7.090 -4.842 15.335 1.00 90.94 357 ALA A C 1
ATOM 2890 O O . ALA A 1 357 ? 6.597 -5.533 16.228 1.00 90.94 357 ALA A O 1
ATOM 2891 N N . CYS A 1 358 ? 8.248 -4.204 15.461 1.00 89.88 358 CYS A N 1
ATOM 2892 C CA . CYS A 1 358 ? 9.166 -4.448 16.559 1.00 89.88 358 CYS A CA 1
ATOM 2893 C C . CYS A 1 358 ? 8.734 -3.743 17.833 1.00 89.88 358 CYS A C 1
ATOM 2895 O O . CYS A 1 358 ? 8.222 -2.626 17.816 1.00 89.88 358 CYS A O 1
ATOM 2897 N N . THR A 1 359 ? 8.990 -4.429 18.936 1.00 88.25 359 THR A N 1
ATOM 2898 C CA . THR A 1 359 ? 8.747 -3.959 20.293 1.00 88.25 359 THR A CA 1
ATOM 2899 C C . THR A 1 359 ? 10.024 -3.439 20.931 1.00 88.25 359 THR A C 1
ATOM 2901 O O . THR A 1 359 ? 11.120 -3.668 20.411 1.00 88.25 359 THR A O 1
ATOM 2904 N N . LEU A 1 360 ? 9.917 -2.819 22.109 1.00 88.38 360 LEU A N 1
ATOM 2905 C CA . LEU A 1 360 ? 11.086 -2.375 22.882 1.00 88.38 360 LEU A CA 1
ATOM 2906 C C . LEU A 1 360 ? 12.158 -3.477 23.031 1.00 88.38 360 LEU A C 1
ATOM 2908 O O . LEU A 1 360 ? 13.348 -3.204 22.896 1.00 88.38 360 LEU A O 1
ATOM 2912 N N . ASN A 1 361 ? 11.737 -4.730 23.235 1.00 87.12 361 ASN A N 1
ATOM 2913 C CA . ASN A 1 361 ? 12.638 -5.872 23.435 1.00 87.12 361 ASN A CA 1
ATOM 2914 C C . ASN A 1 361 ? 13.303 -6.369 22.141 1.00 87.12 361 ASN A C 1
ATOM 2916 O O . ASN A 1 361 ? 14.342 -7.022 22.187 1.00 87.12 361 ASN A O 1
ATOM 2920 N N . THR A 1 362 ? 12.702 -6.099 20.981 1.00 89.56 362 THR A N 1
ATOM 2921 C CA . THR A 1 362 ? 13.183 -6.582 19.672 1.00 89.56 362 THR A CA 1
ATOM 2922 C C . THR A 1 362 ? 13.814 -5.475 18.828 1.00 89.56 362 THR A C 1
ATOM 2924 O O . THR A 1 362 ? 14.359 -5.738 17.757 1.00 89.56 362 THR A O 1
ATOM 2927 N N . GLU A 1 363 ? 13.818 -4.246 19.338 1.00 90.94 363 GLU A N 1
ATOM 2928 C CA . GLU A 1 363 ? 14.214 -3.055 18.600 1.00 90.94 363 GLU A CA 1
ATOM 2929 C C . GLU A 1 363 ? 15.665 -3.078 18.116 1.00 90.94 363 GLU A C 1
ATOM 2931 O O . GLU A 1 363 ? 15.952 -2.708 16.976 1.00 90.94 363 GLU A O 1
ATOM 2936 N N . GLN A 1 364 ? 16.595 -3.538 18.958 1.00 90.81 364 GLN A N 1
ATOM 2937 C CA . GLN A 1 364 ? 18.011 -3.603 18.589 1.00 90.81 364 GLN A CA 1
ATOM 2938 C C . GLN A 1 364 ? 18.218 -4.464 17.337 1.00 90.81 364 GLN A C 1
ATOM 2940 O O . GLN A 1 364 ? 18.967 -4.084 16.440 1.00 90.81 364 GLN A O 1
ATOM 2945 N N . TYR A 1 365 ? 17.517 -5.596 17.261 1.00 90.25 365 TYR A N 1
ATOM 2946 C CA . TYR A 1 365 ? 17.575 -6.500 16.119 1.00 90.25 365 TYR A CA 1
ATOM 2947 C C . TYR A 1 365 ? 16.960 -5.864 14.864 1.00 90.25 365 TYR A C 1
ATOM 2949 O O . TYR A 1 365 ? 17.548 -5.908 13.788 1.00 90.25 365 TYR A O 1
ATOM 2957 N N . CYS A 1 366 ? 15.816 -5.195 14.994 1.00 90.19 366 CYS A N 1
ATOM 2958 C CA . CYS A 1 366 ? 15.152 -4.577 13.848 1.00 90.19 366 CYS A CA 1
ATOM 2959 C C . CYS A 1 366 ? 15.907 -3.373 13.288 1.00 90.19 366 CYS A C 1
ATOM 2961 O O . CYS A 1 366 ? 16.039 -3.240 12.072 1.00 90.19 366 CYS A O 1
ATOM 2963 N N . ARG A 1 367 ? 16.477 -2.523 14.150 1.00 88.81 367 ARG A N 1
ATOM 2964 C CA . ARG A 1 367 ? 17.288 -1.381 13.703 1.00 88.81 367 ARG A CA 1
ATOM 2965 C C . ARG A 1 367 ? 18.556 -1.815 12.969 1.00 88.81 367 ARG A C 1
ATOM 2967 O O . ARG A 1 367 ? 18.968 -1.110 12.049 1.00 88.81 367 ARG A O 1
ATOM 2974 N N . GLN A 1 368 ? 19.128 -2.974 13.308 1.00 86.81 368 GLN A N 1
ATOM 2975 C CA . GLN A 1 368 ? 20.224 -3.574 12.534 1.00 86.81 368 GLN A CA 1
ATOM 2976 C C . GLN A 1 368 ? 19.786 -3.969 11.116 1.00 86.81 368 GLN A C 1
ATOM 2978 O O . GLN A 1 368 ? 20.593 -3.902 10.193 1.00 86.81 368 GLN A O 1
ATOM 2983 N N . LEU A 1 369 ? 18.518 -4.346 10.923 1.00 85.19 369 LEU A N 1
ATOM 2984 C CA . LEU A 1 369 ? 17.989 -4.766 9.625 1.00 85.19 369 LEU A CA 1
ATOM 2985 C C . LEU A 1 369 ? 17.530 -3.607 8.731 1.00 85.19 369 LEU A C 1
ATOM 2987 O O . LEU A 1 369 ? 17.574 -3.759 7.506 1.00 85.19 369 LEU A O 1
ATOM 2991 N N . THR A 1 370 ? 17.055 -2.499 9.314 1.00 84.19 370 THR A N 1
ATOM 2992 C CA . THR A 1 370 ? 16.302 -1.465 8.577 1.00 84.19 370 THR A CA 1
ATOM 2993 C C . THR A 1 370 ? 16.824 -0.031 8.709 1.00 84.19 370 THR A C 1
ATOM 2995 O O . THR A 1 370 ? 16.227 0.889 8.152 1.00 84.19 370 THR A O 1
ATOM 2998 N N . TYR A 1 371 ? 17.931 0.203 9.424 1.00 80.69 371 TYR A N 1
ATOM 2999 C CA . TYR A 1 371 ? 18.545 1.534 9.573 1.00 80.69 371 TYR A CA 1
ATOM 3000 C C . TYR A 1 371 ? 17.559 2.633 10.022 1.00 80.69 371 TYR A C 1
ATOM 3002 O O . TYR A 1 371 ? 17.496 3.711 9.436 1.00 80.69 371 TYR A O 1
ATOM 3010 N N . ASN A 1 372 ? 16.803 2.380 11.095 1.00 81.75 372 ASN A N 1
ATOM 3011 C CA . ASN A 1 372 ? 15.901 3.347 11.746 1.00 81.75 372 ASN A CA 1
ATOM 3012 C C . ASN A 1 372 ? 14.659 3.781 10.947 1.00 81.75 372 ASN A C 1
ATOM 3014 O O . ASN A 1 372 ? 14.017 4.757 11.332 1.00 81.75 372 ASN A O 1
ATOM 3018 N N . GLN A 1 373 ? 14.273 3.056 9.898 1.00 86.50 373 GLN A N 1
ATOM 3019 C CA . GLN A 1 373 ? 13.029 3.294 9.159 1.00 86.50 373 GLN A CA 1
ATOM 3020 C C . GLN A 1 373 ? 12.291 1.981 8.872 1.00 86.50 373 GLN A C 1
ATOM 3022 O O . GLN A 1 373 ? 12.922 0.925 8.884 1.00 86.50 373 GLN A O 1
ATOM 3027 N N . PRO A 1 374 ? 10.966 2.000 8.640 1.00 91.06 374 PRO A N 1
ATOM 3028 C CA . PRO A 1 374 ? 10.271 0.846 8.080 1.00 91.06 374 PRO A CA 1
ATOM 3029 C C . PRO A 1 374 ? 10.907 0.458 6.742 1.00 91.06 374 PRO A C 1
ATOM 3031 O O . PRO A 1 374 ? 11.224 1.328 5.934 1.00 91.06 374 PRO A O 1
ATOM 3034 N N . THR A 1 375 ? 11.144 -0.828 6.508 1.00 91.44 375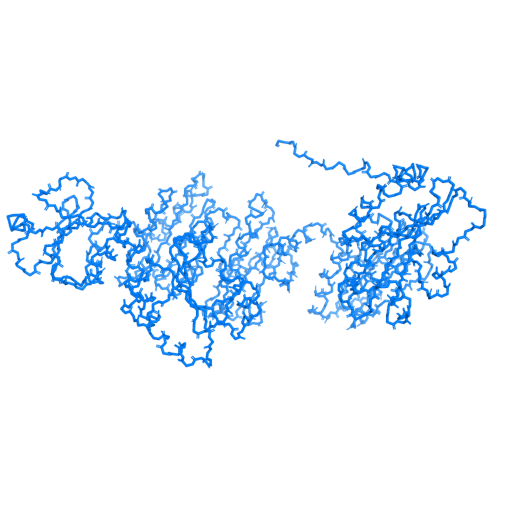 THR A N 1
ATOM 3035 C CA . THR A 1 375 ? 11.770 -1.303 5.266 1.00 91.44 375 THR A CA 1
ATOM 3036 C C . THR A 1 375 ? 11.038 -2.524 4.748 1.00 91.44 375 THR A C 1
ATOM 3038 O O . THR A 1 375 ? 10.762 -3.453 5.509 1.00 91.44 375 THR A O 1
ATOM 3041 N N . ILE A 1 376 ? 10.761 -2.511 3.445 1.00 94.06 376 ILE A N 1
ATOM 3042 C CA . ILE A 1 376 ? 10.276 -3.668 2.704 1.00 94.06 376 ILE A CA 1
ATOM 3043 C C . ILE A 1 376 ? 11.470 -4.312 2.007 1.00 94.06 376 ILE A C 1
ATOM 3045 O O . ILE A 1 376 ? 12.305 -3.623 1.420 1.00 94.06 376 ILE A O 1
ATOM 3049 N N . PHE A 1 377 ? 11.571 -5.630 2.069 1.00 91.62 377 PHE A N 1
ATOM 3050 C CA . PHE A 1 377 ? 12.544 -6.381 1.291 1.00 91.62 377 PHE A CA 1
ATOM 3051 C C . PHE A 1 377 ? 12.027 -7.784 0.997 1.00 91.62 377 PHE A C 1
ATOM 3053 O O . PHE A 1 377 ? 11.167 -8.299 1.703 1.00 91.62 377 PHE A O 1
ATOM 3060 N N . VAL A 1 378 ? 12.563 -8.405 -0.044 1.00 91.75 378 VAL A N 1
ATOM 3061 C CA . VAL A 1 378 ? 12.261 -9.786 -0.411 1.00 91.75 378 VAL A CA 1
ATOM 3062 C C . VAL A 1 378 ? 13.455 -10.659 -0.059 1.00 91.75 378 VAL A C 1
ATOM 3064 O O . VAL A 1 378 ? 14.576 -10.390 -0.488 1.00 91.75 378 VAL A O 1
ATOM 3067 N N . GLN A 1 379 ? 13.214 -11.695 0.732 1.00 90.38 379 GLN A N 1
ATOM 3068 C CA . GLN A 1 379 ? 14.157 -12.760 1.032 1.00 90.38 379 GLN A CA 1
ATOM 3069 C C . GLN A 1 379 ? 13.869 -13.935 0.091 1.00 90.38 379 GLN A C 1
ATOM 3071 O O . GLN A 1 379 ? 12.769 -14.480 0.100 1.00 90.38 379 GLN A O 1
ATOM 3076 N N . ASN A 1 380 ? 14.837 -14.317 -0.737 1.00 85.88 380 ASN A N 1
ATOM 3077 C CA . ASN A 1 380 ? 14.743 -15.472 -1.630 1.00 85.88 380 ASN A CA 1
ATOM 3078 C C . ASN A 1 380 ? 15.936 -16.402 -1.368 1.00 85.88 380 ASN A C 1
ATOM 3080 O O . ASN A 1 380 ? 17.068 -16.112 -1.775 1.00 85.88 380 ASN A O 1
ATOM 3084 N N . GLY A 1 381 ? 15.700 -17.485 -0.623 1.00 80.94 381 GLY A N 1
ATOM 3085 C CA . GLY A 1 381 ? 16.776 -18.291 -0.047 1.00 80.94 381 GLY A CA 1
ATOM 3086 C C . GLY A 1 381 ? 17.635 -17.442 0.894 1.00 80.94 381 GLY A C 1
ATOM 3087 O O . GLY A 1 381 ? 17.118 -16.812 1.810 1.00 80.94 381 GLY A O 1
ATOM 3088 N N . THR A 1 382 ? 18.945 -17.369 0.653 1.00 76.88 382 THR A N 1
ATOM 3089 C CA . THR A 1 382 ? 19.870 -16.521 1.432 1.00 76.88 382 THR A CA 1
ATOM 3090 C C . THR A 1 382 ? 20.013 -15.099 0.883 1.00 76.88 382 THR A C 1
ATOM 3092 O O . THR A 1 382 ? 20.658 -14.259 1.512 1.00 76.88 382 THR A O 1
ATOM 3095 N N . LYS A 1 383 ? 19.425 -14.801 -0.283 1.00 79.38 383 LYS A N 1
ATOM 3096 C CA . LYS A 1 383 ? 19.547 -13.490 -0.928 1.00 79.38 383 LYS A CA 1
ATOM 3097 C C . LYS A 1 383 ? 18.468 -12.536 -0.434 1.00 79.38 383 LYS A C 1
ATOM 3099 O O . LYS A 1 383 ? 17.282 -12.859 -0.455 1.00 79.38 383 LYS A O 1
ATOM 3104 N N . LYS A 1 384 ? 18.894 -11.333 -0.053 1.00 84.81 384 LYS A N 1
ATOM 3105 C CA . LYS A 1 384 ? 18.028 -10.233 0.376 1.00 84.81 384 LYS A CA 1
ATOM 3106 C C . LYS A 1 384 ? 17.977 -9.162 -0.711 1.00 84.81 384 LYS A C 1
ATOM 3108 O O . LYS A 1 384 ? 19.014 -8.657 -1.122 1.00 84.81 384 LYS A O 1
ATOM 3113 N N . HIS A 1 385 ? 16.775 -8.766 -1.111 1.00 85.25 385 HIS A N 1
ATOM 3114 C CA . HIS A 1 385 ? 16.532 -7.716 -2.099 1.00 85.25 385 HIS A CA 1
ATOM 3115 C C . HIS A 1 385 ? 15.715 -6.589 -1.464 1.00 85.25 385 HIS A C 1
ATOM 3117 O O . HIS A 1 385 ? 14.524 -6.751 -1.202 1.00 85.25 385 HIS A O 1
ATOM 3123 N N . ALA A 1 386 ? 16.350 -5.452 -1.178 1.00 84.19 386 ALA A N 1
ATOM 3124 C CA . ALA A 1 386 ? 15.667 -4.299 -0.594 1.00 84.19 386 ALA A CA 1
ATOM 3125 C C . ALA A 1 386 ? 14.739 -3.623 -1.613 1.00 84.19 386 ALA A C 1
ATOM 3127 O O . ALA A 1 386 ? 15.112 -3.433 -2.769 1.00 84.19 386 ALA A O 1
ATOM 3128 N N . TYR A 1 387 ? 13.544 -3.234 -1.172 1.00 86.75 387 TYR A N 1
ATOM 3129 C CA . TYR A 1 387 ? 12.612 -2.457 -1.976 1.00 86.75 387 TYR A CA 1
ATOM 3130 C C . TYR A 1 387 ? 12.755 -0.967 -1.658 1.00 86.75 387 TYR A C 1
ATOM 3132 O O . TYR A 1 387 ? 12.525 -0.544 -0.524 1.00 86.75 387 TYR A O 1
ATOM 3140 N N . ASN A 1 388 ? 13.104 -0.177 -2.673 1.00 78.50 388 ASN A N 1
ATOM 3141 C CA . ASN A 1 388 ? 13.292 1.275 -2.562 1.00 78.50 388 ASN A CA 1
ATOM 3142 C C . ASN A 1 388 ? 12.275 2.079 -3.398 1.00 78.50 388 ASN A C 1
ATOM 3144 O O . ASN A 1 388 ? 12.404 3.298 -3.513 1.00 78.50 388 ASN A O 1
ATOM 3148 N N . GLY A 1 389 ? 11.293 1.403 -4.005 1.00 71.12 389 GLY A N 1
ATOM 3149 C CA . GLY A 1 389 ? 10.273 2.025 -4.848 1.00 71.12 389 GLY A CA 1
ATOM 3150 C C . GLY A 1 389 ? 9.206 2.786 -4.059 1.00 71.12 389 GLY A C 1
ATOM 3151 O O . GLY A 1 389 ? 9.241 2.899 -2.829 1.00 71.12 389 GLY A O 1
ATOM 3152 N N . ARG A 1 390 ? 8.225 3.329 -4.781 1.00 76.50 390 ARG A N 1
ATOM 3153 C CA . ARG A 1 390 ? 7.085 4.009 -4.170 1.00 76.50 390 ARG A CA 1
ATOM 3154 C C . ARG A 1 390 ? 6.171 2.981 -3.514 1.00 76.50 390 ARG A C 1
ATOM 3156 O O . ARG A 1 390 ? 5.769 2.011 -4.128 1.00 76.50 390 ARG A O 1
ATOM 3163 N N . ILE A 1 391 ? 5.774 3.244 -2.274 1.00 81.56 391 ILE A N 1
ATOM 3164 C CA . ILE A 1 391 ? 4.898 2.342 -1.522 1.00 81.56 391 ILE A CA 1
ATOM 3165 C C . ILE A 1 391 ? 3.463 2.419 -2.070 1.00 81.56 391 ILE A C 1
ATOM 3167 O O . ILE A 1 391 ? 2.645 3.218 -1.609 1.00 81.56 391 ILE A O 1
ATOM 3171 N N . ASP A 1 392 ? 3.187 1.595 -3.075 1.00 84.81 392 ASP A N 1
ATOM 3172 C CA . ASP A 1 392 ? 1.874 1.294 -3.636 1.00 84.81 392 ASP A CA 1
ATOM 3173 C C . ASP A 1 392 ? 1.819 -0.167 -4.121 1.00 84.81 392 ASP A C 1
ATOM 3175 O O . ASP A 1 392 ? 2.849 -0.827 -4.266 1.00 84.81 392 ASP A O 1
ATOM 3179 N N . GLU A 1 393 ? 0.602 -0.690 -4.291 1.00 86.44 393 GLU A N 1
ATOM 3180 C CA . GLU A 1 393 ? 0.352 -2.090 -4.660 1.00 86.44 393 GLU A CA 1
ATOM 3181 C C . GLU A 1 393 ? 1.026 -2.462 -5.989 1.00 86.44 393 GLU A C 1
ATOM 3183 O O . GLU A 1 393 ? 1.718 -3.475 -6.063 1.00 86.44 393 GLU A O 1
ATOM 3188 N N . GLU A 1 394 ? 0.870 -1.624 -7.018 1.00 85.06 394 GLU A N 1
ATOM 3189 C CA . GLU A 1 394 ? 1.332 -1.892 -8.383 1.00 85.06 394 GLU A CA 1
ATOM 3190 C C . GLU A 1 394 ? 2.854 -2.061 -8.433 1.00 85.06 394 GLU A C 1
ATOM 3192 O O . GLU A 1 394 ? 3.350 -3.069 -8.940 1.00 85.06 394 GLU A O 1
ATOM 3197 N N . GLN A 1 395 ? 3.605 -1.127 -7.838 1.00 85.12 395 GLN A N 1
ATOM 3198 C CA . GLN A 1 395 ? 5.066 -1.208 -7.836 1.00 85.12 395 GLN A CA 1
ATOM 3199 C C . GLN A 1 395 ? 5.605 -2.344 -6.960 1.00 85.12 395 GLN A C 1
ATOM 3201 O O . GLN A 1 395 ? 6.643 -2.926 -7.286 1.00 85.12 395 GLN A O 1
ATOM 3206 N N . LEU A 1 396 ? 4.941 -2.663 -5.843 1.00 90.50 396 LEU A N 1
ATOM 3207 C CA . LEU A 1 396 ? 5.337 -3.793 -4.998 1.00 90.50 396 LEU A CA 1
ATOM 3208 C C . LEU A 1 396 ? 5.148 -5.120 -5.736 1.00 90.50 396 LEU A C 1
ATOM 3210 O O . LEU A 1 396 ? 6.070 -5.935 -5.772 1.00 90.50 396 LEU A O 1
ATOM 3214 N N . VAL A 1 397 ? 3.984 -5.315 -6.359 1.00 92.06 397 VAL A N 1
ATOM 3215 C CA . VAL A 1 397 ? 3.681 -6.504 -7.166 1.00 92.06 397 VAL A CA 1
ATOM 3216 C C . VAL A 1 397 ? 4.651 -6.612 -8.336 1.00 92.06 397 VAL A C 1
ATOM 3218 O O . VAL A 1 397 ? 5.213 -7.683 -8.560 1.00 92.06 397 VAL A O 1
ATOM 3221 N N . GLU A 1 398 ? 4.922 -5.506 -9.037 1.00 86.88 398 GLU A N 1
ATOM 3222 C CA . GLU A 1 398 ? 5.892 -5.489 -10.131 1.00 86.88 398 GLU A CA 1
ATOM 3223 C C . GLU A 1 398 ? 7.290 -5.900 -9.657 1.00 86.88 398 GLU A C 1
ATOM 3225 O O . GLU A 1 398 ? 7.938 -6.713 -10.316 1.00 86.88 398 GLU A O 1
ATOM 3230 N N . PHE A 1 399 ? 7.755 -5.387 -8.515 1.00 86.75 399 PHE A N 1
ATOM 3231 C CA . PHE A 1 399 ? 9.056 -5.750 -7.955 1.00 86.75 399 PHE A CA 1
ATOM 3232 C C . PHE A 1 399 ? 9.143 -7.235 -7.587 1.00 86.75 399 PHE A C 1
ATOM 3234 O O . PHE A 1 399 ? 10.126 -7.896 -7.927 1.00 86.75 399 PHE A O 1
ATOM 3241 N N . ILE A 1 400 ? 8.117 -7.778 -6.929 1.00 90.12 400 ILE A N 1
ATOM 3242 C CA . ILE A 1 400 ? 8.068 -9.195 -6.545 1.00 90.12 400 ILE A CA 1
ATOM 3243 C C . ILE A 1 400 ? 8.040 -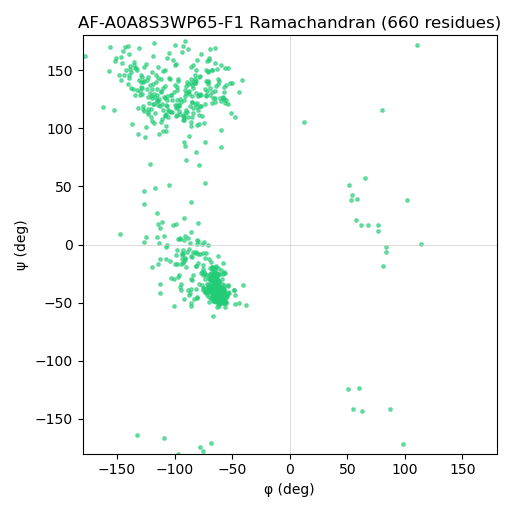10.077 -7.796 1.00 90.12 400 ILE A C 1
ATOM 3245 O O . ILE A 1 400 ? 8.827 -11.019 -7.910 1.00 90.12 400 ILE A O 1
ATOM 3249 N N . GLN A 1 401 ? 7.197 -9.738 -8.773 1.00 87.50 401 GLN A N 1
ATOM 3250 C CA . GLN A 1 401 ? 7.117 -10.468 -10.034 1.00 87.50 401 GLN A CA 1
ATOM 3251 C C . GLN A 1 401 ? 8.436 -10.392 -10.802 1.00 87.50 401 GLN A C 1
ATOM 3253 O O . GLN A 1 401 ? 8.874 -11.386 -11.370 1.00 87.50 401 GLN A O 1
ATOM 3258 N N . LEU A 1 402 ? 9.116 -9.244 -10.774 1.00 83.06 402 LEU A N 1
ATOM 3259 C CA . LEU A 1 402 ? 10.427 -9.085 -11.384 1.00 83.06 402 LEU A CA 1
ATOM 3260 C C . LEU A 1 402 ? 11.447 -10.042 -10.760 1.00 83.06 402 LEU A C 1
ATOM 3262 O O . LEU A 1 402 ? 12.209 -10.664 -11.498 1.00 83.06 402 LEU A O 1
ATOM 3266 N N . LEU A 1 403 ? 11.451 -10.201 -9.434 1.00 82.94 403 LEU A N 1
ATOM 3267 C CA . LEU A 1 403 ? 12.319 -11.156 -8.736 1.00 82.94 403 LEU A CA 1
ATOM 3268 C C . LEU A 1 403 ? 11.963 -12.616 -9.042 1.00 82.94 403 LEU A C 1
ATOM 3270 O O . LEU A 1 403 ? 12.874 -13.434 -9.152 1.00 82.94 403 LEU A O 1
ATOM 3274 N N . LYS A 1 404 ? 10.673 -12.933 -9.206 1.00 81.81 404 LYS A N 1
ATOM 3275 C CA . LYS A 1 404 ? 10.193 -14.268 -9.600 1.00 81.81 404 LYS A CA 1
ATOM 3276 C C . LYS A 1 404 ? 10.585 -14.618 -11.039 1.00 81.81 404 LYS A C 1
ATOM 3278 O O . LYS A 1 404 ? 11.090 -15.705 -11.296 1.00 81.81 404 LYS A O 1
ATOM 3283 N N . ASP A 1 405 ? 10.381 -13.683 -11.963 1.00 73.62 405 ASP A N 1
ATOM 3284 C CA . ASP A 1 405 ? 10.628 -13.847 -13.398 1.00 73.62 405 ASP A CA 1
ATOM 3285 C C . ASP A 1 405 ? 12.115 -13.891 -13.752 1.00 73.62 405 ASP A C 1
ATOM 3287 O O . ASP A 1 405 ? 12.519 -14.537 -14.722 1.00 73.62 405 ASP A O 1
ATOM 3291 N N . SER A 1 406 ? 12.940 -13.137 -13.024 1.00 64.75 406 SER A N 1
ATOM 3292 C CA . SER A 1 406 ? 14.380 -13.126 -13.253 1.00 64.75 406 SER A CA 1
ATOM 3293 C C . SER A 1 406 ? 15.021 -14.327 -12.563 1.00 64.75 406 SER A C 1
ATOM 3295 O O . SER A 1 406 ? 15.649 -14.211 -11.507 1.00 64.75 406 SER A O 1
ATOM 3297 N N . ALA A 1 407 ? 14.906 -15.489 -13.220 1.00 56.97 407 ALA A N 1
ATOM 3298 C CA . ALA A 1 407 ? 15.870 -16.578 -13.068 1.00 56.97 407 ALA A CA 1
ATOM 3299 C C . ALA A 1 407 ? 17.288 -15.984 -13.040 1.00 56.97 407 ALA A C 1
ATOM 3301 O O . ALA A 1 407 ? 17.544 -14.982 -13.712 1.00 56.97 407 ALA A O 1
ATOM 3302 N N . SER A 1 408 ? 18.175 -16.533 -12.202 1.00 63.88 408 SER A N 1
ATOM 3303 C CA . SER A 1 408 ? 19.343 -15.798 -11.709 1.00 63.88 408 SER A CA 1
ATOM 3304 C C . SER A 1 408 ? 20.102 -15.070 -12.824 1.00 63.88 408 SER A C 1
ATOM 3306 O O . SER A 1 408 ? 20.804 -15.697 -13.611 1.00 63.88 408 SER A O 1
ATOM 3308 N N . LEU A 1 409 ? 20.028 -13.733 -12.835 1.00 82.50 409 LEU A N 1
ATOM 3309 C CA . LEU A 1 409 ? 20.916 -12.897 -13.654 1.00 82.50 409 LEU A CA 1
ATOM 3310 C C . LEU A 1 409 ? 22.390 -13.145 -13.306 1.00 82.50 409 LEU A C 1
ATOM 3312 O O . LEU A 1 409 ? 23.271 -12.759 -14.063 1.00 82.50 409 LEU A O 1
ATOM 3316 N N . ALA A 1 410 ? 22.647 -13.770 -12.155 1.00 86.12 410 ALA A N 1
ATOM 3317 C CA . ALA A 1 410 ? 23.963 -14.145 -11.684 1.00 86.12 410 ALA A CA 1
ATOM 3318 C C . ALA A 1 410 ? 24.720 -14.979 -12.727 1.00 86.12 410 ALA A C 1
ATOM 3320 O O . ALA A 1 410 ? 24.294 -16.065 -13.116 1.00 86.12 410 ALA A O 1
ATOM 3321 N N . LEU A 1 411 ? 25.877 -14.469 -13.131 1.00 90.62 411 LEU A N 1
ATOM 3322 C CA . LEU A 1 411 ? 26.843 -15.164 -13.964 1.00 90.62 411 LEU A CA 1
ATOM 3323 C C . LEU A 1 411 ? 28.022 -15.611 -13.106 1.00 90.62 411 LEU A C 1
ATOM 3325 O O . LEU A 1 411 ? 28.452 -14.895 -12.201 1.00 90.62 411 LEU A O 1
ATOM 3329 N N . SER A 1 412 ? 28.564 -16.787 -13.415 1.00 89.94 412 SER A N 1
ATOM 3330 C CA . SER A 1 412 ? 29.842 -17.231 -12.866 1.00 89.94 412 SER A CA 1
ATOM 3331 C C . SER A 1 412 ? 31.003 -16.593 -13.627 1.00 89.94 412 SER A C 1
ATOM 3333 O O . SER A 1 412 ? 30.870 -16.201 -14.787 1.00 89.94 412 SER A O 1
ATOM 3335 N N . GLU A 1 413 ? 32.179 -16.547 -13.004 1.00 90.06 413 GLU A N 1
ATOM 3336 C CA . GLU A 1 413 ? 33.405 -16.091 -13.666 1.00 90.06 413 GLU A CA 1
ATOM 3337 C C . GLU A 1 413 ? 33.723 -16.917 -14.924 1.00 90.06 413 GLU A C 1
ATOM 3339 O O . GLU A 1 413 ? 34.081 -16.360 -15.959 1.00 90.06 413 GLU A O 1
ATOM 3344 N N . GLN A 1 414 ? 33.499 -18.234 -14.872 1.00 90.38 414 GLN A N 1
ATOM 3345 C CA . GLN A 1 414 ? 33.639 -19.117 -16.031 1.00 90.38 414 GLN A CA 1
ATOM 3346 C C . GLN A 1 414 ? 32.735 -18.678 -17.187 1.00 90.38 414 GLN A C 1
ATOM 3348 O O . GLN A 1 414 ? 33.188 -18.614 -18.329 1.00 90.38 414 GLN A O 1
ATOM 3353 N N . LYS A 1 415 ? 31.486 -18.295 -16.893 1.00 91.94 415 LYS A N 1
ATOM 3354 C CA . LYS A 1 415 ? 30.563 -17.837 -17.931 1.00 91.94 415 LYS A CA 1
ATOM 3355 C C . LYS A 1 415 ? 31.037 -16.547 -18.601 1.00 91.94 415 LYS A C 1
ATOM 3357 O O . LYS A 1 415 ? 30.824 -16.362 -19.793 1.00 91.94 415 LYS A O 1
ATOM 3362 N N . ILE A 1 416 ? 31.716 -15.669 -17.865 1.00 92.62 416 ILE A N 1
ATOM 3363 C CA . ILE A 1 416 ? 32.309 -14.447 -18.427 1.00 92.62 416 ILE A CA 1
ATOM 3364 C C . ILE A 1 416 ? 33.461 -14.772 -19.376 1.00 92.62 416 ILE A C 1
ATOM 3366 O O . ILE A 1 416 ? 33.578 -14.139 -20.423 1.00 92.62 416 ILE A O 1
ATOM 3370 N N . LEU A 1 417 ? 34.287 -15.765 -19.043 1.00 91.06 417 LEU A N 1
ATOM 3371 C CA . LEU A 1 417 ? 35.362 -16.219 -19.928 1.00 91.06 417 LEU A CA 1
ATOM 3372 C C . LEU A 1 417 ? 34.808 -16.793 -21.241 1.00 91.06 417 LEU A C 1
ATOM 3374 O O . LEU A 1 417 ? 35.350 -16.487 -22.298 1.00 91.06 417 LEU A O 1
ATOM 3378 N N . GLU A 1 418 ? 33.693 -17.529 -21.194 1.00 91.38 418 GLU A N 1
ATOM 3379 C CA . GLU A 1 418 ? 32.971 -17.973 -22.399 1.00 91.38 418 GLU A CA 1
ATOM 3380 C C . GLU A 1 418 ? 32.424 -16.788 -23.213 1.00 91.38 418 GLU A C 1
ATOM 3382 O O . GLU A 1 418 ? 32.533 -16.768 -24.430 1.00 91.38 418 GLU A O 1
ATOM 3387 N N . ILE A 1 419 ? 31.874 -15.757 -22.559 1.00 92.62 419 ILE A N 1
ATOM 3388 C CA . ILE A 1 419 ? 31.356 -14.554 -23.244 1.00 92.62 419 ILE A CA 1
ATOM 3389 C C . ILE A 1 419 ? 32.473 -13.762 -23.950 1.00 92.62 419 ILE A C 1
ATOM 3391 O O . ILE A 1 419 ? 32.227 -13.102 -24.967 1.00 92.62 419 ILE A O 1
ATOM 3395 N N . LEU A 1 420 ? 33.692 -13.790 -23.402 1.00 90.44 420 LEU A N 1
ATOM 3396 C CA . LEU A 1 420 ? 34.870 -13.151 -23.993 1.00 90.44 420 LEU A CA 1
ATOM 3397 C C . LEU A 1 420 ? 35.389 -13.895 -25.229 1.00 90.44 420 LEU A C 1
ATOM 3399 O O . LEU A 1 420 ? 36.007 -13.266 -26.091 1.00 90.44 420 LEU A O 1
ATOM 3403 N N . ASP A 1 421 ? 35.139 -15.198 -25.330 1.00 90.69 421 ASP A N 1
ATOM 3404 C CA . ASP A 1 421 ? 35.494 -15.992 -26.497 1.00 90.69 421 ASP A CA 1
ATOM 3405 C C . ASP A 1 421 ? 34.482 -15.771 -27.633 1.00 90.69 421 ASP A C 1
ATOM 3407 O O . ASP A 1 421 ? 33.373 -16.299 -27.658 1.00 90.69 421 ASP A O 1
ATOM 3411 N N . VAL A 1 422 ? 34.897 -14.979 -28.622 1.00 90.25 422 VAL A N 1
ATOM 3412 C CA . VAL A 1 422 ? 34.077 -14.645 -29.796 1.00 90.25 422 VAL A CA 1
ATOM 3413 C C . VAL A 1 422 ? 33.658 -15.892 -30.579 1.00 90.25 422 VAL A C 1
ATOM 3415 O O . VAL A 1 422 ? 32.603 -15.875 -31.205 1.00 90.25 422 VAL A O 1
ATOM 3418 N N . SER A 1 423 ? 34.461 -16.963 -30.559 1.00 86.50 423 SER A N 1
ATOM 3419 C CA . SER A 1 423 ? 34.198 -18.164 -31.361 1.00 86.50 423 SER A CA 1
ATOM 3420 C C . SER A 1 423 ? 33.044 -19.015 -30.824 1.00 86.50 423 SER A C 1
ATOM 3422 O O . SER A 1 423 ? 32.391 -19.706 -31.602 1.00 86.50 423 SER A O 1
ATOM 3424 N N . SER A 1 424 ? 32.760 -18.923 -29.524 1.00 83.31 424 SER A N 1
ATOM 3425 C CA . SER A 1 424 ? 31.700 -19.674 -28.840 1.00 83.31 424 SER A CA 1
ATOM 3426 C C . SER A 1 424 ? 30.484 -18.816 -28.464 1.00 83.31 424 SER A C 1
ATOM 3428 O O . SER A 1 424 ? 29.501 -19.323 -27.920 1.00 83.31 424 SER A O 1
ATOM 3430 N N . ARG A 1 425 ? 30.502 -17.511 -28.767 1.00 90.62 425 ARG A N 1
ATOM 3431 C CA . ARG A 1 425 ? 29.429 -16.581 -28.404 1.00 90.62 425 ARG A CA 1
ATOM 3432 C C . ARG A 1 425 ? 28.282 -16.591 -29.419 1.00 90.62 425 ARG A C 1
ATOM 3434 O O . ARG A 1 425 ? 28.406 -16.078 -30.523 1.00 90.62 425 ARG A O 1
ATOM 3441 N N . GLU A 1 426 ? 27.123 -17.076 -28.978 1.00 89.44 426 GLU A N 1
ATOM 3442 C CA . GLU A 1 426 ? 25.888 -17.138 -29.784 1.00 89.44 426 GLU A CA 1
ATOM 3443 C C . GLU A 1 426 ? 24.970 -15.910 -29.651 1.00 89.44 426 GLU A C 1
ATOM 3445 O O . GLU A 1 426 ? 24.056 -15.727 -30.448 1.00 89.44 426 GLU A O 1
ATOM 3450 N N . HIS A 1 427 ? 25.190 -15.064 -28.638 1.00 92.81 427 HIS A N 1
ATOM 3451 C CA . HIS A 1 427 ? 24.334 -13.911 -28.331 1.00 92.81 427 HIS A CA 1
ATOM 3452 C C . HIS A 1 427 ? 25.175 -12.668 -28.029 1.00 92.81 427 HIS A C 1
ATOM 3454 O O . HIS A 1 427 ? 26.301 -12.782 -27.543 1.00 92.81 427 HIS A O 1
ATOM 3460 N N . SER A 1 428 ? 24.621 -11.475 -28.240 1.00 94.38 428 SER A N 1
ATOM 3461 C CA . SER A 1 428 ? 25.180 -10.258 -27.642 1.00 94.38 428 SER A CA 1
ATOM 3462 C C . SER A 1 428 ? 24.911 -10.264 -26.134 1.00 94.38 428 SER A C 1
ATOM 3464 O O . SER A 1 428 ? 23.825 -10.647 -25.706 1.00 94.38 428 SER A O 1
ATOM 3466 N N . TRP A 1 429 ? 25.863 -9.822 -25.313 1.00 96.00 429 TRP A N 1
ATOM 3467 C CA . TRP A 1 429 ? 25.719 -9.831 -23.851 1.00 96.00 429 TRP A CA 1
ATOM 3468 C C . TRP A 1 429 ? 25.845 -8.439 -23.249 1.00 96.00 429 TRP A C 1
ATOM 3470 O O . TRP A 1 429 ? 26.831 -7.754 -23.498 1.00 96.00 429 TRP A O 1
ATOM 3480 N N . LEU A 1 430 ? 24.896 -8.051 -22.400 1.00 96.75 430 LEU A N 1
ATOM 3481 C CA . LEU A 1 430 ? 24.987 -6.872 -21.541 1.00 96.75 430 LEU A CA 1
ATOM 3482 C C . LEU A 1 430 ? 25.181 -7.317 -20.088 1.00 96.75 430 LEU A C 1
ATOM 3484 O O . LEU A 1 430 ? 24.275 -7.872 -19.464 1.00 96.75 430 LEU A O 1
ATOM 3488 N N . VAL A 1 431 ? 26.374 -7.079 -19.545 1.00 96.44 431 VAL A N 1
ATOM 3489 C CA . VAL A 1 431 ? 26.780 -7.624 -18.246 1.00 96.44 431 VAL A CA 1
ATOM 3490 C C . VAL A 1 431 ? 27.185 -6.527 -17.269 1.00 96.44 431 VAL A C 1
ATOM 3492 O O . VAL A 1 431 ? 28.074 -5.726 -17.568 1.00 96.44 431 VAL A O 1
ATOM 3495 N N . ALA A 1 432 ? 26.583 -6.525 -16.079 1.00 95.94 432 ALA A N 1
ATOM 3496 C CA . ALA A 1 432 ? 27.079 -5.753 -14.944 1.00 95.94 432 ALA A CA 1
ATOM 3497 C C . ALA A 1 432 ? 28.206 -6.514 -14.254 1.00 95.94 432 ALA A C 1
ATOM 3499 O O . ALA A 1 432 ? 28.062 -7.684 -13.915 1.00 95.94 432 ALA A O 1
ATOM 3500 N N . HIS A 1 433 ? 29.316 -5.832 -14.011 1.00 95.19 433 HIS A N 1
ATOM 3501 C CA . HIS A 1 433 ? 30.444 -6.342 -13.249 1.00 95.19 433 HIS A CA 1
ATOM 3502 C C . HIS A 1 433 ? 30.513 -5.575 -11.938 1.00 95.19 433 HIS A C 1
ATOM 3504 O O . HIS A 1 433 ? 30.851 -4.388 -11.933 1.00 95.19 433 HIS A O 1
ATOM 3510 N N . LEU A 1 434 ? 30.163 -6.248 -10.846 1.00 93.38 434 LEU A N 1
ATOM 3511 C CA . LEU A 1 434 ? 30.039 -5.663 -9.519 1.00 93.38 434 LEU A CA 1
ATOM 3512 C C . LEU A 1 434 ? 31.219 -6.129 -8.647 1.00 93.38 434 LEU A C 1
ATOM 3514 O O . LEU A 1 434 ? 31.417 -7.335 -8.484 1.00 93.38 434 LEU A O 1
ATOM 3518 N N . PRO A 1 435 ? 32.048 -5.205 -8.122 1.00 92.44 435 PRO A N 1
ATOM 3519 C CA . PRO A 1 435 ? 33.228 -5.557 -7.339 1.00 92.44 435 PRO A CA 1
ATOM 3520 C C . PRO A 1 435 ? 32.846 -6.143 -5.975 1.00 92.44 435 PRO A C 1
ATOM 3522 O O . PRO A 1 435 ? 31.758 -5.905 -5.453 1.00 92.44 435 PRO A O 1
ATOM 3525 N N . ALA A 1 436 ? 33.779 -6.859 -5.353 1.00 87.56 436 ALA A N 1
ATOM 3526 C CA . ALA A 1 436 ? 33.605 -7.303 -3.976 1.00 87.56 436 ALA A CA 1
ATOM 3527 C C . ALA A 1 436 ? 33.490 -6.102 -3.024 1.00 87.56 436 ALA A C 1
ATOM 3529 O O . ALA A 1 436 ? 34.241 -5.132 -3.140 1.00 87.56 436 ALA A O 1
ATOM 3530 N N . GLY A 1 437 ? 32.570 -6.173 -2.061 1.00 81.31 437 GLY A N 1
ATOM 3531 C CA . GLY A 1 437 ? 32.502 -5.185 -0.984 1.00 81.31 437 GLY A CA 1
ATOM 3532 C C . GLY A 1 437 ? 31.896 -3.828 -1.329 1.00 81.31 437 GLY A C 1
ATOM 3533 O O . GLY A 1 437 ? 32.008 -2.907 -0.526 1.00 81.31 437 GLY A O 1
ATOM 3534 N N . CYS A 1 438 ? 31.252 -3.675 -2.487 1.00 82.06 438 CYS A N 1
ATOM 3535 C CA . CYS A 1 438 ? 30.561 -2.428 -2.826 1.00 82.06 438 CYS A CA 1
ATOM 3536 C C . CYS A 1 438 ? 29.323 -2.147 -1.962 1.00 82.06 438 CYS A C 1
ATOM 3538 O O . CYS A 1 438 ? 28.921 -0.991 -1.872 1.00 82.06 438 CYS A O 1
ATOM 3540 N N . GLY A 1 439 ? 28.744 -3.161 -1.310 1.00 78.75 439 GLY A N 1
ATOM 3541 C CA . GLY A 1 439 ? 27.598 -3.009 -0.411 1.00 78.75 439 GLY A CA 1
ATOM 3542 C C . GLY A 1 439 ? 26.347 -2.480 -1.120 1.00 78.75 439 GLY A C 1
ATOM 3543 O O . GLY A 1 439 ? 26.109 -2.787 -2.285 1.00 78.75 439 GLY A O 1
ATOM 3544 N N . ARG A 1 440 ? 25.580 -1.637 -0.417 1.00 75.62 440 ARG A N 1
ATOM 3545 C CA . ARG A 1 440 ? 24.270 -1.121 -0.853 1.00 75.62 440 ARG A CA 1
ATOM 3546 C C . ARG A 1 440 ? 24.216 -0.572 -2.296 1.00 75.62 440 ARG A C 1
ATOM 3548 O O . ARG A 1 440 ? 23.262 -0.906 -2.989 1.00 75.62 440 ARG A O 1
ATOM 3555 N N . PRO A 1 441 ? 25.194 0.215 -2.790 1.00 83.00 441 PRO A N 1
ATOM 3556 C CA . PRO A 1 441 ? 25.216 0.644 -4.192 1.00 83.00 441 PRO A CA 1
ATOM 3557 C C . PRO A 1 441 ? 25.122 -0.494 -5.221 1.00 83.00 441 PRO A C 1
ATOM 3559 O O . PRO A 1 441 ? 24.524 -0.314 -6.275 1.00 83.00 441 PRO A O 1
ATOM 3562 N N . CYS A 1 442 ? 25.702 -1.664 -4.944 1.00 85.25 442 CYS A N 1
ATOM 3563 C CA . CYS A 1 442 ? 25.582 -2.813 -5.840 1.00 85.25 442 CYS A CA 1
ATOM 3564 C C . CYS A 1 442 ? 24.227 -3.501 -5.742 1.00 85.25 442 CYS A C 1
ATOM 3566 O O . CYS A 1 442 ? 23.717 -3.934 -6.769 1.00 85.25 442 CYS A O 1
ATOM 3568 N N . ASP A 1 443 ? 23.630 -3.551 -4.550 1.00 78.06 443 ASP A N 1
ATOM 3569 C CA . ASP A 1 443 ? 22.269 -4.069 -4.379 1.00 78.06 443 ASP A CA 1
ATOM 3570 C C . ASP A 1 443 ? 21.269 -3.217 -5.183 1.00 78.06 443 ASP A C 1
ATOM 3572 O O . ASP A 1 443 ? 20.378 -3.741 -5.853 1.00 78.06 443 ASP A O 1
ATOM 3576 N N . GLU A 1 444 ? 21.457 -1.892 -5.166 1.00 80.69 444 GLU A N 1
ATOM 3577 C CA . GLU A 1 444 ? 20.685 -0.944 -5.977 1.00 80.69 444 GLU A CA 1
ATOM 3578 C C . GLU A 1 444 ? 20.930 -1.171 -7.480 1.00 80.69 444 GLU A C 1
ATOM 3580 O O . GLU A 1 444 ? 19.974 -1.281 -8.245 1.00 80.69 444 GLU A O 1
ATOM 3585 N N . LEU A 1 445 ? 22.183 -1.350 -7.914 1.00 88.19 445 LEU A N 1
ATOM 3586 C CA . LEU A 1 445 ? 22.499 -1.671 -9.314 1.00 88.19 445 LEU A CA 1
ATOM 3587 C C . LEU A 1 445 ? 21.933 -3.021 -9.774 1.00 88.19 445 LEU A C 1
ATOM 3589 O O . LEU A 1 445 ? 21.543 -3.152 -10.933 1.00 88.19 445 LEU A O 1
ATOM 3593 N N . GLU A 1 446 ? 21.878 -4.029 -8.902 1.00 84.50 446 GLU A N 1
ATOM 3594 C CA . GLU A 1 446 ? 21.279 -5.325 -9.227 1.00 84.50 446 GLU A CA 1
ATOM 3595 C C . GLU A 1 446 ? 19.779 -5.175 -9.515 1.00 84.50 446 GLU A C 1
ATOM 3597 O O . GLU A 1 446 ? 19.265 -5.793 -10.450 1.00 84.50 446 GLU A O 1
ATOM 3602 N N . HIS A 1 447 ? 19.080 -4.324 -8.756 1.00 82.19 447 HIS A N 1
ATOM 3603 C CA . HIS A 1 447 ? 17.682 -3.993 -9.024 1.00 82.19 447 HIS A CA 1
ATOM 3604 C C . HIS A 1 447 ? 17.510 -3.330 -10.398 1.00 82.19 447 HIS A C 1
ATOM 3606 O O . HIS A 1 447 ? 16.707 -3.800 -11.209 1.00 82.19 447 HIS A O 1
ATOM 3612 N N . GLU A 1 448 ? 18.321 -2.316 -10.701 1.00 87.44 448 GLU A N 1
ATOM 3613 C CA . GLU A 1 448 ? 18.316 -1.646 -12.008 1.00 87.44 448 GLU A CA 1
ATOM 3614 C C . GLU A 1 448 ? 18.601 -2.639 -13.147 1.00 87.44 448 GLU A C 1
ATOM 3616 O O . GLU A 1 448 ? 17.949 -2.611 -14.193 1.00 87.44 448 GLU A O 1
ATOM 3621 N N . TRP A 1 449 ? 19.492 -3.612 -12.928 1.00 90.56 449 TRP A N 1
ATOM 3622 C CA . TRP A 1 449 ? 19.784 -4.657 -13.912 1.00 90.56 449 TRP A CA 1
ATOM 3623 C C . TRP A 1 449 ? 18.603 -5.573 -14.216 1.00 90.56 449 TRP A C 1
ATOM 3625 O O . TRP A 1 449 ? 18.471 -6.073 -15.336 1.00 90.56 449 TRP A O 1
ATOM 3635 N N . ARG A 1 450 ? 17.711 -5.783 -13.247 1.00 86.38 450 ARG A N 1
ATOM 3636 C CA . ARG A 1 450 ? 16.479 -6.543 -13.471 1.00 86.38 450 ARG A CA 1
ATOM 3637 C C . ARG A 1 450 ? 15.507 -5.761 -14.349 1.00 86.38 450 ARG A C 1
ATOM 3639 O O . ARG A 1 450 ? 14.927 -6.349 -15.262 1.00 86.38 450 ARG A O 1
ATOM 3646 N N . ILE A 1 451 ? 15.392 -4.446 -14.153 1.00 86.50 451 ILE A N 1
ATOM 3647 C CA . ILE A 1 451 ? 14.607 -3.564 -15.034 1.00 86.50 451 ILE A CA 1
ATOM 3648 C C . ILE A 1 451 ? 15.161 -3.630 -16.465 1.00 86.50 451 ILE A C 1
ATOM 3650 O O . ILE A 1 451 ? 14.402 -3.830 -17.417 1.00 86.50 451 ILE A O 1
ATOM 3654 N N . ILE A 1 452 ? 16.488 -3.555 -16.615 1.00 92.12 452 ILE A N 1
ATOM 3655 C CA . ILE A 1 452 ? 17.186 -3.709 -17.902 1.00 92.12 452 ILE A CA 1
ATOM 3656 C C . ILE A 1 452 ? 16.858 -5.063 -18.544 1.00 92.12 452 ILE A C 1
ATOM 3658 O O . ILE A 1 452 ? 16.455 -5.110 -19.707 1.00 92.12 452 ILE A O 1
ATOM 3662 N N . ALA A 1 453 ? 16.980 -6.162 -17.794 1.00 90.31 453 ALA A N 1
ATOM 3663 C CA . ALA A 1 453 ? 16.696 -7.508 -18.286 1.00 90.31 453 ALA A CA 1
ATOM 3664 C C . ALA A 1 453 ? 15.240 -7.665 -18.749 1.00 90.31 453 ALA A C 1
ATOM 3666 O O . ALA A 1 453 ? 14.990 -8.215 -19.822 1.00 90.31 453 ALA A O 1
ATOM 3667 N N . LYS A 1 454 ? 14.275 -7.132 -17.986 1.00 87.25 454 LYS A N 1
ATOM 3668 C CA . LYS A 1 454 ? 12.857 -7.108 -18.374 1.00 87.25 454 LYS A CA 1
ATOM 3669 C C . LYS A 1 454 ? 12.655 -6.325 -19.670 1.00 87.25 454 LYS A C 1
ATOM 3671 O O . LYS A 1 454 ? 11.950 -6.799 -20.559 1.00 87.25 454 LYS A O 1
ATOM 3676 N N . LYS A 1 455 ? 13.284 -5.154 -19.799 1.00 89.88 455 LYS A N 1
ATOM 3677 C CA . LYS A 1 455 ? 13.134 -4.287 -20.975 1.00 89.88 455 LYS A CA 1
ATOM 3678 C C . LYS A 1 455 ? 13.731 -4.897 -22.241 1.00 89.88 455 LYS A C 1
ATOM 3680 O O . LYS A 1 455 ? 13.146 -4.748 -23.307 1.00 89.88 455 LYS A O 1
ATOM 3685 N N . LEU A 1 456 ? 14.860 -5.594 -22.122 1.00 91.69 456 LEU A N 1
ATOM 3686 C CA . LEU A 1 456 ? 15.549 -6.243 -23.243 1.00 91.69 456 LEU A CA 1
ATOM 3687 C C . LEU A 1 456 ? 14.998 -7.636 -23.584 1.00 91.69 456 LEU A C 1
ATOM 3689 O O . LEU A 1 456 ? 15.386 -8.186 -24.609 1.00 91.69 456 LEU A O 1
ATOM 3693 N N . ARG A 1 457 ? 14.065 -8.183 -22.790 1.00 88.12 457 ARG A N 1
ATOM 3694 C CA . ARG A 1 457 ? 13.440 -9.501 -23.009 1.00 88.12 457 ARG A CA 1
ATOM 3695 C C . ARG A 1 457 ? 12.927 -9.738 -24.445 1.00 88.12 457 ARG A C 1
ATOM 3697 O O . ARG A 1 457 ? 13.122 -10.851 -24.922 1.00 88.12 457 ARG A O 1
ATOM 3704 N N . PRO A 1 458 ? 12.322 -8.760 -25.158 1.00 89.94 458 PRO A N 1
ATOM 3705 C CA . PRO A 1 458 ? 11.883 -8.965 -26.544 1.00 89.94 458 PRO A CA 1
ATOM 3706 C C . PRO A 1 458 ? 13.028 -9.215 -27.540 1.00 89.94 458 PRO A C 1
ATOM 3708 O O . PRO A 1 458 ? 12.794 -9.738 -28.624 1.00 89.94 458 PRO A O 1
ATOM 3711 N N . LEU A 1 459 ? 14.262 -8.822 -27.212 1.00 91.44 459 LEU A N 1
ATOM 3712 C CA . LEU A 1 459 ? 15.421 -8.974 -28.087 1.00 91.44 459 LEU A CA 1
ATOM 3713 C C . LEU A 1 459 ? 16.105 -10.311 -27.806 1.00 91.44 459 LEU A C 1
ATOM 3715 O O . LEU A 1 459 ? 17.075 -10.386 -27.056 1.00 91.44 459 LEU A O 1
ATOM 3719 N N . GLU A 1 460 ? 15.619 -11.379 -28.435 1.00 88.19 460 GLU A N 1
ATOM 3720 C CA . GLU A 1 460 ? 16.105 -12.742 -28.181 1.00 88.19 460 GLU A CA 1
ATOM 3721 C C . GLU A 1 460 ? 17.599 -12.941 -28.473 1.00 88.19 460 GLU A C 1
ATOM 3723 O O . GLU A 1 460 ? 18.210 -13.844 -27.906 1.00 88.19 460 GLU A O 1
ATOM 3728 N N . PHE A 1 461 ? 18.208 -12.090 -29.300 1.00 90.69 461 PHE A N 1
ATOM 3729 C CA . PHE A 1 461 ? 19.642 -12.119 -29.606 1.00 90.69 461 PHE A CA 1
ATOM 3730 C C . PHE A 1 461 ? 20.517 -11.425 -28.545 1.00 90.69 461 PHE A C 1
ATOM 3732 O O . PHE A 1 461 ? 21.746 -11.481 -28.636 1.00 90.69 461 PHE A O 1
ATOM 3739 N N . VAL A 1 462 ? 19.913 -10.772 -27.543 1.00 93.00 462 VAL A N 1
ATOM 3740 C CA . VAL A 1 462 ? 20.607 -10.125 -26.422 1.00 93.00 462 VAL A CA 1
ATOM 3741 C C . VAL A 1 462 ? 20.353 -10.906 -25.132 1.00 93.00 462 VAL A C 1
ATOM 3743 O O . VAL A 1 462 ? 19.233 -11.303 -24.810 1.00 93.00 462 VAL A O 1
ATOM 3746 N N . ARG A 1 463 ? 21.412 -11.138 -24.360 1.00 93.06 463 ARG A N 1
ATOM 3747 C CA . ARG A 1 463 ? 21.365 -11.735 -23.022 1.00 93.06 463 ARG A CA 1
ATOM 3748 C C . ARG A 1 463 ? 21.862 -10.727 -21.997 1.00 93.06 463 ARG A C 1
ATOM 3750 O O . ARG A 1 463 ? 22.751 -9.925 -22.279 1.00 93.06 463 ARG A O 1
ATOM 3757 N N . VAL A 1 464 ? 21.281 -10.763 -20.803 1.00 93.88 464 VAL A N 1
ATOM 3758 C CA . VAL A 1 464 ? 21.600 -9.840 -19.709 1.00 93.88 464 VAL A CA 1
ATOM 3759 C C . VAL A 1 464 ? 22.071 -10.643 -18.506 1.00 93.88 464 VAL A C 1
ATOM 3761 O O . VAL A 1 464 ? 21.479 -11.673 -18.191 1.00 93.88 464 VAL A O 1
ATOM 3764 N N . GLY A 1 465 ? 23.122 -10.182 -17.831 1.00 93.31 465 GLY A N 1
ATOM 3765 C CA . GLY A 1 465 ? 23.619 -10.847 -16.628 1.00 93.31 465 GLY A CA 1
ATOM 3766 C C . GLY A 1 465 ? 24.397 -9.939 -15.683 1.00 93.31 465 GLY A C 1
ATOM 3767 O O . GLY A 1 465 ? 24.726 -8.802 -16.013 1.00 93.31 465 GLY A O 1
ATOM 3768 N N . VAL A 1 466 ? 24.679 -10.452 -14.492 1.00 92.56 466 VAL A N 1
ATOM 3769 C CA . VAL A 1 466 ? 25.361 -9.769 -13.392 1.00 92.56 466 VAL A CA 1
ATOM 3770 C C . VAL A 1 466 ? 26.451 -10.695 -12.861 1.00 92.56 466 VAL A C 1
ATOM 3772 O O . VAL A 1 466 ? 26.159 -11.773 -12.353 1.00 92.56 466 VAL A O 1
ATOM 3775 N N . LEU A 1 467 ? 27.709 -10.280 -12.957 1.00 93.06 467 LEU A N 1
ATOM 3776 C CA . LEU A 1 467 ? 28.819 -10.904 -12.246 1.00 93.06 467 LEU A CA 1
ATOM 3777 C C . LEU A 1 467 ? 29.010 -10.177 -10.913 1.00 93.06 467 LEU A C 1
ATOM 3779 O O . LEU A 1 467 ? 29.470 -9.034 -10.897 1.00 93.06 467 LEU A O 1
ATOM 3783 N N . GLN A 1 468 ? 28.696 -10.852 -9.810 1.00 90.38 468 GLN A N 1
ATOM 3784 C CA . GLN A 1 468 ? 28.998 -10.372 -8.463 1.00 90.38 468 GLN A CA 1
ATOM 3785 C C . GLN A 1 468 ? 30.318 -10.988 -7.992 1.00 90.38 468 GLN A C 1
ATOM 3787 O O . GLN A 1 468 ? 30.396 -12.197 -7.784 1.00 90.38 468 GLN A O 1
ATOM 3792 N N . CYS A 1 469 ? 31.357 -10.170 -7.831 1.00 90.81 469 CYS A N 1
ATOM 3793 C CA . CYS A 1 469 ? 32.656 -10.642 -7.361 1.00 90.81 469 CYS A CA 1
ATOM 3794 C C . CYS A 1 469 ? 32.696 -10.770 -5.830 1.00 90.81 469 CYS A C 1
ATOM 3796 O O . CYS A 1 469 ? 32.111 -9.962 -5.103 1.00 90.81 469 CYS A O 1
ATOM 3798 N N . GLU A 1 470 ? 33.433 -11.770 -5.346 1.00 86.00 470 GLU A N 1
ATOM 3799 C CA . GLU A 1 470 ? 33.636 -12.054 -3.922 1.00 86.00 470 GLU A CA 1
ATOM 3800 C C . GLU A 1 470 ? 35.003 -11.563 -3.424 1.00 86.00 470 GLU A C 1
ATOM 3802 O O . GLU A 1 470 ? 35.947 -11.371 -4.195 1.00 86.00 470 GLU A O 1
ATOM 3807 N N . TYR A 1 471 ? 35.133 -11.355 -2.111 1.00 80.69 471 TYR A N 1
ATOM 3808 C CA . TYR A 1 471 ? 36.412 -10.968 -1.515 1.00 80.69 471 TYR A CA 1
ATOM 3809 C C . TYR A 1 471 ? 37.479 -12.046 -1.752 1.00 80.69 471 TYR A C 1
ATOM 3811 O O . TYR A 1 471 ? 37.213 -13.237 -1.633 1.00 80.69 471 TYR A O 1
ATOM 3819 N N . ASN A 1 472 ? 38.714 -11.620 -2.041 1.00 79.25 472 ASN A N 1
ATOM 3820 C CA . ASN A 1 472 ? 39.862 -12.495 -2.323 1.00 79.25 472 ASN A CA 1
ATOM 3821 C C . ASN A 1 472 ? 39.707 -13.410 -3.555 1.00 79.25 472 ASN A C 1
ATOM 3823 O O . ASN A 1 472 ? 40.494 -14.347 -3.721 1.00 79.25 472 ASN A O 1
ATOM 3827 N N . SER A 1 473 ? 38.749 -13.126 -4.444 1.00 77.56 473 SER A N 1
ATOM 3828 C CA . SER A 1 473 ? 38.633 -13.801 -5.737 1.00 77.56 473 SER A CA 1
ATOM 3829 C C . SER A 1 473 ? 39.928 -13.658 -6.547 1.00 77.56 473 SER A C 1
ATOM 3831 O O . SER A 1 473 ? 40.457 -12.551 -6.696 1.00 77.56 473 SER A O 1
ATOM 3833 N N . ARG A 1 474 ? 40.432 -14.769 -7.090 1.00 79.31 474 ARG A N 1
ATOM 3834 C CA . ARG A 1 474 ? 41.533 -14.783 -8.070 1.00 79.31 474 ARG A CA 1
ATOM 3835 C C . ARG A 1 474 ? 40.949 -14.656 -9.485 1.00 79.31 474 ARG A C 1
ATOM 3837 O O . ARG A 1 474 ? 39.748 -14.780 -9.647 1.00 79.31 474 ARG A O 1
ATOM 3844 N N . GLY A 1 475 ? 41.782 -14.411 -10.498 1.00 83.94 475 GLY A N 1
ATOM 3845 C CA . GLY A 1 475 ? 41.336 -14.409 -11.900 1.00 83.94 475 GLY A CA 1
ATOM 3846 C C . GLY A 1 475 ? 40.786 -13.067 -12.401 1.00 83.94 475 GLY A C 1
ATOM 3847 O O . GLY A 1 475 ? 41.330 -12.005 -12.100 1.00 83.94 475 GLY A O 1
ATOM 3848 N N . PHE A 1 476 ? 39.734 -13.117 -13.212 1.00 87.88 476 PHE A N 1
ATOM 3849 C CA . PHE A 1 476 ? 39.036 -11.974 -13.797 1.00 87.88 476 PHE A CA 1
ATOM 3850 C C . PHE A 1 476 ? 38.471 -11.034 -12.723 1.00 87.88 476 PHE A C 1
ATOM 3852 O O . PHE A 1 476 ? 38.660 -9.818 -12.828 1.00 87.88 476 PHE A O 1
ATOM 3859 N N . CYS A 1 477 ? 37.845 -11.568 -11.667 1.00 90.19 477 CYS A N 1
ATOM 3860 C CA . CYS A 1 477 ? 37.242 -10.740 -10.613 1.00 90.19 477 CYS A CA 1
ATOM 3861 C C . CYS A 1 477 ? 38.269 -9.892 -9.838 1.00 90.19 477 CYS A C 1
ATOM 3863 O O . CYS A 1 477 ? 37.934 -8.799 -9.383 1.00 90.19 477 CYS A O 1
ATOM 3865 N N . ALA A 1 478 ? 39.543 -10.301 -9.785 1.00 87.00 478 ALA A N 1
ATOM 3866 C CA . ALA A 1 478 ? 40.618 -9.498 -9.186 1.00 87.00 478 ALA A CA 1
ATOM 3867 C C . ALA A 1 478 ? 40.847 -8.147 -9.902 1.00 87.00 478 ALA A C 1
ATOM 3869 O O . ALA A 1 478 ? 41.416 -7.216 -9.328 1.00 87.00 478 ALA A O 1
ATOM 3870 N N . ASN A 1 479 ? 40.394 -8.025 -11.155 1.00 86.44 479 ASN A N 1
ATOM 3871 C CA . ASN A 1 479 ? 40.516 -6.810 -11.961 1.00 86.44 479 ASN A CA 1
ATOM 3872 C C . ASN A 1 479 ? 39.242 -5.948 -11.961 1.00 86.44 479 ASN A C 1
ATOM 3874 O O . ASN A 1 479 ? 39.253 -4.842 -12.506 1.00 86.44 479 ASN A O 1
ATOM 3878 N N . VAL A 1 480 ? 38.151 -6.408 -11.340 1.00 89.81 480 VAL A N 1
ATOM 3879 C CA . VAL A 1 480 ? 36.901 -5.647 -11.213 1.00 89.81 480 VAL A CA 1
ATOM 3880 C C . VAL A 1 480 ? 36.985 -4.790 -9.952 1.00 89.81 480 VAL A C 1
ATOM 3882 O O . VAL A 1 480 ? 36.693 -5.241 -8.851 1.00 89.81 480 VAL A O 1
ATOM 3885 N N . ARG A 1 481 ? 37.439 -3.541 -10.109 1.00 88.75 481 ARG A N 1
ATOM 3886 C CA . ARG A 1 481 ? 37.634 -2.599 -8.987 1.00 88.75 481 ARG A CA 1
ATOM 3887 C C . ARG A 1 481 ? 36.462 -1.651 -8.772 1.00 88.75 481 ARG A C 1
ATOM 3889 O O . ARG A 1 481 ? 36.271 -1.152 -7.670 1.00 88.75 481 ARG A O 1
ATOM 3896 N N . THR A 1 482 ? 35.708 -1.373 -9.828 1.00 90.88 482 THR A N 1
ATOM 3897 C CA . THR A 1 482 ? 34.567 -0.459 -9.809 1.00 90.88 482 THR A CA 1
ATOM 3898 C C . THR A 1 482 ? 33.380 -1.090 -10.534 1.00 90.88 482 THR A C 1
ATOM 3900 O O . THR A 1 482 ? 33.590 -1.897 -11.447 1.00 90.88 482 THR A O 1
ATOM 3903 N N . PRO A 1 483 ? 32.139 -0.734 -10.156 1.00 94.25 483 PRO A N 1
ATOM 3904 C CA . PRO A 1 483 ? 30.952 -1.190 -10.868 1.00 94.25 483 PRO A CA 1
ATOM 3905 C C . PRO A 1 483 ? 30.971 -0.718 -12.328 1.00 94.25 483 PRO A C 1
ATOM 3907 O O . PRO A 1 483 ? 31.123 0.477 -12.600 1.00 94.25 483 PRO A O 1
ATOM 3910 N N . THR A 1 484 ? 30.826 -1.642 -13.279 1.00 95.00 484 THR A N 1
ATOM 3911 C CA . THR A 1 484 ? 30.811 -1.316 -14.717 1.00 95.00 484 THR A CA 1
ATOM 3912 C C . THR A 1 484 ? 29.773 -2.125 -15.484 1.00 95.00 484 THR A C 1
ATOM 3914 O O . THR A 1 484 ? 29.583 -3.308 -15.217 1.00 95.00 484 THR A O 1
ATOM 3917 N N . ALA A 1 485 ? 29.138 -1.502 -16.477 1.00 96.69 485 ALA A N 1
ATOM 3918 C CA . ALA A 1 485 ? 28.400 -2.211 -17.514 1.00 96.69 485 ALA A CA 1
ATOM 3919 C C . ALA A 1 485 ? 29.359 -2.555 -18.643 1.00 96.69 485 ALA A C 1
ATOM 3921 O O . ALA A 1 485 ? 30.142 -1.695 -19.055 1.00 96.69 485 ALA A O 1
ATOM 3922 N N . ARG A 1 486 ? 29.265 -3.761 -19.197 1.00 96.25 486 ARG A N 1
ATOM 3923 C CA . ARG A 1 486 ? 29.963 -4.117 -20.431 1.00 96.25 486 ARG A CA 1
ATOM 3924 C C . ARG A 1 486 ? 29.003 -4.725 -21.436 1.00 96.25 486 ARG A C 1
ATOM 3926 O O . ARG A 1 486 ? 28.272 -5.651 -21.097 1.00 96.25 486 ARG A O 1
ATOM 3933 N N . LEU A 1 487 ? 29.025 -4.201 -22.658 1.00 96.81 487 LEU A N 1
ATOM 3934 C CA . LEU A 1 487 ? 28.315 -4.775 -23.794 1.00 96.81 487 LEU A CA 1
ATOM 3935 C C . LEU A 1 487 ? 29.312 -5.534 -24.669 1.00 96.81 487 LEU A C 1
ATOM 3937 O O . LEU A 1 487 ? 30.294 -4.957 -25.137 1.00 96.81 487 LEU A O 1
ATOM 3941 N N . TYR A 1 488 ? 29.025 -6.807 -24.903 1.00 95.62 488 TYR A N 1
ATOM 3942 C CA . TYR A 1 488 ? 29.777 -7.733 -25.737 1.00 95.62 488 TYR A CA 1
ATOM 3943 C C . TYR A 1 488 ? 28.956 -8.032 -26.999 1.00 95.62 488 TYR A C 1
ATOM 3945 O O . TYR A 1 488 ? 28.043 -8.858 -26.940 1.00 95.62 488 TYR A O 1
ATOM 3953 N N . PRO A 1 489 ? 29.220 -7.356 -28.128 1.00 93.06 489 PRO A N 1
ATOM 3954 C CA . PRO A 1 489 ? 28.464 -7.564 -29.362 1.00 93.06 489 PRO A CA 1
ATOM 3955 C C . PRO A 1 489 ? 28.789 -8.923 -29.979 1.00 93.06 489 PRO A C 1
ATOM 3957 O O . PRO A 1 489 ? 29.960 -9.275 -30.029 1.00 93.06 489 PRO A O 1
ATOM 3960 N N . LEU A 1 490 ? 27.796 -9.635 -30.520 1.00 88.50 490 LEU A N 1
ATOM 3961 C CA . LEU A 1 490 ? 27.893 -11.012 -31.032 1.00 88.50 490 LEU A CA 1
ATOM 3962 C C . LEU A 1 490 ? 29.206 -11.359 -31.766 1.00 88.50 490 LEU A C 1
ATOM 3964 O O . LEU A 1 490 ? 29.884 -12.312 -31.390 1.00 88.50 490 LEU A O 1
ATOM 3968 N N . SER A 1 491 ? 29.619 -10.569 -32.758 1.00 82.38 491 SER A N 1
ATOM 3969 C CA . SER A 1 491 ? 30.781 -10.876 -33.616 1.00 82.38 491 SER A CA 1
ATOM 3970 C C . SER A 1 491 ? 31.972 -9.926 -33.428 1.00 82.38 491 SER A C 1
ATOM 3972 O O . SER A 1 491 ? 32.879 -9.902 -34.256 1.00 82.38 491 SER A O 1
ATOM 3974 N N . ALA A 1 492 ? 31.991 -9.128 -32.355 1.00 86.25 492 ALA A N 1
ATOM 3975 C CA . ALA A 1 492 ? 33.071 -8.178 -32.091 1.00 86.25 492 ALA A CA 1
ATOM 3976 C C . ALA A 1 492 ? 34.071 -8.717 -31.054 1.00 86.25 492 ALA A C 1
ATOM 3978 O O . ALA A 1 492 ? 33.683 -9.150 -29.970 1.00 86.25 492 ALA A O 1
ATOM 3979 N N . GLY A 1 493 ? 35.371 -8.639 -31.358 1.00 82.69 493 GLY A N 1
ATOM 3980 C CA . GLY A 1 493 ? 36.445 -8.953 -30.399 1.00 82.69 493 GLY A CA 1
ATOM 3981 C C . GLY A 1 493 ? 36.678 -7.880 -29.330 1.00 82.69 493 GLY A C 1
ATOM 3982 O O . GLY A 1 493 ? 37.444 -8.096 -28.397 1.00 82.69 493 GLY A O 1
ATOM 3983 N N . HIS A 1 494 ? 36.022 -6.726 -29.453 1.00 90.19 494 HIS A N 1
ATOM 3984 C CA . HIS A 1 494 ? 36.029 -5.665 -28.451 1.00 90.19 494 HIS A CA 1
ATOM 3985 C C . HIS A 1 494 ? 34.683 -5.606 -27.721 1.00 90.19 494 HIS A C 1
ATOM 3987 O O . HIS A 1 494 ? 33.669 -6.096 -28.214 1.00 90.19 494 HIS A O 1
ATOM 3993 N N . HIS A 1 495 ? 34.681 -4.981 -26.547 1.00 93.69 495 HIS A N 1
ATOM 3994 C CA . HIS A 1 495 ? 33.482 -4.700 -25.763 1.00 93.69 495 HIS A CA 1
ATOM 3995 C C . HIS A 1 495 ? 33.401 -3.203 -25.463 1.00 93.69 495 HIS A C 1
ATOM 3997 O O . HIS A 1 495 ? 34.421 -2.512 -25.413 1.00 93.69 495 HIS A O 1
ATOM 4003 N N . PHE A 1 496 ? 32.191 -2.709 -25.231 1.00 95.81 496 PHE A N 1
ATOM 4004 C CA . PHE A 1 496 ? 31.955 -1.337 -24.788 1.00 95.81 496 PHE A CA 1
ATOM 4005 C C . PHE A 1 496 ? 31.780 -1.321 -23.277 1.00 95.81 496 PHE A C 1
ATOM 4007 O O . PHE A 1 496 ? 31.175 -2.238 -22.730 1.00 95.81 496 PHE A O 1
ATOM 4014 N N . THR A 1 497 ? 32.296 -0.294 -22.599 1.00 95.06 497 THR A N 1
ATOM 4015 C CA . THR A 1 497 ? 32.218 -0.180 -21.135 1.00 95.06 497 THR A CA 1
ATOM 4016 C C . THR A 1 497 ? 31.563 1.133 -20.719 1.00 95.06 497 THR A C 1
ATOM 4018 O O . THR A 1 497 ? 31.948 2.191 -21.214 1.00 95.06 497 THR A O 1
ATOM 4021 N N . LEU A 1 498 ? 30.630 1.068 -19.768 1.00 95.12 498 LEU A N 1
ATOM 4022 C CA . LEU A 1 498 ? 30.053 2.217 -19.066 1.00 95.12 498 LEU A CA 1
ATOM 4023 C C . LEU A 1 498 ? 30.431 2.149 -17.584 1.00 95.12 498 LEU A C 1
ATOM 4025 O O . LEU A 1 498 ? 30.314 1.098 -16.950 1.00 95.12 498 LEU A O 1
ATOM 4029 N N . ASN A 1 499 ? 30.876 3.270 -17.019 1.00 93.06 499 ASN A N 1
ATOM 4030 C CA . ASN A 1 499 ? 31.155 3.365 -15.588 1.00 93.06 499 ASN A CA 1
ATOM 4031 C C . ASN A 1 499 ? 29.846 3.599 -14.813 1.00 93.06 499 ASN A C 1
ATOM 4033 O O . ASN A 1 499 ? 29.206 4.636 -14.987 1.00 93.06 499 ASN A O 1
ATOM 4037 N N . LEU A 1 500 ? 29.489 2.661 -13.930 1.00 91.88 500 LEU A N 1
ATOM 4038 C CA . LEU A 1 500 ? 28.240 2.697 -13.163 1.00 91.88 500 LEU A CA 1
ATOM 4039 C C . LEU A 1 500 ? 28.343 3.504 -11.858 1.00 91.88 500 LEU A C 1
ATOM 4041 O O . LEU A 1 500 ? 27.365 3.618 -11.135 1.00 91.88 500 LEU A O 1
ATOM 4045 N N . GLN A 1 501 ? 29.493 4.107 -11.543 1.00 84.56 501 GLN A N 1
ATOM 4046 C CA . GLN A 1 501 ? 29.619 5.012 -10.390 1.00 84.56 501 GLN A CA 1
ATOM 4047 C C . GLN A 1 501 ? 28.862 6.333 -10.587 1.00 84.56 501 GLN A C 1
ATOM 4049 O O . GLN A 1 501 ? 28.499 6.981 -9.611 1.00 84.56 501 GLN A O 1
ATOM 4054 N N . HIS A 1 502 ? 28.661 6.743 -11.842 1.00 79.75 502 HIS A N 1
ATOM 4055 C CA . HIS A 1 502 ? 28.026 8.017 -12.197 1.00 79.75 502 HIS A CA 1
ATOM 4056 C C . HIS A 1 502 ? 26.681 7.836 -12.908 1.00 79.75 502 HIS A C 1
ATOM 4058 O O . HIS A 1 502 ? 25.916 8.790 -13.014 1.00 79.75 502 HIS A O 1
ATOM 4064 N N . VAL A 1 503 ? 26.413 6.632 -13.421 1.00 78.88 503 VAL A N 1
ATOM 4065 C CA . VAL A 1 503 ? 25.197 6.290 -14.160 1.00 78.88 503 VAL A CA 1
ATOM 4066 C C . VAL A 1 503 ? 24.662 4.991 -13.583 1.00 78.88 503 VAL A C 1
ATOM 4068 O O . VAL A 1 503 ? 25.129 3.913 -13.940 1.00 78.88 503 VAL A O 1
ATOM 4071 N N . THR A 1 504 ? 23.726 5.107 -12.650 1.00 81.62 504 THR A N 1
ATOM 4072 C CA . THR A 1 504 ? 23.195 3.960 -11.907 1.00 81.62 504 THR A CA 1
ATOM 4073 C C . THR A 1 504 ? 21.819 3.532 -12.395 1.00 81.62 504 THR A C 1
ATOM 4075 O O . THR A 1 504 ? 21.505 2.354 -12.311 1.00 81.62 504 THR A O 1
ATOM 4078 N N . GLU A 1 505 ? 21.017 4.452 -12.937 1.00 87.50 505 GLU A N 1
ATOM 4079 C CA . GLU A 1 505 ? 19.625 4.170 -13.300 1.00 87.50 505 GLU A CA 1
ATOM 4080 C C . GLU A 1 505 ? 19.497 3.490 -14.674 1.00 87.50 505 GLU A C 1
ATOM 4082 O O . GLU A 1 505 ? 20.136 3.881 -15.662 1.00 87.50 505 GLU A O 1
ATOM 4087 N N . ALA A 1 506 ? 18.601 2.507 -14.752 1.00 90.69 506 ALA A N 1
ATOM 4088 C CA . ALA A 1 506 ? 18.340 1.685 -15.924 1.00 90.69 506 ALA A CA 1
ATOM 4089 C C . ALA A 1 506 ? 18.042 2.481 -17.208 1.00 90.69 506 ALA A C 1
ATOM 4091 O O . ALA A 1 506 ? 18.591 2.104 -18.247 1.00 90.69 506 ALA A O 1
ATOM 4092 N N . PRO A 1 507 ? 17.249 3.577 -17.206 1.00 90.75 507 PRO A N 1
ATOM 4093 C CA . PRO A 1 507 ? 16.959 4.326 -18.430 1.00 90.75 507 PRO A CA 1
ATOM 4094 C C . PRO A 1 507 ? 18.210 4.856 -19.142 1.00 90.75 507 PRO A C 1
ATOM 4096 O O . PRO A 1 507 ? 18.313 4.768 -20.366 1.00 90.75 507 PRO A O 1
ATOM 4099 N N . TYR A 1 508 ? 19.187 5.363 -18.386 1.00 92.31 508 TYR A N 1
ATOM 4100 C CA . TYR A 1 508 ? 20.434 5.885 -18.947 1.00 92.31 508 TYR A CA 1
ATOM 4101 C C . TYR A 1 508 ? 21.346 4.762 -19.449 1.00 92.31 508 TYR A C 1
ATOM 4103 O O . TYR A 1 508 ? 21.960 4.881 -20.510 1.00 92.31 508 TYR A O 1
ATOM 4111 N N . ILE A 1 509 ? 21.414 3.652 -18.705 1.00 95.06 509 ILE A N 1
ATOM 4112 C CA . ILE A 1 509 ? 22.202 2.476 -19.094 1.00 95.06 509 ILE A CA 1
ATOM 4113 C C . ILE A 1 509 ? 21.633 1.864 -20.377 1.00 95.06 509 ILE A C 1
ATOM 4115 O O . ILE A 1 509 ? 22.394 1.514 -21.277 1.00 95.06 509 ILE A O 1
ATOM 4119 N N . LEU A 1 510 ? 20.305 1.768 -20.488 1.00 95.12 510 LEU A N 1
ATOM 4120 C CA . LEU A 1 510 ? 19.630 1.278 -21.686 1.00 95.12 510 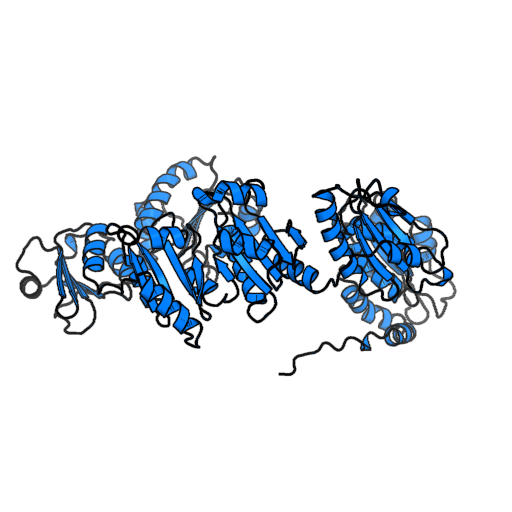LEU A CA 1
ATOM 4121 C C . LEU A 1 510 ? 19.882 2.187 -22.881 1.00 95.12 510 LEU A C 1
ATOM 4123 O O . LEU A 1 510 ? 20.195 1.671 -23.947 1.00 95.12 510 LEU A O 1
ATOM 4127 N N . GLU A 1 511 ? 19.782 3.512 -22.732 1.00 93.00 511 GLU A N 1
ATOM 4128 C CA . GLU A 1 511 ? 20.087 4.426 -23.839 1.00 93.00 511 GLU A CA 1
ATOM 4129 C C . GLU A 1 511 ? 21.508 4.187 -24.367 1.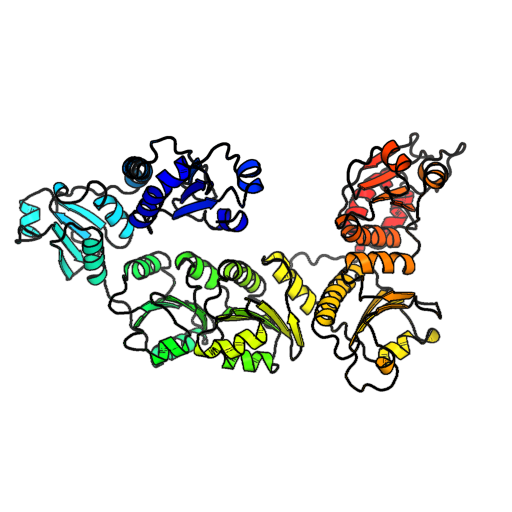00 93.00 511 GLU A C 1
ATOM 4131 O O . GLU A 1 511 ? 21.674 3.958 -25.566 1.00 93.00 511 GLU A O 1
ATOM 4136 N N . TRP A 1 512 ? 22.506 4.143 -23.475 1.00 94.69 512 TRP A N 1
ATOM 4137 C CA . TRP A 1 512 ? 23.888 3.815 -23.834 1.00 94.69 512 TRP A CA 1
ATOM 4138 C C . TRP A 1 512 ? 24.001 2.442 -24.506 1.00 94.69 512 TRP A C 1
ATOM 4140 O O . TRP A 1 512 ? 24.668 2.317 -25.533 1.00 94.69 512 TRP A O 1
ATOM 4150 N N . ALA A 1 513 ? 23.347 1.414 -23.961 1.00 95.44 513 ALA A N 1
ATOM 4151 C CA . ALA A 1 513 ? 23.394 0.067 -24.515 1.00 95.44 513 ALA A CA 1
ATOM 4152 C C . ALA A 1 513 ? 22.804 0.033 -25.931 1.00 95.44 513 ALA A C 1
ATOM 4154 O O . ALA A 1 513 ? 23.434 -0.506 -26.837 1.00 95.44 513 ALA A O 1
ATOM 4155 N N . PHE A 1 514 ? 21.652 0.670 -26.159 1.00 94.75 514 PHE A N 1
ATOM 4156 C CA . PHE A 1 514 ? 21.013 0.742 -27.473 1.00 94.75 514 PHE A CA 1
ATOM 4157 C C . PHE A 1 514 ? 21.849 1.482 -28.518 1.00 94.75 514 PHE A C 1
ATOM 4159 O O . PHE A 1 514 ? 21.756 1.127 -29.684 1.00 94.75 514 PHE A O 1
ATOM 4166 N N . GLU A 1 515 ? 22.698 2.447 -28.140 1.00 91.00 515 GLU A N 1
ATOM 4167 C CA . GLU A 1 515 ? 23.634 3.067 -29.096 1.00 91.00 515 GLU A CA 1
ATOM 4168 C C . GLU A 1 515 ? 24.681 2.083 -29.652 1.00 91.00 515 GLU A C 1
ATOM 4170 O O . GLU A 1 515 ? 25.293 2.367 -30.680 1.00 91.00 515 GLU A O 1
ATOM 4175 N N . HIS A 1 516 ? 24.887 0.943 -28.984 1.00 92.62 516 HIS A N 1
ATOM 4176 C CA . HIS A 1 516 ? 25.910 -0.046 -29.331 1.00 92.62 516 HIS A CA 1
ATOM 4177 C C . HIS A 1 516 ? 25.342 -1.434 -29.675 1.00 92.62 516 HIS A C 1
ATOM 4179 O O . HIS A 1 516 ? 26.044 -2.231 -30.294 1.00 92.62 516 HIS A O 1
ATOM 4185 N N . ILE A 1 517 ? 24.104 -1.745 -29.269 1.00 91.06 517 ILE A N 1
ATOM 4186 C CA . ILE A 1 517 ? 23.411 -2.999 -29.612 1.00 91.06 517 ILE A CA 1
ATOM 4187 C C . ILE A 1 517 ? 23.086 -3.027 -31.104 1.00 91.06 517 ILE A C 1
ATOM 4189 O O . ILE A 1 517 ? 23.303 -4.049 -31.750 1.00 91.06 517 ILE A O 1
ATOM 4193 N N . ASP A 1 518 ? 22.553 -1.924 -31.630 1.00 87.50 518 ASP A N 1
ATOM 4194 C CA . ASP A 1 518 ? 22.067 -1.841 -33.000 1.00 87.50 518 ASP A CA 1
ATOM 4195 C C . ASP A 1 518 ? 22.045 -0.381 -33.488 1.00 87.50 518 ASP A C 1
ATOM 4197 O O . ASP A 1 518 ? 21.858 0.551 -32.706 1.00 87.50 518 ASP A O 1
ATOM 4201 N N . ASN A 1 519 ? 22.249 -0.161 -34.788 1.00 88.50 519 ASN A N 1
ATOM 4202 C CA . ASN A 1 519 ? 22.341 1.174 -35.385 1.00 88.50 519 ASN A CA 1
ATOM 4203 C C . ASN A 1 519 ? 21.059 1.626 -36.115 1.00 88.50 519 ASN A C 1
ATOM 4205 O O . ASN A 1 519 ? 21.108 2.597 -36.874 1.00 88.50 519 ASN A O 1
ATOM 4209 N N . SER A 1 520 ? 19.911 0.979 -35.870 1.00 91.25 520 SER A N 1
ATOM 4210 C CA . SER A 1 520 ? 18.623 1.298 -36.512 1.00 91.25 520 SER A CA 1
ATOM 4211 C C . SER A 1 520 ? 18.134 2.722 -36.244 1.00 91.25 520 SER A C 1
ATOM 4213 O O . SER A 1 520 ? 17.380 3.270 -37.048 1.00 91.25 520 SER A O 1
ATOM 4215 N N . VAL A 1 521 ? 18.554 3.347 -35.137 1.00 95.88 521 VAL A N 1
ATOM 4216 C CA . VAL A 1 521 ? 18.177 4.725 -34.791 1.00 95.88 521 VAL A CA 1
ATOM 4217 C C . VAL A 1 521 ? 19.271 5.709 -35.197 1.00 95.88 521 VAL A C 1
ATOM 4219 O O . VAL A 1 521 ? 20.335 5.789 -34.582 1.00 95.88 521 VAL A O 1
ATOM 4222 N N . GLN A 1 522 ? 18.976 6.541 -36.191 1.00 95.38 522 GLN A N 1
ATOM 4223 C CA . GLN A 1 522 ? 19.918 7.525 -36.718 1.00 95.38 522 GLN A CA 1
ATOM 4224 C C . GLN A 1 522 ? 19.879 8.833 -35.921 1.00 95.38 522 GLN A C 1
ATOM 4226 O O . GLN A 1 522 ? 18.811 9.332 -35.571 1.00 95.38 522 GLN A O 1
ATOM 4231 N N . LYS A 1 523 ? 21.042 9.440 -35.661 1.00 95.31 523 LYS A N 1
ATOM 4232 C CA . LYS A 1 523 ? 21.121 10.798 -35.095 1.00 95.31 523 LYS A CA 1
ATOM 4233 C C . LYS A 1 523 ? 20.839 11.811 -36.206 1.00 95.31 523 LYS A C 1
ATOM 4235 O O . LYS A 1 523 ? 21.570 11.859 -37.191 1.00 95.31 523 LYS A O 1
ATOM 4240 N N . ILE A 1 524 ? 19.788 12.609 -36.040 1.00 96.19 524 ILE A N 1
ATOM 4241 C CA . ILE A 1 524 ? 19.308 13.547 -37.054 1.00 96.19 524 ILE A CA 1
ATOM 4242 C C . ILE A 1 524 ? 19.656 14.984 -36.648 1.00 96.19 524 ILE A C 1
ATOM 4244 O O . ILE A 1 524 ? 19.204 15.481 -35.618 1.00 96.19 524 ILE A O 1
ATOM 4248 N N . SER A 1 525 ? 20.453 15.647 -37.485 1.00 96.38 525 SER A N 1
ATOM 4249 C CA . SER A 1 525 ? 20.697 17.095 -37.460 1.00 96.38 525 SER A CA 1
ATOM 4250 C C . SER A 1 525 ? 19.755 17.836 -38.406 1.00 96.38 525 SER A C 1
ATOM 4252 O O . SER A 1 525 ? 19.190 17.216 -39.315 1.00 96.38 525 SER A O 1
ATOM 4254 N N . TRP A 1 526 ? 19.665 19.165 -38.276 1.00 93.06 526 TRP A N 1
ATOM 4255 C CA . TRP A 1 526 ? 18.928 20.028 -39.209 1.00 93.06 526 TRP A CA 1
ATOM 4256 C C . TRP A 1 526 ? 19.191 19.671 -40.681 1.00 93.06 526 TRP A C 1
ATOM 4258 O O . TRP A 1 526 ? 18.258 19.433 -41.442 1.00 93.06 526 TRP A O 1
ATOM 4268 N N . HIS A 1 527 ? 20.458 19.550 -41.092 1.00 92.38 527 HIS A N 1
ATOM 4269 C CA . HIS A 1 527 ? 20.798 19.259 -42.489 1.00 92.38 527 HIS A CA 1
ATOM 4270 C C . HIS A 1 527 ? 20.314 17.871 -42.939 1.00 92.38 527 HIS A C 1
ATOM 4272 O O . HIS A 1 527 ? 19.709 17.733 -44.002 1.00 92.38 527 HIS A O 1
ATOM 4278 N N . SER A 1 528 ? 20.549 16.838 -42.121 1.00 93.62 528 SER A N 1
ATOM 4279 C CA . SER A 1 528 ? 20.105 15.474 -42.440 1.00 93.62 528 SER A CA 1
ATOM 4280 C C . SER A 1 528 ? 18.581 15.325 -42.423 1.00 93.62 528 SER A C 1
ATOM 4282 O O . SER A 1 528 ? 18.043 14.546 -43.203 1.00 93.62 528 SER A O 1
ATOM 4284 N N . PHE A 1 529 ? 17.877 16.107 -41.599 1.00 94.44 529 PHE A N 1
ATOM 4285 C CA . PHE A 1 529 ? 16.419 16.094 -41.529 1.00 94.44 529 PHE A CA 1
ATOM 4286 C C . PHE A 1 529 ? 15.801 16.537 -42.858 1.00 94.44 529 PHE A C 1
ATOM 4288 O O . PHE A 1 529 ? 15.039 15.791 -43.469 1.00 94.44 529 PHE A O 1
ATOM 4295 N N . TYR A 1 530 ? 16.195 17.703 -43.375 1.00 90.19 530 TYR A N 1
ATOM 4296 C CA . TYR A 1 530 ? 15.668 18.185 -44.656 1.00 90.19 530 TYR A CA 1
ATOM 4297 C C . TYR A 1 530 ? 16.085 17.307 -45.832 1.00 90.19 530 TYR A C 1
ATOM 4299 O O . TYR A 1 530 ? 15.303 17.127 -46.758 1.00 90.19 530 TYR A O 1
ATOM 4307 N N . LYS A 1 531 ? 17.295 16.738 -45.793 1.00 89.12 531 LYS A N 1
ATOM 4308 C CA . LYS A 1 531 ? 17.809 15.899 -46.879 1.00 89.12 531 LYS A CA 1
ATOM 4309 C C . LYS A 1 531 ? 17.185 14.502 -46.918 1.00 89.12 531 LYS A C 1
ATOM 4311 O O . LYS A 1 531 ? 16.993 13.972 -48.006 1.00 89.12 531 LYS A O 1
ATOM 4316 N N . SER A 1 532 ? 16.914 13.898 -45.763 1.00 88.38 532 SER A N 1
ATOM 4317 C CA . SER A 1 532 ? 16.541 12.480 -45.679 1.00 88.38 532 SER A CA 1
ATOM 4318 C C . SER A 1 532 ? 15.100 12.253 -45.228 1.00 88.38 532 SER A C 1
ATOM 4320 O O . SER A 1 532 ? 14.482 11.295 -45.684 1.00 88.38 532 SER A O 1
ATOM 4322 N N . VAL A 1 533 ? 14.565 13.111 -44.351 1.00 90.12 533 VAL A N 1
ATOM 4323 C CA . VAL A 1 533 ? 13.231 12.947 -43.744 1.00 90.12 533 VAL A CA 1
ATOM 4324 C C . VAL A 1 533 ? 12.156 13.663 -44.560 1.00 90.12 533 VAL A C 1
ATOM 4326 O O . VAL A 1 533 ? 11.116 13.077 -44.841 1.00 90.12 533 VAL A O 1
ATOM 4329 N N . VAL A 1 534 ? 12.409 14.916 -44.954 1.00 87.19 534 VAL A N 1
ATOM 4330 C CA . VAL A 1 534 ? 11.405 15.780 -45.612 1.00 87.19 534 VAL A CA 1
ATOM 4331 C C . VAL A 1 534 ? 11.630 15.915 -47.122 1.00 87.19 534 VAL A C 1
ATOM 4333 O O . VAL A 1 534 ? 10.735 16.357 -47.835 1.00 87.19 534 VAL A O 1
ATOM 4336 N N . ALA A 1 535 ? 12.796 15.521 -47.642 1.00 81.62 535 ALA A N 1
ATOM 4337 C CA . ALA A 1 535 ? 13.106 15.673 -49.062 1.00 81.62 535 ALA A CA 1
ATOM 4338 C C . ALA A 1 535 ? 12.091 14.954 -49.961 1.00 81.62 535 ALA A C 1
ATOM 4340 O O . ALA A 1 535 ? 11.880 13.740 -49.849 1.00 81.62 535 ALA A O 1
ATOM 4341 N N . GLU A 1 536 ? 11.523 15.699 -50.908 1.00 76.00 536 GLU A N 1
ATOM 4342 C CA . GLU A 1 536 ? 10.641 15.163 -51.940 1.00 76.00 536 GLU A CA 1
ATOM 4343 C C . GLU A 1 536 ? 11.455 14.750 -53.174 1.00 76.00 536 GLU A C 1
ATOM 4345 O O . GLU A 1 536 ? 12.304 15.495 -53.667 1.00 76.00 536 GLU A O 1
ATOM 4350 N N . GLU A 1 537 ? 11.220 13.531 -53.663 1.00 72.50 537 GLU A N 1
ATOM 4351 C CA . GLU A 1 537 ? 11.856 13.032 -54.885 1.00 72.50 537 GLU A CA 1
ATOM 4352 C C . GLU A 1 537 ? 11.070 13.518 -56.106 1.00 72.50 537 GLU A C 1
ATOM 4354 O O . GLU A 1 537 ? 9.846 13.402 -56.146 1.00 72.50 537 GLU A O 1
ATOM 4359 N N . ILE A 1 538 ? 11.777 14.014 -57.129 1.00 70.69 538 ILE A N 1
ATOM 4360 C CA . ILE A 1 538 ? 11.163 14.454 -58.396 1.00 70.69 538 ILE A CA 1
ATOM 4361 C C . ILE A 1 538 ? 10.446 13.276 -59.083 1.00 70.69 538 ILE A C 1
ATOM 4363 O O . ILE A 1 538 ? 9.353 13.446 -59.619 1.00 70.69 538 ILE A O 1
ATOM 4367 N N . ASN A 1 539 ? 11.033 12.075 -59.003 1.00 70.94 539 ASN A N 1
ATOM 4368 C CA . ASN A 1 539 ? 10.444 10.812 -59.447 1.00 70.94 539 ASN A CA 1
ATOM 4369 C C . ASN A 1 539 ? 10.296 9.878 -58.233 1.00 70.94 539 ASN A C 1
ATOM 4371 O O . ASN A 1 539 ? 11.311 9.343 -57.786 1.00 70.94 539 ASN A O 1
ATOM 4375 N N . PRO A 1 540 ? 9.081 9.684 -57.687 1.00 68.06 540 PRO A N 1
ATOM 4376 C CA . PRO A 1 540 ? 8.889 8.918 -56.460 1.00 68.06 540 PRO A CA 1
ATOM 4377 C C . PRO A 1 540 ? 9.265 7.446 -56.653 1.00 68.06 540 PRO A C 1
ATOM 4379 O O . PRO A 1 540 ? 8.707 6.763 -57.516 1.00 68.06 540 PRO A O 1
ATOM 4382 N N . SER A 1 541 ? 10.203 6.947 -55.848 1.00 67.00 541 SER A N 1
ATOM 4383 C CA . SER A 1 541 ? 10.554 5.526 -55.836 1.00 67.00 541 SER A CA 1
ATOM 4384 C C . SER A 1 541 ? 9.446 4.658 -55.214 1.00 67.00 541 SER A C 1
ATOM 4386 O O . SER A 1 541 ? 8.725 5.090 -54.313 1.00 67.00 541 SER A O 1
ATOM 4388 N N . ARG A 1 542 ? 9.312 3.404 -55.683 1.00 64.69 542 ARG A N 1
ATOM 4389 C CA . ARG A 1 542 ? 8.345 2.429 -55.131 1.00 64.69 542 ARG A CA 1
ATOM 4390 C C . ARG A 1 542 ? 8.643 2.031 -53.682 1.00 64.69 542 ARG A C 1
ATOM 4392 O O . ARG A 1 542 ? 7.721 1.672 -52.978 1.00 64.69 542 ARG A O 1
ATOM 4399 N N . ASN A 1 543 ? 9.897 2.134 -53.230 1.00 68.00 543 ASN A N 1
ATOM 4400 C CA . ASN A 1 543 ? 10.349 1.554 -51.956 1.00 68.00 543 ASN A CA 1
ATOM 4401 C C . ASN A 1 543 ? 10.793 2.613 -50.928 1.00 68.00 543 ASN A C 1
ATOM 4403 O O . ASN A 1 543 ? 11.666 2.347 -50.096 1.00 68.00 543 ASN A O 1
ATOM 4407 N N . LYS A 1 544 ? 10.254 3.838 -50.992 1.00 78.81 544 LYS A N 1
ATOM 4408 C CA . LYS A 1 544 ? 10.645 4.901 -50.058 1.00 78.81 544 LYS A CA 1
ATOM 4409 C C . LYS A 1 544 ? 10.044 4.664 -48.673 1.00 78.81 544 LYS A C 1
ATOM 4411 O O . LYS A 1 544 ? 8.862 4.925 -48.446 1.00 78.81 544 LYS A O 1
ATOM 4416 N N . LYS A 1 545 ? 10.883 4.211 -47.738 1.00 87.75 545 LYS A N 1
ATOM 4417 C CA . LYS A 1 545 ? 10.496 3.995 -46.339 1.00 87.75 545 LYS A CA 1
ATOM 4418 C C . LYS A 1 545 ? 10.102 5.317 -45.663 1.00 87.75 545 LYS A C 1
ATOM 4420 O O . LYS A 1 545 ? 10.833 6.303 -45.806 1.00 87.75 545 LYS A O 1
ATOM 4425 N N . PRO A 1 546 ? 9.006 5.340 -44.889 1.00 92.25 546 PRO A N 1
ATOM 4426 C CA . PRO A 1 546 ? 8.664 6.487 -44.062 1.00 92.25 546 PRO A CA 1
ATOM 4427 C C . PRO A 1 546 ? 9.648 6.642 -42.898 1.00 92.25 546 PRO A C 1
ATOM 4429 O O . PRO A 1 546 ? 10.436 5.740 -42.604 1.00 92.25 546 PRO A O 1
ATOM 4432 N N . TRP A 1 547 ? 9.587 7.788 -42.221 1.00 95.38 547 TRP A N 1
ATOM 4433 C CA . TRP A 1 547 ? 10.451 8.097 -41.082 1.00 95.38 547 TRP A CA 1
ATOM 4434 C C . TRP A 1 547 ? 9.659 8.243 -39.795 1.00 95.38 547 TRP A C 1
ATOM 4436 O O . TRP A 1 547 ? 8.733 9.044 -39.724 1.00 95.38 547 TRP A O 1
ATOM 4446 N N . LEU A 1 548 ? 10.074 7.543 -38.747 1.00 97.12 548 LEU A N 1
ATOM 4447 C CA . LEU A 1 548 ? 9.599 7.770 -37.392 1.00 97.12 548 LEU A CA 1
ATOM 4448 C C . LEU A 1 548 ? 10.683 8.506 -36.597 1.00 97.12 548 LEU A C 1
ATOM 4450 O O . LEU A 1 548 ? 11.778 7.983 -36.384 1.00 97.12 548 LEU A O 1
ATOM 4454 N N . VAL A 1 549 ? 10.393 9.739 -36.181 1.00 97.94 549 VAL A N 1
ATOM 4455 C CA . VAL A 1 549 ? 11.368 10.637 -35.553 1.00 97.94 549 VAL A CA 1
ATOM 4456 C C . VAL A 1 549 ? 11.003 10.908 -34.096 1.00 97.94 549 VAL A C 1
ATOM 4458 O O . VAL A 1 549 ? 9.899 11.364 -33.786 1.00 97.94 549 VAL A O 1
ATOM 4461 N N . TYR A 1 550 ? 11.962 10.644 -33.210 1.00 97.88 550 TYR A N 1
ATOM 4462 C CA . TYR A 1 550 ? 11.892 10.859 -31.770 1.00 97.88 550 TYR A CA 1
ATOM 4463 C C . TYR A 1 550 ? 12.593 12.163 -31.381 1.00 97.88 550 TYR A C 1
ATOM 4465 O O . TYR A 1 550 ? 13.818 12.285 -31.453 1.00 97.88 550 TYR A O 1
ATOM 4473 N N . PHE A 1 551 ? 11.814 13.150 -30.954 1.00 97.88 551 PHE A N 1
ATOM 4474 C CA . PHE A 1 551 ? 12.302 14.445 -30.496 1.00 97.88 551 PHE A CA 1
ATOM 4475 C C . PHE A 1 551 ? 12.467 14.428 -28.982 1.00 97.88 551 PHE A C 1
ATOM 4477 O O . PHE A 1 551 ? 11.506 14.186 -28.246 1.00 97.88 551 PHE A O 1
ATOM 4484 N N . HIS A 1 552 ? 13.677 14.707 -28.505 1.00 96.12 552 HIS A N 1
ATOM 4485 C CA . HIS A 1 552 ? 14.002 14.591 -27.089 1.00 96.12 552 HIS A CA 1
ATOM 4486 C C . HIS A 1 552 ? 14.903 15.716 -26.582 1.00 96.12 552 HIS A C 1
ATOM 4488 O O . HIS A 1 552 ? 15.459 16.510 -27.341 1.00 96.12 552 HIS A O 1
ATOM 4494 N N . SER A 1 553 ? 15.061 15.755 -25.260 1.00 94.25 553 SER A N 1
ATOM 4495 C CA . SER A 1 553 ? 16.002 16.626 -24.565 1.00 94.25 553 SER A CA 1
ATOM 4496 C C . SER A 1 553 ? 16.859 15.793 -23.608 1.00 94.25 553 SER A C 1
ATOM 4498 O O . SER A 1 553 ? 16.296 15.018 -22.837 1.00 94.25 553 SER A O 1
ATOM 4500 N N . PRO A 1 554 ? 18.189 15.986 -23.564 1.00 88.62 554 PRO A N 1
ATOM 4501 C CA . PRO A 1 554 ? 19.051 15.358 -22.559 1.00 88.62 554 PRO A CA 1
ATOM 4502 C C . PRO A 1 554 ? 18.748 15.766 -21.108 1.00 88.62 554 PRO A C 1
ATOM 4504 O O . PRO A 1 554 ? 19.292 15.195 -20.176 1.00 88.62 554 PRO A O 1
ATOM 4507 N N . ARG A 1 555 ? 17.901 16.782 -20.887 1.00 85.62 555 ARG A N 1
ATOM 4508 C CA . ARG A 1 555 ? 17.474 17.221 -19.543 1.00 85.62 555 ARG A CA 1
ATOM 4509 C C . ARG A 1 555 ? 16.139 16.610 -19.102 1.00 85.62 555 ARG A C 1
ATOM 4511 O O . ARG A 1 555 ? 15.575 17.038 -18.102 1.00 85.62 555 ARG A O 1
ATOM 4518 N N . CYS A 1 556 ? 15.585 15.691 -19.885 1.00 86.88 556 CYS A N 1
ATOM 4519 C CA . CYS A 1 556 ? 14.249 15.137 -19.699 1.00 86.88 556 CYS A CA 1
ATOM 4520 C C . CYS A 1 556 ? 14.356 13.668 -19.287 1.00 86.88 556 CYS A C 1
ATOM 4522 O O . CYS A 1 556 ? 14.624 12.818 -20.127 1.00 86.88 556 CYS A O 1
ATOM 4524 N N . TYR A 1 557 ? 14.111 13.368 -18.009 1.00 83.69 557 TYR A N 1
ATOM 4525 C CA . TYR A 1 557 ? 14.157 11.997 -17.484 1.00 83.69 557 TYR A CA 1
ATOM 4526 C C . TYR A 1 557 ? 13.232 11.042 -18.250 1.00 83.69 557 TYR A C 1
ATOM 4528 O O . TYR A 1 557 ? 13.673 10.026 -18.780 1.00 83.69 557 TYR A O 1
ATOM 4536 N N . HIS A 1 558 ? 11.973 11.449 -18.439 1.00 84.44 558 HIS A N 1
ATOM 4537 C CA . HIS A 1 558 ? 10.978 10.686 -19.197 1.00 84.44 558 HIS A CA 1
ATOM 4538 C C . HIS A 1 558 ? 11.411 10.363 -20.634 1.00 84.44 558 HIS A C 1
ATOM 4540 O O . HIS A 1 558 ? 10.939 9.397 -21.228 1.00 84.44 558 HIS A O 1
ATOM 4546 N N . CYS A 1 559 ? 12.316 11.153 -21.214 1.00 91.38 559 CYS A N 1
ATOM 4547 C CA . CYS A 1 559 ? 12.847 10.890 -22.541 1.00 91.38 559 CYS A CA 1
ATOM 4548 C C . CYS A 1 559 ? 13.773 9.670 -22.549 1.00 91.38 559 CYS A C 1
ATOM 4550 O O . CYS A 1 559 ? 13.765 8.930 -23.530 1.00 91.38 559 CYS A O 1
ATOM 4552 N N . TYR A 1 560 ? 14.529 9.449 -21.472 1.00 89.94 560 TYR A N 1
ATOM 4553 C CA . TYR A 1 560 ? 15.347 8.253 -21.290 1.00 89.94 560 TYR A CA 1
ATOM 4554 C C . TYR A 1 560 ? 14.478 7.042 -20.961 1.00 89.94 560 TYR A C 1
ATOM 4556 O O . TYR A 1 560 ? 14.691 5.982 -21.534 1.00 89.94 560 TYR A O 1
ATOM 4564 N N . GLU A 1 561 ? 13.449 7.194 -20.120 1.00 88.19 561 GLU A N 1
ATOM 4565 C CA . GLU A 1 561 ? 12.538 6.085 -19.784 1.00 88.19 561 GLU A CA 1
ATOM 4566 C C . GLU A 1 561 ? 11.820 5.510 -21.013 1.00 88.19 561 GLU A C 1
ATOM 4568 O O . GLU A 1 561 ? 11.615 4.301 -21.112 1.00 88.19 561 GLU A O 1
ATOM 4573 N N . LYS A 1 562 ? 11.430 6.376 -21.957 1.00 92.25 562 LYS A N 1
ATOM 4574 C CA . LYS A 1 562 ? 10.667 5.984 -23.151 1.00 92.25 562 LYS A CA 1
ATOM 4575 C C . LYS A 1 562 ? 11.519 5.605 -24.361 1.00 92.25 562 LYS A C 1
ATOM 4577 O O . LYS A 1 562 ? 11.021 4.942 -25.269 1.00 92.25 562 LYS A O 1
ATOM 4582 N N . TYR A 1 563 ? 12.786 6.006 -24.400 1.00 95.25 563 TYR A N 1
ATOM 4583 C CA . TYR A 1 563 ? 13.662 5.722 -25.538 1.00 95.25 563 TYR A CA 1
ATOM 4584 C C . TYR A 1 563 ? 13.869 4.219 -25.816 1.00 95.25 563 TYR A C 1
ATOM 4586 O O . TYR A 1 563 ? 13.817 3.841 -26.986 1.00 95.25 563 TYR A O 1
ATOM 4594 N N . PRO A 1 564 ? 14.033 3.339 -24.806 1.00 95.12 564 PRO A N 1
ATOM 4595 C CA . PRO A 1 564 ? 14.155 1.900 -25.022 1.00 95.12 564 PRO A CA 1
ATOM 4596 C C . PRO A 1 564 ? 13.016 1.293 -25.849 1.00 95.12 564 PRO A C 1
ATOM 4598 O O . PRO A 1 564 ? 13.273 0.485 -26.732 1.00 95.12 564 PRO A O 1
ATOM 4601 N N . ASP A 1 565 ? 11.766 1.708 -25.618 1.00 94.69 565 ASP A N 1
ATOM 4602 C CA . ASP A 1 565 ? 10.615 1.221 -26.393 1.00 94.69 565 ASP A CA 1
ATOM 4603 C C . ASP A 1 565 ? 10.701 1.636 -27.865 1.00 94.69 565 ASP A C 1
ATOM 4605 O O . ASP A 1 565 ? 10.444 0.836 -28.765 1.00 94.69 565 ASP A O 1
ATOM 4609 N N . PHE A 1 566 ? 11.112 2.881 -28.112 1.00 96.00 566 PHE A N 1
ATOM 4610 C CA . PHE A 1 566 ? 11.341 3.398 -29.457 1.00 96.00 566 PHE A CA 1
ATOM 4611 C C . PHE A 1 566 ? 12.494 2.667 -30.163 1.00 96.00 566 PHE A C 1
ATOM 4613 O O . PHE A 1 566 ? 12.368 2.321 -31.336 1.00 96.00 566 PHE A O 1
ATOM 4620 N N . ALA A 1 567 ? 13.592 2.388 -29.456 1.00 95.88 567 ALA A N 1
ATOM 4621 C CA . ALA A 1 567 ? 14.738 1.665 -30.001 1.00 95.88 567 ALA A CA 1
ATOM 4622 C C . ALA A 1 567 ? 14.407 0.194 -30.314 1.00 95.88 567 ALA A C 1
ATOM 4624 O O . ALA A 1 567 ? 14.793 -0.306 -31.366 1.00 95.88 567 ALA A O 1
ATOM 4625 N N . ILE A 1 568 ? 13.635 -0.485 -29.460 1.00 95.12 568 ILE A N 1
ATOM 4626 C CA . ILE A 1 568 ? 13.151 -1.851 -29.723 1.00 95.12 568 ILE A CA 1
ATOM 4627 C C . ILE A 1 568 ? 12.245 -1.872 -30.959 1.00 95.12 568 ILE A C 1
ATOM 4629 O O . ILE A 1 568 ? 12.419 -2.718 -31.836 1.00 95.12 568 ILE A O 1
ATOM 4633 N N . ALA A 1 569 ? 11.316 -0.916 -31.073 1.00 94.00 569 ALA A N 1
ATOM 4634 C CA . ALA A 1 569 ? 10.494 -0.778 -32.272 1.00 94.00 569 ALA A CA 1
ATOM 4635 C C . ALA A 1 569 ? 11.355 -0.538 -33.527 1.00 94.00 569 ALA A C 1
ATOM 4637 O O . ALA A 1 569 ? 11.053 -1.099 -34.579 1.00 94.00 569 ALA A O 1
ATOM 4638 N N . ALA A 1 570 ? 12.446 0.229 -33.412 1.00 94.69 570 ALA A N 1
ATOM 4639 C CA . ALA A 1 570 ? 13.393 0.451 -34.503 1.00 94.69 570 ALA A CA 1
ATOM 4640 C C . ALA A 1 570 ? 14.087 -0.838 -34.958 1.00 94.69 570 ALA A C 1
ATOM 4642 O O . ALA A 1 570 ? 14.158 -1.088 -36.157 1.00 94.69 570 ALA A O 1
ATOM 4643 N N . ILE A 1 571 ? 14.533 -1.677 -34.019 1.00 92.88 571 ILE A N 1
ATOM 4644 C CA . ILE A 1 571 ? 15.170 -2.968 -34.323 1.00 92.88 571 ILE A CA 1
ATOM 4645 C C . ILE A 1 571 ? 14.194 -3.892 -35.058 1.00 92.88 571 ILE A C 1
ATOM 4647 O O . ILE A 1 571 ? 14.547 -4.488 -36.073 1.00 92.88 571 ILE A O 1
ATOM 4651 N N . PHE A 1 572 ? 12.945 -3.982 -34.591 1.00 90.44 572 PHE A N 1
ATOM 4652 C CA . PHE A 1 572 ? 11.947 -4.821 -35.255 1.00 90.44 572 PHE A CA 1
ATOM 4653 C C . PHE A 1 572 ? 11.537 -4.278 -36.624 1.00 90.44 572 PHE A C 1
ATOM 4655 O O . PHE A 1 572 ? 11.290 -5.057 -37.538 1.00 90.44 572 PHE A O 1
ATOM 4662 N N . LEU A 1 573 ? 11.468 -2.956 -36.795 1.00 89.75 573 LEU A N 1
ATOM 4663 C CA . LEU A 1 573 ? 10.894 -2.334 -37.989 1.00 89.75 573 LEU A CA 1
ATOM 4664 C C . LEU A 1 573 ? 11.900 -1.663 -38.920 1.00 89.75 573 LEU A C 1
ATOM 4666 O O . LEU A 1 573 ? 11.469 -1.046 -39.893 1.00 89.75 573 LEU A O 1
ATOM 4670 N N . GLY A 1 574 ? 13.209 -1.795 -38.703 1.00 85.75 574 GLY A N 1
ATOM 4671 C CA . GLY A 1 574 ? 14.233 -1.128 -39.522 1.00 85.75 574 GLY A CA 1
ATOM 4672 C C . GLY A 1 574 ? 14.146 -1.463 -41.020 1.00 85.75 574 GLY A C 1
ATOM 4673 O O . GLY A 1 574 ? 14.535 -0.676 -41.890 1.00 85.75 574 GLY A O 1
ATOM 4674 N N . ASN A 1 575 ? 13.543 -2.605 -41.364 1.00 85.31 575 ASN A N 1
ATOM 4675 C CA . ASN A 1 575 ? 13.279 -2.996 -42.750 1.00 85.31 575 ASN A CA 1
ATOM 4676 C C . ASN A 1 575 ? 12.049 -2.322 -43.379 1.00 85.31 575 ASN A C 1
ATOM 4678 O O . ASN A 1 575 ? 11.949 -2.304 -44.601 1.00 85.31 575 ASN A O 1
ATOM 4682 N N . VAL A 1 576 ? 11.168 -1.724 -42.579 1.00 87.81 576 VAL A N 1
ATOM 4683 C CA . VAL A 1 576 ? 9.888 -1.134 -43.004 1.00 87.81 576 VAL A CA 1
ATOM 4684 C C . VAL A 1 576 ? 9.895 0.389 -42.850 1.00 87.81 576 VAL A C 1
ATOM 4686 O O . VAL A 1 576 ? 9.434 1.103 -43.736 1.00 87.81 576 VAL A O 1
ATOM 4689 N N . VAL A 1 577 ? 10.451 0.898 -41.751 1.00 92.25 577 VAL A N 1
ATOM 4690 C CA . VAL A 1 577 ? 10.447 2.317 -41.374 1.00 92.25 577 VAL A CA 1
ATOM 4691 C C . VAL A 1 577 ? 11.866 2.736 -40.994 1.00 92.25 577 VAL A C 1
ATOM 4693 O O . VAL A 1 577 ? 12.596 1.977 -40.363 1.00 92.25 577 VAL A O 1
ATOM 4696 N N . ASN A 1 578 ? 12.267 3.949 -41.367 1.00 95.00 578 ASN A N 1
ATOM 4697 C CA . ASN A 1 578 ? 13.514 4.546 -40.902 1.00 95.00 578 ASN A CA 1
ATOM 4698 C C . ASN A 1 578 ? 13.294 5.226 -39.547 1.00 95.00 578 ASN A C 1
ATOM 4700 O O . ASN A 1 578 ? 12.314 5.948 -39.368 1.00 95.00 578 ASN A O 1
ATOM 4704 N N . PHE A 1 579 ? 14.222 5.057 -38.608 1.00 97.00 579 PHE A N 1
ATOM 4705 C CA . PHE A 1 579 ? 14.107 5.643 -37.276 1.00 97.00 579 PHE A CA 1
ATOM 4706 C C . PHE A 1 579 ? 15.163 6.724 -37.075 1.00 97.00 579 PHE A C 1
ATOM 4708 O O . PHE A 1 579 ? 16.346 6.531 -37.360 1.00 97.00 579 PHE A O 1
ATOM 4715 N N . GLY A 1 580 ? 14.731 7.879 -36.575 1.00 97.00 580 GLY A N 1
ATOM 4716 C CA . GLY A 1 580 ? 15.598 9.020 -36.305 1.00 97.00 580 GLY A CA 1
ATOM 4717 C C . GLY A 1 580 ? 15.402 9.563 -34.896 1.00 97.00 580 GLY A C 1
ATOM 4718 O O . GLY A 1 580 ? 14.286 9.576 -34.386 1.00 97.00 580 GLY A O 1
ATOM 4719 N N . LYS A 1 581 ? 16.470 10.061 -34.271 1.00 96.94 581 LYS A N 1
ATOM 4720 C CA . LYS A 1 581 ? 16.405 10.819 -33.017 1.00 96.94 581 LYS A CA 1
ATOM 4721 C C . LYS A 1 581 ? 16.970 12.224 -33.191 1.00 96.94 581 LYS A C 1
ATOM 4723 O O . LYS A 1 581 ? 18.045 12.397 -33.765 1.00 96.94 581 LYS A O 1
ATOM 4728 N N . VAL A 1 582 ? 16.248 13.215 -32.674 1.00 98.06 582 VAL A N 1
ATOM 4729 C CA . VAL A 1 582 ? 16.615 14.636 -32.714 1.00 98.06 582 VAL A CA 1
ATOM 4730 C C . VAL A 1 582 ? 16.791 15.146 -31.291 1.00 98.06 582 VAL A C 1
ATOM 4732 O O . VAL A 1 582 ? 15.853 15.139 -30.491 1.00 98.06 582 VAL A O 1
ATOM 4735 N N . ASN A 1 583 ? 17.988 15.644 -30.990 1.00 97.06 583 ASN A N 1
ATOM 4736 C CA . ASN A 1 583 ? 18.272 16.317 -29.730 1.00 97.06 583 ASN A CA 1
ATOM 4737 C C . ASN A 1 583 ? 17.894 17.800 -29.843 1.00 97.06 583 ASN A C 1
ATOM 4739 O O . ASN A 1 583 ? 18.617 18.594 -30.440 1.00 97.06 583 ASN A O 1
ATOM 4743 N N . CYS A 1 584 ? 16.788 18.197 -29.219 1.00 96.62 584 CYS A N 1
ATOM 4744 C CA . CYS A 1 584 ? 16.262 19.560 -29.295 1.00 96.62 584 CYS A CA 1
ATOM 4745 C C . CYS A 1 584 ? 17.064 20.603 -28.506 1.00 96.62 584 CYS A C 1
ATOM 4747 O O . CYS A 1 584 ? 16.790 21.797 -28.616 1.00 96.62 584 CYS A O 1
ATOM 4749 N N . ILE A 1 585 ? 18.059 20.190 -27.714 1.00 94.75 585 ILE A N 1
ATOM 4750 C CA . ILE A 1 585 ? 18.985 21.125 -27.064 1.00 94.75 585 ILE A CA 1
ATOM 4751 C C . ILE A 1 585 ? 20.085 21.562 -28.029 1.00 94.75 585 ILE A C 1
ATOM 4753 O O . ILE A 1 585 ? 20.458 22.739 -28.005 1.00 94.75 585 ILE A O 1
ATOM 4757 N N . THR A 1 586 ? 20.572 20.646 -28.872 1.00 96.06 586 THR A N 1
ATOM 4758 C CA . THR A 1 586 ? 21.576 20.934 -29.908 1.00 96.06 586 THR A CA 1
ATOM 4759 C C . THR A 1 586 ? 20.930 21.437 -31.200 1.00 96.06 586 THR A C 1
ATOM 4761 O O . THR A 1 586 ? 21.422 22.388 -31.793 1.00 96.06 586 THR A O 1
ATOM 4764 N N . GLU A 1 587 ? 19.778 20.887 -31.586 1.00 96.62 587 GLU A N 1
ATOM 4765 C CA . GLU A 1 587 ? 19.045 21.200 -32.823 1.00 96.62 587 GLU A CA 1
ATOM 4766 C C . GLU A 1 587 ? 17.807 22.074 -32.543 1.00 96.62 587 GLU A C 1
ATOM 4768 O O . GLU A 1 587 ? 16.686 21.764 -32.951 1.00 96.62 587 GLU A O 1
ATOM 4773 N N . ARG A 1 588 ? 17.984 23.182 -31.808 1.00 94.50 588 ARG A N 1
ATOM 4774 C CA . ARG A 1 588 ? 16.860 24.034 -31.355 1.00 94.50 588 ARG A CA 1
ATOM 4775 C C . ARG A 1 588 ? 15.998 24.545 -32.500 1.00 94.50 588 ARG A C 1
ATOM 4777 O O . ARG A 1 588 ? 14.776 24.501 -32.402 1.00 94.50 588 ARG A O 1
ATOM 4784 N N . ASN A 1 589 ? 16.640 25.000 -33.575 1.00 94.56 589 ASN A N 1
ATOM 4785 C CA . ASN A 1 589 ? 15.938 25.522 -34.741 1.00 94.56 589 ASN A CA 1
ATOM 4786 C C . ASN A 1 589 ? 15.029 24.444 -35.335 1.00 94.56 589 ASN A C 1
ATOM 4788 O O . ASN A 1 589 ? 13.880 24.741 -35.647 1.00 94.56 589 ASN A O 1
ATOM 4792 N N . LEU A 1 590 ? 15.506 23.191 -35.424 1.00 95.44 590 LEU A N 1
ATOM 4793 C CA . LEU A 1 590 ? 14.741 22.070 -35.985 1.00 95.44 590 LEU A CA 1
ATOM 4794 C C . LEU A 1 590 ? 13.475 21.844 -35.174 1.00 95.44 590 LEU A C 1
ATOM 4796 O O . LEU A 1 590 ? 12.379 21.826 -35.720 1.00 95.44 590 LEU A O 1
ATOM 4800 N N . CYS A 1 591 ? 13.611 21.750 -33.856 1.00 96.12 591 CYS A N 1
ATOM 4801 C CA . CYS A 1 591 ? 12.466 21.502 -32.991 1.00 96.12 591 CYS A CA 1
ATOM 4802 C C . CYS A 1 591 ? 11.493 22.690 -32.927 1.00 96.12 591 CYS A C 1
ATOM 4804 O O . CYS A 1 591 ? 10.295 22.476 -32.764 1.00 96.12 591 CYS A O 1
ATOM 4806 N N . GLN A 1 592 ? 11.974 23.928 -33.089 1.00 94.69 592 GLN A N 1
ATOM 4807 C CA . GLN A 1 592 ? 11.114 25.110 -33.207 1.00 94.69 592 GLN A CA 1
ATOM 4808 C C . GLN A 1 592 ? 10.343 25.135 -34.528 1.00 94.69 592 GLN A C 1
ATOM 4810 O O . GLN A 1 592 ? 9.138 25.378 -34.508 1.00 94.69 592 GLN A O 1
ATOM 4815 N N . HIS A 1 593 ? 11.017 24.854 -35.649 1.00 94.19 593 HIS A N 1
ATOM 4816 C CA . HIS A 1 593 ? 10.394 24.740 -36.970 1.00 94.19 593 HIS A CA 1
ATOM 4817 C C . HIS A 1 593 ? 9.331 23.642 -36.979 1.00 94.19 593 HIS A C 1
ATOM 4819 O O . HIS A 1 593 ? 8.216 23.844 -37.442 1.00 94.19 593 HIS A O 1
ATOM 4825 N N . GLU A 1 594 ? 9.651 22.498 -36.379 1.00 94.25 594 GLU A N 1
ATOM 4826 C CA . GLU A 1 594 ? 8.709 21.401 -36.217 1.00 94.25 594 GLU A CA 1
ATOM 4827 C C . GLU A 1 594 ? 7.662 21.677 -35.124 1.00 94.25 594 GLU A C 1
ATOM 4829 O O . GLU A 1 594 ? 6.819 20.829 -34.883 1.00 94.25 594 GLU A O 1
ATOM 4834 N N . HIS A 1 595 ? 7.634 22.829 -34.452 1.00 94.56 595 HIS A N 1
ATOM 4835 C CA . HIS A 1 595 ? 6.651 23.132 -33.400 1.00 94.56 595 HIS A CA 1
ATOM 4836 C C . HIS A 1 595 ? 6.589 22.069 -32.280 1.00 94.56 595 HIS A C 1
ATOM 4838 O O . HIS A 1 595 ? 5.512 21.664 -31.837 1.00 94.56 595 HIS A O 1
ATOM 4844 N N . ILE A 1 596 ? 7.742 21.578 -31.825 1.00 94.88 596 ILE A N 1
ATOM 4845 C CA . ILE A 1 596 ? 7.830 20.632 -30.707 1.00 94.88 596 ILE A CA 1
ATOM 4846 C C . ILE A 1 596 ? 7.688 21.395 -29.386 1.00 94.88 596 ILE A C 1
ATOM 4848 O O . ILE A 1 596 ? 8.574 22.154 -28.995 1.00 94.88 596 ILE A O 1
ATOM 4852 N N . THR A 1 597 ? 6.573 21.186 -28.685 1.00 88.56 597 THR A N 1
ATOM 4853 C CA . THR A 1 597 ? 6.238 21.901 -27.438 1.00 88.56 597 THR A CA 1
ATOM 4854 C C . THR A 1 597 ? 6.527 21.109 -26.164 1.00 88.56 597 THR A C 1
ATOM 4856 O O . THR A 1 597 ? 6.572 21.688 -25.081 1.00 88.56 597 THR A O 1
ATOM 4859 N N . SER A 1 598 ? 6.712 19.792 -26.266 1.00 91.75 598 SER A N 1
ATOM 4860 C CA . SER A 1 598 ? 6.978 18.908 -25.127 1.00 91.75 598 SER A CA 1
ATOM 4861 C C . SER A 1 598 ? 7.917 17.768 -25.503 1.00 91.75 598 SER A C 1
ATOM 4863 O O . SER A 1 598 ? 7.991 17.367 -26.666 1.00 91.75 598 SER A O 1
ATOM 4865 N N . TYR A 1 599 ? 8.607 17.216 -24.506 1.00 90.44 599 TYR A N 1
ATOM 4866 C CA . TYR A 1 599 ? 9.524 16.096 -24.685 1.00 90.44 599 TYR A CA 1
ATOM 4867 C C . TYR A 1 599 ? 9.127 14.912 -23.787 1.00 90.44 599 TYR A C 1
ATOM 4869 O O . TYR A 1 599 ? 8.729 15.144 -22.644 1.00 90.44 599 TYR A O 1
ATOM 4877 N N . PRO A 1 600 ? 9.296 13.667 -24.258 1.00 95.50 600 PRO A N 1
ATOM 4878 C CA . PRO A 1 600 ? 9.592 13.325 -25.648 1.00 95.50 600 PRO A CA 1
ATOM 4879 C C . PRO A 1 600 ? 8.375 13.542 -26.567 1.00 95.50 600 PRO A C 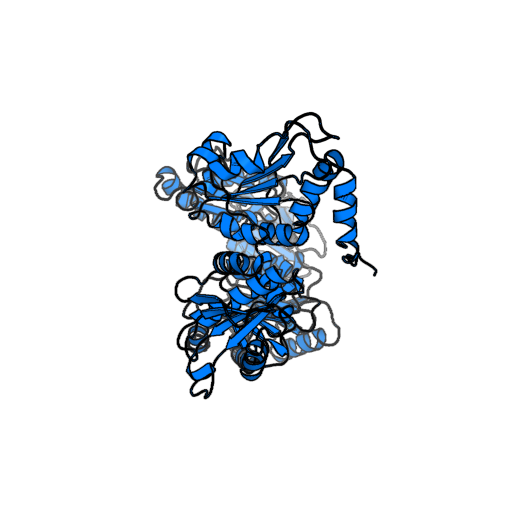1
ATOM 4881 O O . PRO A 1 600 ? 7.234 13.559 -26.109 1.00 95.50 600 PRO A O 1
ATOM 4884 N N . SER A 1 601 ? 8.621 13.715 -27.866 1.00 95.44 601 SER A N 1
ATOM 4885 C CA . SER A 1 601 ? 7.581 13.775 -28.904 1.00 95.44 601 SER A CA 1
ATOM 4886 C C . SER A 1 601 ? 7.918 12.812 -30.039 1.00 95.44 601 SER A C 1
ATOM 4888 O O . SER A 1 601 ? 9.077 12.712 -30.435 1.00 95.44 601 SER A O 1
ATOM 4890 N N . LEU A 1 602 ? 6.912 12.124 -30.579 1.00 97.06 602 LEU A N 1
ATOM 4891 C CA . LEU A 1 602 ? 7.077 11.132 -31.641 1.00 97.06 602 LEU A CA 1
ATOM 4892 C C . LEU A 1 602 ? 6.271 11.540 -32.871 1.00 97.06 602 LEU A C 1
ATOM 4894 O O . LEU A 1 602 ? 5.075 11.824 -32.765 1.00 97.06 602 LEU A O 1
ATOM 4898 N N . ARG A 1 603 ? 6.921 11.572 -34.036 1.00 97.00 603 ARG A N 1
ATOM 4899 C CA . ARG A 1 603 ? 6.274 11.938 -35.300 1.00 97.00 603 ARG A CA 1
ATOM 4900 C C . ARG A 1 603 ? 6.604 10.972 -36.417 1.00 97.00 603 ARG A C 1
ATOM 4902 O O . ARG A 1 603 ? 7.770 10.660 -36.638 1.00 97.00 603 ARG A O 1
ATOM 4909 N N . LEU A 1 604 ? 5.570 10.548 -37.133 1.00 96.31 604 LEU A N 1
ATOM 4910 C CA . LEU A 1 604 ? 5.671 9.743 -38.341 1.00 96.31 604 LEU A CA 1
ATOM 4911 C C . LEU A 1 604 ? 5.559 10.655 -39.565 1.00 96.31 604 LEU A C 1
ATOM 4913 O O . LEU A 1 604 ? 4.551 11.337 -39.742 1.00 96.31 604 LEU A O 1
ATOM 4917 N N . TYR A 1 605 ? 6.593 10.655 -40.395 1.00 94.62 605 TYR A N 1
ATOM 4918 C CA . TYR A 1 605 ? 6.695 11.404 -41.639 1.00 94.62 605 TYR A CA 1
ATOM 4919 C C . TYR A 1 605 ? 6.461 10.450 -42.808 1.00 94.62 605 TYR A C 1
ATOM 4921 O O . TYR A 1 605 ? 7.253 9.537 -43.059 1.00 94.62 605 TYR A O 1
ATOM 4929 N N . LEU A 1 606 ? 5.358 10.678 -43.514 1.00 91.25 606 LEU A N 1
ATOM 4930 C CA . LEU A 1 606 ? 4.958 9.959 -44.716 1.00 91.25 606 LEU A CA 1
ATOM 4931 C C . LEU A 1 606 ? 5.167 10.900 -45.903 1.00 91.25 606 LEU A C 1
ATOM 4933 O O . LEU A 1 606 ? 4.394 11.836 -46.095 1.00 91.25 606 LEU A O 1
ATOM 4937 N N . THR A 1 607 ? 6.240 10.712 -46.662 1.00 87.31 607 THR A N 1
ATOM 4938 C CA . THR A 1 607 ? 6.534 11.543 -47.841 1.00 87.31 607 THR A CA 1
ATOM 4939 C C . THR A 1 607 ? 5.736 11.077 -49.046 1.00 87.31 607 THR A C 1
ATOM 4941 O O . THR A 1 607 ? 5.523 9.883 -49.188 1.00 87.31 607 THR A O 1
ATOM 4944 N N . ARG A 1 608 ? 5.384 11.964 -49.978 1.00 84.50 608 ARG A N 1
ATOM 4945 C CA . ARG A 1 608 ? 4.775 11.556 -51.257 1.00 84.50 608 ARG A CA 1
ATOM 4946 C C . ARG A 1 608 ? 5.483 10.341 -51.894 1.00 84.50 608 ARG A C 1
ATOM 4948 O O . ARG A 1 608 ? 6.704 10.351 -52.071 1.00 84.50 608 ARG A O 1
ATOM 4955 N N . ASN A 1 609 ? 4.700 9.345 -52.303 1.00 79.25 609 ASN A N 1
ATOM 4956 C CA . ASN A 1 609 ? 5.142 8.172 -53.064 1.00 79.25 609 ASN A CA 1
ATOM 4957 C C . ASN A 1 609 ? 4.186 7.926 -54.260 1.00 79.25 609 ASN A C 1
ATOM 4959 O O . ASN A 1 609 ? 3.459 8.832 -54.674 1.00 79.25 609 ASN A O 1
ATOM 4963 N N . LEU A 1 610 ? 4.213 6.736 -54.873 1.00 75.62 610 LEU A N 1
ATOM 4964 C CA . LEU A 1 610 ? 3.322 6.400 -55.999 1.00 75.62 610 LEU A CA 1
ATOM 4965 C C . LEU A 1 610 ? 1.867 6.105 -55.583 1.00 75.62 610 LEU A C 1
ATOM 4967 O O . LEU A 1 610 ? 0.984 6.157 -56.435 1.00 75.62 610 LEU A O 1
ATOM 4971 N N . TYR A 1 611 ? 1.621 5.823 -54.303 1.00 75.69 611 TYR A N 1
ATOM 4972 C CA . TYR A 1 611 ? 0.305 5.507 -53.736 1.00 75.69 611 TYR A CA 1
ATOM 4973 C C . TYR A 1 611 ? -0.334 6.711 -53.016 1.00 75.69 611 TYR A C 1
ATOM 4975 O O . TYR A 1 611 ? -1.553 6.864 -53.025 1.00 75.69 611 TYR A O 1
ATOM 4983 N N . GLN A 1 612 ? 0.481 7.611 -52.458 1.00 76.69 612 GLN A N 1
ATOM 4984 C CA . GLN A 1 612 ? 0.083 8.817 -51.736 1.00 76.69 612 GLN A CA 1
ATOM 4985 C C . GLN A 1 612 ? 0.663 10.066 -52.416 1.00 76.69 612 GLN A C 1
ATOM 4987 O O . GLN A 1 612 ? 1.877 10.273 -52.458 1.00 76.69 612 GLN A O 1
ATOM 4992 N N . SER A 1 613 ? -0.215 10.940 -52.918 1.00 77.00 613 SER A N 1
ATOM 4993 C CA . SER A 1 613 ? 0.155 12.117 -53.721 1.00 77.00 613 SER A CA 1
ATOM 4994 C C . SER A 1 613 ? 0.647 13.328 -52.918 1.00 77.00 613 SER A C 1
ATOM 4996 O O . SER A 1 613 ? 1.139 14.285 -53.517 1.00 77.00 613 SER A O 1
ATOM 4998 N N . TYR A 1 614 ? 0.543 13.299 -51.588 1.00 81.31 614 TYR A N 1
ATOM 4999 C CA . TYR A 1 614 ? 0.923 14.393 -50.692 1.00 81.31 614 TYR A CA 1
ATOM 5000 C C . TYR A 1 614 ? 1.758 13.891 -49.512 1.00 81.31 614 TYR A C 1
ATOM 5002 O O . TYR A 1 614 ? 1.591 12.762 -49.060 1.00 81.31 614 TYR A O 1
ATOM 5010 N N . SER A 1 615 ? 2.626 14.744 -48.974 1.00 85.75 615 SER A N 1
ATOM 5011 C CA . SER A 1 615 ? 3.371 14.453 -47.747 1.00 85.75 615 SER A CA 1
ATOM 5012 C C . SER A 1 615 ? 2.502 14.734 -46.510 1.00 85.75 615 SER A C 1
ATOM 5014 O O . SER A 1 615 ? 1.754 15.711 -46.480 1.00 85.75 615 SER A O 1
ATOM 5016 N N . SER A 1 616 ? 2.581 13.894 -45.477 1.00 90.00 616 SER A N 1
ATOM 5017 C CA . SER A 1 616 ? 1.829 14.061 -44.225 1.00 90.00 616 SER A CA 1
ATOM 5018 C C . SER A 1 616 ? 2.667 13.728 -42.996 1.00 90.00 616 SER A C 1
ATOM 5020 O O . SER A 1 616 ? 3.475 12.800 -43.022 1.00 90.00 616 SER A O 1
ATOM 5022 N N . VAL A 1 617 ? 2.424 14.451 -41.902 1.00 93.44 617 VAL A N 1
ATOM 5023 C CA . VAL A 1 617 ? 3.094 14.245 -40.613 1.00 93.44 617 VAL A CA 1
ATOM 5024 C C . VAL A 1 617 ? 2.056 13.911 -39.554 1.00 93.44 617 VAL A C 1
ATOM 5026 O O . VAL A 1 617 ? 1.096 14.654 -39.359 1.00 93.44 617 VAL A O 1
ATOM 5029 N N . ILE A 1 618 ? 2.255 12.798 -38.858 1.00 94.50 618 ILE A N 1
ATOM 5030 C CA . ILE A 1 618 ? 1.333 12.295 -37.841 1.00 94.50 618 ILE A CA 1
ATOM 5031 C C . ILE A 1 618 ? 2.038 12.347 -36.492 1.00 94.50 618 ILE A C 1
ATOM 5033 O O . ILE A 1 618 ? 3.115 11.779 -36.321 1.00 94.50 618 ILE A O 1
ATOM 5037 N N . SER A 1 619 ? 1.431 13.037 -35.526 1.00 93.44 619 SER A N 1
ATOM 5038 C CA . SER A 1 619 ? 1.918 13.047 -34.144 1.00 93.44 619 SER A CA 1
ATOM 5039 C C . SER A 1 619 ? 1.361 11.846 -33.394 1.00 93.44 619 SER A C 1
ATOM 5041 O O . SER A 1 619 ? 0.150 11.631 -33.376 1.00 93.44 619 SER A O 1
ATOM 5043 N N . LEU A 1 620 ? 2.244 11.078 -32.764 1.00 93.06 620 LEU A N 1
ATOM 5044 C CA . LEU A 1 620 ? 1.902 9.832 -32.088 1.00 93.06 620 LEU A CA 1
ATOM 5045 C C . LEU A 1 620 ? 2.129 9.953 -30.585 1.00 93.06 620 LEU A C 1
ATOM 5047 O O . LEU A 1 620 ? 2.980 10.714 -30.116 1.00 93.06 620 LEU A O 1
ATOM 5051 N N . LYS A 1 621 ? 1.368 9.170 -29.820 1.00 89.12 621 LYS A N 1
ATOM 5052 C CA . LYS A 1 621 ? 1.606 9.017 -28.386 1.00 89.12 621 LYS A CA 1
ATOM 5053 C C . LYS A 1 621 ? 2.702 7.983 -28.175 1.00 89.12 621 LYS A C 1
ATOM 5055 O O . LYS A 1 621 ? 2.722 6.945 -28.823 1.00 89.12 621 LYS A O 1
ATOM 5060 N N . ILE A 1 622 ? 3.597 8.259 -27.236 1.00 85.44 622 ILE A N 1
ATOM 5061 C CA . ILE A 1 622 ? 4.677 7.332 -26.911 1.00 85.44 622 ILE A CA 1
ATOM 5062 C C . ILE A 1 622 ? 4.157 6.312 -25.898 1.00 85.44 622 ILE A C 1
ATOM 5064 O O . ILE A 1 622 ? 3.877 6.649 -24.745 1.00 85.44 622 ILE A O 1
ATOM 5068 N N . ARG A 1 623 ? 4.001 5.073 -26.365 1.00 88.44 623 ARG A N 1
ATOM 5069 C CA . ARG A 1 623 ? 3.621 3.892 -25.581 1.00 88.44 623 ARG A CA 1
ATOM 5070 C C . ARG A 1 623 ? 4.826 2.951 -25.449 1.00 88.44 623 ARG A C 1
ATOM 5072 O O . ARG A 1 623 ? 5.956 3.361 -25.700 1.00 88.44 623 ARG A O 1
ATOM 5079 N N . ASP A 1 624 ? 4.588 1.724 -25.010 1.00 90.44 624 ASP A N 1
ATOM 5080 C CA . ASP A 1 624 ? 5.559 0.638 -25.121 1.00 90.44 624 ASP A CA 1
ATOM 5081 C C . ASP A 1 624 ? 5.829 0.281 -26.599 1.00 90.44 624 ASP A C 1
ATOM 5083 O O . ASP A 1 624 ? 5.120 0.740 -27.500 1.00 90.44 624 ASP A O 1
ATOM 5087 N N . TYR A 1 625 ? 6.854 -0.535 -26.869 1.00 92.56 625 TYR A N 1
ATOM 5088 C CA . TYR A 1 625 ? 7.238 -0.869 -28.250 1.00 92.56 625 TYR A CA 1
ATOM 5089 C C . TYR A 1 625 ? 6.072 -1.485 -29.046 1.00 92.56 625 TYR A C 1
ATOM 5091 O O . TYR A 1 625 ? 5.885 -1.157 -30.217 1.00 92.56 625 TYR A O 1
ATOM 5099 N N . SER A 1 626 ? 5.245 -2.317 -28.400 1.00 90.56 626 SER A N 1
ATOM 5100 C CA . SER A 1 626 ? 4.080 -2.944 -29.026 1.00 90.56 626 SER A CA 1
ATOM 5101 C C . SER A 1 626 ? 3.008 -1.910 -29.392 1.00 90.56 626 SER A C 1
ATOM 5103 O O . SER A 1 626 ? 2.493 -1.917 -30.512 1.00 90.56 626 SER A O 1
ATOM 5105 N N . GLY A 1 627 ? 2.735 -0.956 -28.496 1.00 92.38 627 GLY A N 1
ATOM 5106 C CA . GLY A 1 627 ? 1.838 0.164 -28.743 1.00 92.38 627 GLY A CA 1
ATOM 5107 C C . GLY A 1 627 ? 2.310 1.061 -29.884 1.00 92.38 627 GLY A C 1
ATOM 5108 O O . GLY A 1 627 ? 1.496 1.445 -30.716 1.00 92.38 627 GLY A O 1
ATOM 5109 N N . ILE A 1 628 ? 3.616 1.340 -29.981 1.00 93.00 628 ILE A N 1
ATOM 5110 C CA . ILE A 1 628 ? 4.182 2.112 -31.101 1.00 93.00 628 ILE A CA 1
ATOM 5111 C C . ILE A 1 628 ? 3.928 1.392 -32.431 1.00 93.00 628 ILE A C 1
ATOM 5113 O O . ILE A 1 628 ? 3.451 2.015 -33.379 1.00 93.00 628 ILE A O 1
ATOM 5117 N N . ILE A 1 629 ? 4.208 0.086 -32.502 1.00 90.69 629 ILE A N 1
ATOM 5118 C CA . ILE A 1 629 ? 4.005 -0.724 -33.715 1.00 90.69 629 ILE A CA 1
ATOM 5119 C C . ILE A 1 629 ? 2.521 -0.746 -34.116 1.00 90.69 629 ILE A C 1
ATOM 5121 O O . ILE A 1 629 ? 2.189 -0.589 -35.293 1.00 90.69 629 ILE A O 1
ATOM 5125 N N . ASN A 1 630 ? 1.622 -0.906 -33.144 1.00 90.62 630 ASN A N 1
ATOM 5126 C CA . ASN A 1 630 ? 0.181 -0.926 -33.386 1.00 90.62 630 ASN A CA 1
ATOM 5127 C C . ASN A 1 630 ? -0.354 0.438 -33.849 1.00 90.62 630 ASN A C 1
ATOM 5129 O O . ASN A 1 630 ? -1.164 0.480 -34.774 1.00 90.62 630 ASN A O 1
ATOM 5133 N N . ASP A 1 631 ? 0.127 1.539 -33.264 1.00 91.19 631 ASP A N 1
ATOM 5134 C CA . ASP A 1 631 ? -0.309 2.895 -33.611 1.00 91.19 631 ASP A CA 1
ATOM 5135 C C . ASP A 1 631 ? 0.127 3.287 -35.039 1.00 91.19 631 ASP A C 1
ATOM 5137 O O . ASP A 1 631 ? -0.613 3.976 -35.740 1.00 91.19 631 ASP A O 1
ATOM 5141 N N . ILE A 1 632 ? 1.293 2.828 -35.521 1.00 91.44 632 ILE A N 1
ATOM 5142 C CA . ILE A 1 632 ? 1.756 3.139 -36.889 1.00 91.44 632 ILE A CA 1
ATOM 5143 C C . ILE A 1 632 ? 1.190 2.209 -37.963 1.00 91.44 632 ILE A C 1
ATOM 5145 O O . ILE A 1 632 ? 1.073 2.631 -39.114 1.00 91.44 632 ILE A O 1
ATOM 5149 N N . ARG A 1 633 ? 0.818 0.968 -37.622 1.00 89.06 633 ARG A N 1
ATOM 5150 C CA . ARG A 1 633 ? 0.307 -0.032 -38.577 1.00 89.06 633 ARG A CA 1
ATOM 5151 C C . ARG A 1 633 ? -0.783 0.503 -39.524 1.00 89.06 633 ARG A C 1
ATOM 5153 O O . ARG A 1 633 ? -0.607 0.337 -40.731 1.00 89.06 633 ARG A O 1
ATOM 5160 N N . PRO A 1 634 ? -1.872 1.155 -39.061 1.00 88.50 634 PRO A N 1
ATOM 5161 C CA . PRO A 1 634 ? -2.916 1.645 -39.967 1.00 88.50 634 PRO A CA 1
ATOM 5162 C C . PRO A 1 634 ? -2.420 2.754 -40.904 1.00 88.50 634 PRO A C 1
ATOM 5164 O O . PRO A 1 634 ? -2.921 2.904 -42.014 1.00 88.50 634 PRO A O 1
ATOM 5167 N N . HIS A 1 635 ? -1.419 3.527 -40.485 1.00 89.94 635 HIS A N 1
ATOM 5168 C CA . HIS A 1 635 ? -0.832 4.574 -41.314 1.00 89.94 635 HIS A CA 1
ATOM 5169 C C . HIS A 1 635 ? 0.080 3.995 -42.394 1.00 89.94 635 HIS A C 1
ATOM 5171 O O . HIS A 1 635 ? 0.031 4.445 -43.535 1.00 89.94 635 HIS A O 1
ATOM 5177 N N . LEU A 1 636 ? 0.856 2.961 -42.056 1.00 86.88 636 LEU A N 1
ATOM 5178 C CA . LEU A 1 636 ? 1.686 2.237 -43.019 1.00 86.88 636 LEU A CA 1
ATOM 5179 C C . LEU A 1 636 ? 0.830 1.504 -44.060 1.00 86.88 636 LEU A C 1
ATOM 5181 O O . LEU A 1 636 ? 1.153 1.558 -45.240 1.00 86.88 636 LEU A O 1
ATOM 5185 N N . ALA A 1 637 ? -0.297 0.921 -43.639 1.00 82.44 637 ALA A N 1
ATOM 5186 C CA . ALA A 1 637 ? -1.271 0.278 -44.523 1.00 82.44 637 ALA A CA 1
ATOM 5187 C C . ALA A 1 637 ? -1.772 1.194 -45.646 1.00 82.44 637 ALA A C 1
ATOM 5189 O O . ALA A 1 637 ? -1.869 0.781 -46.798 1.00 82.44 637 ALA A O 1
ATOM 5190 N N . ASN A 1 638 ? -2.080 2.444 -45.296 1.00 81.31 638 ASN A N 1
ATOM 5191 C CA . ASN A 1 638 ? -2.564 3.442 -46.246 1.00 81.31 638 ASN A CA 1
ATOM 5192 C C . ASN A 1 638 ? -1.439 4.027 -47.112 1.00 81.31 638 ASN A C 1
ATOM 5194 O O . ASN A 1 638 ? -1.709 4.542 -48.193 1.00 81.31 638 ASN A O 1
ATOM 5198 N N . TYR A 1 639 ? -0.200 3.987 -46.619 1.00 82.06 639 TYR A N 1
ATOM 5199 C CA . TYR A 1 639 ? 0.963 4.563 -47.285 1.00 82.06 639 TYR A CA 1
ATOM 5200 C C . TYR A 1 639 ? 1.518 3.653 -48.387 1.00 82.06 639 TYR A C 1
ATOM 5202 O O . TYR A 1 639 ? 1.840 4.133 -49.475 1.00 82.06 639 TYR A O 1
ATOM 5210 N N . ASP A 1 640 ? 1.645 2.355 -48.101 1.00 78.06 640 ASP A N 1
ATOM 5211 C CA . ASP A 1 640 ? 2.076 1.325 -49.047 1.00 78.06 640 ASP A CA 1
ATOM 5212 C C . ASP A 1 640 ? 1.683 -0.068 -48.522 1.00 78.06 640 ASP A C 1
ATOM 5214 O O . ASP A 1 640 ? 2.147 -0.515 -47.468 1.00 78.06 640 ASP A O 1
ATOM 5218 N N . THR A 1 641 ? 0.834 -0.776 -49.267 1.00 71.44 641 THR A N 1
ATOM 5219 C CA . THR A 1 641 ? 0.334 -2.101 -48.880 1.00 71.44 641 THR A CA 1
ATOM 5220 C C . THR A 1 641 ? 1.427 -3.171 -48.852 1.00 71.44 641 THR A C 1
ATOM 5222 O O . THR A 1 641 ? 1.299 -4.139 -48.103 1.00 71.44 641 THR A O 1
ATOM 5225 N N . ASP A 1 642 ? 2.527 -3.000 -49.594 1.00 72.38 642 ASP A N 1
ATOM 5226 C CA . ASP A 1 642 ? 3.635 -3.963 -49.620 1.00 72.38 642 ASP A CA 1
ATOM 5227 C C . ASP A 1 642 ? 4.490 -3.892 -48.338 1.00 72.38 642 ASP A C 1
ATOM 5229 O O . ASP A 1 642 ? 5.107 -4.881 -47.929 1.00 72.38 642 ASP A O 1
ATOM 5233 N N . LEU A 1 643 ? 4.472 -2.751 -47.634 1.00 71.25 643 LEU A N 1
ATOM 5234 C CA . LEU A 1 643 ? 5.142 -2.581 -46.339 1.00 71.25 643 LEU A CA 1
ATOM 5235 C C . LEU A 1 643 ? 4.455 -3.375 -45.212 1.00 71.25 643 LEU A C 1
ATOM 5237 O O . LEU A 1 643 ? 5.128 -3.810 -44.273 1.00 71.25 643 LEU A O 1
ATOM 5241 N N . LEU A 1 644 ? 3.143 -3.630 -45.317 1.00 65.38 644 LEU A N 1
ATOM 5242 C CA . LEU A 1 644 ? 2.403 -4.494 -44.384 1.00 65.38 644 LEU A CA 1
ATOM 5243 C C . LEU A 1 644 ? 2.816 -5.963 -44.491 1.00 65.38 644 LEU A C 1
ATOM 5245 O O . LEU A 1 644 ? 2.971 -6.625 -43.470 1.00 65.38 644 LEU A O 1
ATOM 5249 N N . ALA A 1 645 ? 3.083 -6.464 -45.700 1.00 62.56 645 ALA A N 1
ATOM 5250 C CA . ALA A 1 645 ? 3.571 -7.832 -45.880 1.00 62.56 645 ALA A CA 1
ATOM 5251 C C . ALA A 1 645 ? 4.937 -8.054 -45.194 1.00 62.56 645 ALA A C 1
ATOM 5253 O O . ALA A 1 645 ? 5.264 -9.172 -44.787 1.00 62.56 645 ALA A O 1
ATOM 5254 N N . GLY A 1 646 ? 5.729 -6.986 -45.035 1.00 60.06 646 GLY A N 1
ATOM 5255 C CA . GLY A 1 646 ? 6.941 -6.970 -44.215 1.00 60.06 646 GLY A CA 1
ATOM 5256 C C . GLY A 1 646 ? 6.661 -7.014 -42.708 1.00 60.06 646 GLY A C 1
ATOM 5257 O O . GLY A 1 646 ? 7.378 -7.704 -41.992 1.00 60.06 646 GLY A O 1
ATOM 5258 N N . LEU A 1 647 ? 5.605 -6.342 -42.235 1.00 60.62 647 LEU A N 1
ATOM 5259 C CA . LEU A 1 647 ? 5.153 -6.365 -40.835 1.00 60.62 647 LEU A CA 1
ATOM 5260 C C . LEU A 1 647 ? 4.594 -7.735 -40.417 1.00 60.62 647 LEU A C 1
ATOM 5262 O O . LEU A 1 647 ? 4.899 -8.206 -39.323 1.00 60.62 647 LEU A O 1
ATOM 5266 N N . ASP A 1 648 ? 3.825 -8.393 -41.287 1.00 58.75 648 ASP A N 1
ATOM 5267 C CA . ASP A 1 648 ? 3.191 -9.685 -40.988 1.00 58.75 648 ASP A CA 1
ATOM 5268 C C . ASP A 1 648 ? 4.200 -10.851 -40.990 1.00 58.75 648 ASP A C 1
ATOM 5270 O O . ASP A 1 648 ? 4.072 -11.795 -40.207 1.00 58.75 648 ASP A O 1
ATOM 5274 N N . LYS A 1 649 ? 5.271 -10.761 -41.795 1.00 56.00 649 LYS A N 1
ATOM 5275 C CA . LYS A 1 649 ? 6.394 -11.722 -41.787 1.00 56.00 649 LYS A CA 1
ATOM 5276 C C . LYS A 1 649 ? 7.256 -11.664 -40.524 1.00 56.00 649 LYS A C 1
ATOM 5278 O O . LYS A 1 649 ? 7.947 -12.635 -40.236 1.00 56.00 649 LYS A O 1
ATOM 5283 N N . ILE A 1 650 ? 7.217 -10.558 -39.777 1.00 56.22 650 ILE A N 1
ATOM 5284 C CA . ILE A 1 650 ? 7.979 -10.372 -38.528 1.00 56.22 650 ILE A CA 1
ATOM 5285 C C . ILE A 1 650 ? 7.294 -11.076 -37.340 1.00 56.22 650 ILE A C 1
ATOM 5287 O O . ILE A 1 650 ? 7.810 -11.071 -36.229 1.00 56.22 650 ILE A O 1
ATOM 5291 N N . GLY A 1 651 ? 6.182 -11.786 -37.570 1.00 42.84 651 GLY A N 1
ATOM 5292 C CA . GLY A 1 651 ? 5.695 -12.773 -36.614 1.00 42.84 651 GLY A CA 1
ATOM 5293 C C . GLY A 1 651 ? 5.244 -12.157 -35.293 1.00 42.84 651 GLY A C 1
ATOM 5294 O O . GLY A 1 651 ? 5.666 -12.584 -34.228 1.00 42.84 651 GLY A O 1
ATOM 5295 N N . LEU A 1 652 ? 4.290 -11.225 -35.338 1.00 45.22 652 LEU A N 1
ATOM 5296 C CA . LEU A 1 652 ? 3.461 -10.932 -34.157 1.00 45.22 652 LEU A CA 1
ATOM 5297 C C . LEU A 1 652 ? 2.465 -12.072 -33.842 1.00 45.22 652 LEU A C 1
ATOM 5299 O O . LEU A 1 652 ? 1.727 -11.995 -32.866 1.00 45.22 652 LEU A O 1
ATOM 5303 N N . GLY A 1 653 ? 2.463 -13.149 -34.641 1.00 34.66 653 GLY A N 1
ATOM 5304 C CA . GLY A 1 653 ? 1.635 -14.349 -34.472 1.00 34.66 653 GLY A CA 1
ATOM 5305 C C . GLY A 1 653 ? 2.146 -15.379 -33.453 1.00 34.66 653 GLY A C 1
ATOM 5306 O O . GLY A 1 653 ? 1.540 -16.435 -33.324 1.00 34.66 653 GLY A O 1
ATOM 5307 N N . GLY A 1 654 ? 3.239 -15.100 -32.733 1.00 30.42 654 GLY A N 1
ATOM 5308 C CA . GLY A 1 654 ? 3.742 -15.950 -31.642 1.00 30.42 654 GLY A CA 1
ATOM 5309 C C . GLY A 1 654 ? 3.240 -15.566 -30.244 1.00 30.42 654 GLY A C 1
ATOM 5310 O O . GLY A 1 654 ? 3.453 -16.311 -29.293 1.00 30.42 654 GLY A O 1
ATOM 5311 N N . MET A 1 655 ? 2.553 -14.429 -30.095 1.00 36.81 655 MET A N 1
ATOM 5312 C CA . MET A 1 655 ? 1.888 -14.062 -28.843 1.00 36.81 655 MET A CA 1
ATOM 5313 C C . MET A 1 655 ? 0.459 -14.602 -28.852 1.00 36.81 655 MET A C 1
ATOM 5315 O O . MET A 1 655 ? -0.511 -13.852 -28.958 1.00 36.81 655 MET A O 1
ATOM 5319 N N . HIS A 1 656 ? 0.324 -15.922 -28.704 1.00 25.25 656 HIS A N 1
ATOM 5320 C CA . HIS A 1 656 ? -0.858 -16.441 -28.031 1.00 25.25 656 HIS A CA 1
ATOM 5321 C C . HIS A 1 656 ? -0.844 -15.834 -26.626 1.00 25.25 656 HIS A C 1
ATOM 5323 O O . HIS A 1 656 ? -0.159 -16.311 -25.721 1.00 25.25 656 HIS A O 1
ATOM 5329 N N . PHE A 1 657 ? -1.614 -14.764 -26.442 1.00 28.20 657 PHE A N 1
ATOM 5330 C CA . PHE A 1 657 ? -2.268 -14.562 -25.166 1.00 28.20 657 PHE A CA 1
ATOM 5331 C C . PHE A 1 657 ? -2.976 -15.885 -24.880 1.00 28.20 657 PHE A C 1
ATOM 5333 O O . PHE A 1 657 ? -3.884 -16.276 -25.618 1.00 28.20 657 PHE A O 1
ATOM 5340 N N . LYS A 1 658 ? -2.529 -16.607 -23.849 1.00 25.08 658 LYS A N 1
ATOM 5341 C CA . LYS A 1 658 ? -3.445 -17.466 -23.107 1.00 25.08 658 LYS A CA 1
ATOM 5342 C C . LYS A 1 658 ? -4.510 -16.524 -22.552 1.00 25.08 658 LYS A C 1
ATOM 5344 O O . LYS A 1 658 ? -4.372 -15.994 -21.457 1.00 25.08 658 LYS A O 1
ATOM 5349 N N . HIS A 1 659 ? -5.497 -16.226 -23.388 1.00 28.95 659 HIS A N 1
ATOM 5350 C CA . HIS A 1 659 ? -6.831 -15.958 -22.912 1.00 28.95 659 HIS A CA 1
ATOM 5351 C C . HIS A 1 659 ? -7.262 -17.219 -22.179 1.00 28.95 659 HIS A C 1
ATOM 5353 O O . HIS A 1 659 ? -7.156 -18.311 -22.733 1.00 28.95 659 HIS A O 1
ATOM 5359 N N . ASP A 1 660 ? -7.619 -17.026 -20.916 1.00 36.44 660 ASP A N 1
ATOM 5360 C CA . ASP A 1 660 ? -8.608 -17.788 -20.167 1.00 36.44 660 ASP A CA 1
ATOM 5361 C C . ASP A 1 660 ? -9.073 -19.087 -20.834 1.00 36.44 660 ASP A C 1
ATOM 5363 O O . ASP A 1 660 ? -9.918 -19.062 -21.726 1.00 36.44 660 ASP A O 1
ATOM 5367 N N . GLU A 1 661 ? -8.598 -20.218 -20.318 1.00 27.92 661 GLU A N 1
ATOM 5368 C CA . GLU A 1 661 ? -9.389 -21.445 -20.294 1.00 27.92 661 GLU A CA 1
ATOM 5369 C C . GLU A 1 661 ? -9.218 -22.121 -18.923 1.00 27.92 661 GLU A C 1
ATOM 5371 O O . GLU A 1 661 ? -8.191 -22.746 -18.662 1.00 27.92 661 GLU A O 1
ATOM 5376 N N . LEU A 1 662 ? -10.281 -21.952 -18.118 1.00 30.44 662 LEU A N 1
ATOM 5377 C CA . LEU A 1 662 ? -10.777 -22.733 -16.966 1.00 30.44 662 LEU A CA 1
ATOM 5378 C C . LEU A 1 662 ? -9.960 -22.812 -15.668 1.00 30.44 662 LEU A C 1
ATOM 5380 O O . LEU A 1 662 ? -8.899 -23.471 -15.635 1.00 30.44 662 LEU A O 1
#

Foldseek 3Di:
DEPVVQLVLQDFAKEKEWEAEPPDPVQVVLVVLLVVLCVVCPVHYHYYYDHCVVHVCCVCVVVVPPDPGWMWMDGGGPVDDIDTDDDDSHNVRVVVVVVVSQCVVAPAEADDDDDDDQAKEKEFEDPVLAPPCLQSSLCSLCPVPYRYHYYDDVVVVVVLDPDPLFGMWIDHDPDIDTDNDNDSVRVSQSNQVSDDDFAEDDPVNLVVVLVCLQVDDAAKEKEWEAAPPDRCSLVSVVCSVCVSHHYHYYHCVVHVVVCVQVVNDDPGWMWMQERNRAIDTDDPPDDPVVCCVLQNLLRLEHEDDPVRVVVVLQFPQAKEWEKQAAEPADCNLLVRQLSLLSNVCSVPPRYHYYYYHDDPVCRVVRCVVPVNGTWIWMRHGNDIQTDPDDRHNVVVNVLVVLVVPPDALEDDPVVVVQLLPLVNFQAKEKEKEAAAPPPPLVSLLVSQQSVLQVLCVVVPRYDYHYYHDHPPDDDPNVPRPAIKIWIRANNDNDIDIDGCVVPRHNLVVLVVNLVPRDDLEAEDAPVNCVVQAVDADPAADQQRAKEKEWEAEPVDPVQSVLVSQLSVLSVLQSNRHRHYYYHCVVRVVVCVVVVPPDPTWIKIWQCDHPQRRHIDIDTDDRDGNVRVCVRCQVVSCSRHVVSVVSVVVSCPVVPPPPDDDD

Solvent-accessible surface area (backbone atoms only — not comparable to full-atom values): 37040 Å² total; per-residue (Å²): 86,52,76,77,50,46,65,68,65,35,42,88,49,36,35,41,35,38,38,29,37,96,88,33,68,69,29,58,66,28,47,63,35,52,50,51,49,38,63,76,34,58,92,70,41,48,65,46,50,33,51,34,77,86,38,42,64,50,34,44,72,73,65,59,54,88,60,71,58,37,41,40,34,19,71,48,16,68,86,39,72,67,44,79,64,81,74,61,77,45,50,65,52,49,48,55,56,55,41,66,59,48,51,79,75,49,76,70,50,78,49,94,68,87,84,86,65,89,55,37,34,35,41,31,48,45,71,86,72,38,59,97,58,45,64,54,50,52,37,58,75,29,59,94,67,34,50,51,34,34,37,77,50,65,72,60,43,56,74,73,45,85,56,87,63,44,32,31,37,40,38,40,77,91,48,74,46,80,34,59,58,60,48,62,70,59,46,52,47,58,52,50,73,68,44,87,80,68,52,76,52,50,74,69,54,50,50,50,52,34,49,44,19,53,75,70,45,68,70,31,35,40,39,38,36,31,49,95,86,54,84,56,57,64,61,56,52,48,49,66,76,41,72,82,45,47,69,34,32,31,48,40,77,83,38,43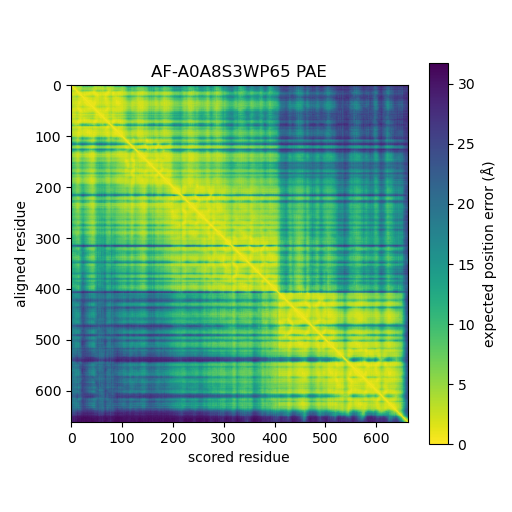,71,60,33,55,75,69,68,55,88,64,72,74,38,50,32,38,37,21,40,64,38,29,41,33,69,56,57,90,89,57,55,66,68,62,46,54,70,60,52,56,71,26,50,41,42,30,51,44,51,77,68,56,49,50,50,45,63,75,34,40,91,51,34,36,42,35,39,40,29,34,48,97,61,91,52,70,81,47,52,56,34,52,49,54,33,41,47,79,36,46,88,41,93,55,46,39,32,36,37,33,74,34,42,88,92,44,25,73,65,41,35,73,74,35,76,82,39,71,38,43,30,36,35,49,41,77,47,76,45,78,60,83,74,69,90,39,36,68,56,50,45,49,52,53,49,48,60,67,70,50,64,73,43,68,44,55,74,68,55,51,56,47,63,70,35,51,90,76,34,88,44,22,36,44,33,39,39,35,29,47,88,60,57,68,68,47,60,55,39,53,55,26,49,50,54,42,41,63,71,46,58,86,43,80,59,51,47,61,35,31,35,75,36,58,82,89,44,71,74,74,52,63,71,41,81,56,45,28,39,35,39,37,46,42,89,45,95,61,67,49,78,45,66,36,88,86,54,59,55,37,38,61,52,45,53,60,46,47,70,70,74,51,76,45,63,36,85,44,47,62,70,52,36,52,66,70,62,67,52,79,60,96,71,54,54,94,79,72,58,36,35,41,38,40,37,29,39,99,88,39,67,68,30,37,62,48,41,57,27,54,51,52,39,22,67,77,33,50,93,54,36,44,31,32,35,31,50,39,78,83,34,42,67,49,34,56,74,67,66,62,87,61,73,55,37,40,36,40,36,40,62,50,38,86,75,30,91,58,67,48,76,45,82,50,79,91,52,53,32,67,51,43,55,60,68,43,46,69,58,44,48,69,52,40,63,71,52,42,61,57,56,63,71,67,49,77,80,75,69,72,72,82,67,88,81,132

Radius of gyration: 33.63 Å; Cα contacts (8 Å, |Δi|>4): 1093; chains: 1; bounding box: 89×62×101 Å

Secondary structure (DSSP, 8-state):
--HHHHHHH--SS-EEEEEE-TT-HHHHHHHHHHHHHHHHTTTTSEEEEEETTTSHHIIIIIS---SSSEEEEETTGGGS--EE--S-SSHHHHHHHHHHHHTTT----EESSPPPSSS-EEEEE-GGGS-TTHHHHHHHHTTTT-EEEEE--HHHHHHH-S-TT--EEEEETTEEEEE----HHHHHHHHHHHSPPPEEP-HHHHHHHHHHHHTT----EEEEEE-TTS--HHHHHHHHH-TTSEEEEEETTT-HHHHHHTT--SSSEEEEE-GGG-EEEPPTTS-HHHHHHHHTT-TTEEEPPHHHHHHHHTT-SSEEEEEEE-TT---HHHHHHHHHHHHHTTT-TTEEEEEEE--TTTHHHHHHHHTTS-EEEEEETTEEEEE-S-SSHHHHHHHHHHHHH----B--HHHHHHHH-TTT--SEEEEEEE-TT--HHHHHHHHHHHHHHHHHTT-TTEEEEEEEPPTT--TTGGG--S-EEEEE-TT-SS-EEEETTT--SHHHHHHHHHHHH---EEE--HHHIIIIISPPPSS--TT---EEEEEE-TT-HHHHHHHHHHHHHHHHHTTTSEEEEEETTT-HHHHHHTT--SSSEEEEEE---SS-SS-EEEEE----HHHHHHHHHHHHHHH-HHHHHHHHHT-GGG--------

Mean predicted aligned error: 11.77 Å

Nearest PDB structures (foldseek):
  5ayl-assembly1_A  TM=5.707E-01  e=6.345E-42  Mus musculus
  5ayk-assembly1_A  TM=5.169E-01  e=2.829E-42  Mus musculus
  3apo-assembly1_A  TM=5.280E-01  e=3.210E-40  Mus musculus
  2b5e-assembly1_A  TM=2.420E-01  e=8.664E-17  Saccharomyces cerevisiae
  5nyl-assembly1_A  TM=7.605E-01  e=1.971E-03  Populus tremula x Populus tremuloides

InterPro domains:
  IPR013766 Thioredoxin domain [PF00085] (5-98)
  IPR013766 Thioredoxin domain [PF00085] (543-614)
  IPR013766 Thioredoxin domain [PS51352] (1-103)
  IPR017937 Thioredoxin, conserved site [PS00194] (16-34)
  IPR052460 Endoplasmic reticulum disulfide reductase [PTHR44340] (11-638)

Organism: Parnassius apollo (NCBI:txid110799)

Sequence (662 aa):
MSSSSFYAHLTEGYHFVNFYSPFCPPCQNLADHWKKLAEKYKGIIKVGAVNCKYHSSFCYHNMRIGSYPSLLFYPNGKQGNYVYYRGEHTLRALEEFVMSFLQNLMHVPVIRQLRNGDKPIVYVLGSHNIEEYALTRIAFHLKGLATVVIVEDEILREKLSKDPETVAVFKYNEIKKEISSSDEKTILKEIVDALPKFEQIGPEELKNIRNKLRSGHITPWVLYFSTEDDDKLQLHQMRIQFPNMHFGEINCKSQRELCDSLQIESTPSWALLKRGGTYQRAPEKMSAATFISRSANAQNLHTLSASELRRILDGDVGMWVLLVVPYKMSWEHIADPFTDASLQFADSDDISFGIMACTLNTEQYCRQLTYNQPTIFVQNGTKKHAYNGRIDEEQLVEFIQLLKDSASLALSEQKILEILDVSSREHSWLVAHLPAGCGRPCDELEHEWRIIAKKLRPLEFVRVGVLQCEYNSRGFCANVRTPTARLYPLSAGHHFTLNLQHVTEAPYILEWAFEHIDNSVQKISWHSFYKSVVAEEINPSRNKKPWLVYFHSPRCYHCYEKYPDFAIAAIFLGNVVNFGKVNCITERNLCQHEHITSYPSLRLYLTRNLYQSYSSVISLKIRDYSGIINDIRPHLANYDTDLLAGLDKIGLGGMHFKHDEL

pLDDT: mean 87.94, std 10.45, range [25.08, 98.06]